Protein AF-A0A9D1XSK6-F1 (afdb_monomer_lite)

Radius of gyration: 34.91 Å; chains: 1; bounding box: 77×64×96 Å

Sequence (426 aa):
MTSVGSAYTTNFVASLKQKDYLNAYRIEVVPNPIQIDKEKRTGAHMNASEAELEIRTIIHDLQVECNPNLNAVISRKNIDDQVIFSVVFPIKVIRDAEKVLEDIHKKLEISANDFSEKSKDEIDKQIMYEKELDKKRTEAESYLKLLSDVRIYADSTNILSVDISDMGPREKRYYVVMPLVVIKKEYATESSAFMSEGRGLYEMRKYKEARTAFQSALEAKDMEPDMRPNILESIAFCDSCIQYEKIAALAIQEIANMKKQGNATQQKVAEYANIAINRYQKIYQEYNTDEIYNRRIEKLEGLISDMPLKIKFTIVEWRTLSEGDYIPDVEIWAYYGTPSISSSTFSSDRRFERMMKNESFNYKQIGVSNQQGIAETELDRTNLPEGIIFRPNKKSNIKINYMSLADLIRQAGGTYMEKQFRLKMY

pLDDT: mean 81.71, std 13.39, range [22.97, 97.31]

Structure (mmCIF, N/CA/C/O backbone):
data_AF-A0A9D1XSK6-F1
#
_entry.id   AF-A0A9D1XSK6-F1
#
loop_
_atom_site.group_PDB
_atom_site.id
_atom_site.type_symbol
_atom_site.label_atom_id
_atom_site.label_alt_id
_atom_site.label_comp_id
_atom_site.label_asym_id
_atom_site.label_entity_id
_atom_site.label_seq_id
_atom_site.pdbx_PDB_ins_code
_atom_site.Cartn_x
_atom_site.Cartn_y
_atom_site.Cartn_z
_atom_site.occupancy
_atom_site.B_iso_or_equiv
_atom_site.auth_seq_id
_atom_site.auth_comp_id
_atom_site.auth_asym_id
_atom_site.auth_atom_id
_atom_site.pdbx_PDB_model_num
ATOM 1 N N . MET A 1 1 ? 17.424 18.044 -21.513 1.00 28.47 1 MET A N 1
ATOM 2 C CA . MET A 1 1 ? 16.937 16.861 -22.255 1.00 28.47 1 MET A CA 1
ATOM 3 C C . MET A 1 1 ? 15.875 16.174 -21.421 1.00 28.47 1 MET A C 1
ATOM 5 O O . MET A 1 1 ? 16.107 15.926 -20.245 1.00 28.47 1 MET A O 1
ATOM 9 N N . THR A 1 2 ? 14.701 15.967 -22.007 1.00 22.97 2 THR A N 1
ATOM 10 C CA . THR A 1 2 ? 13.541 15.292 -21.418 1.00 22.97 2 THR A CA 1
ATOM 11 C C . THR A 1 2 ? 13.948 13.927 -20.870 1.00 22.97 2 THR A C 1
ATOM 13 O O . THR A 1 2 ? 14.282 13.018 -21.627 1.00 22.97 2 THR A O 1
ATOM 16 N N . SER A 1 3 ? 13.946 13.783 -19.542 1.00 27.47 3 SER A N 1
ATOM 17 C CA . SER A 1 3 ? 14.060 12.483 -18.890 1.00 27.47 3 SER A CA 1
ATOM 18 C C . SER A 1 3 ? 12.748 11.741 -19.103 1.00 27.47 3 SER A C 1
ATOM 20 O O . SER A 1 3 ? 11.825 11.822 -18.296 1.00 27.47 3 SER A O 1
ATOM 22 N N . VAL A 1 4 ? 12.652 11.032 -20.219 1.00 28.50 4 VAL A N 1
ATOM 23 C CA . VAL A 1 4 ? 11.707 9.928 -20.312 1.00 28.50 4 VAL A CA 1
ATOM 24 C C . VAL A 1 4 ? 12.280 8.871 -19.375 1.00 28.50 4 VAL A C 1
ATOM 26 O O . VAL A 1 4 ? 13.325 8.281 -19.662 1.00 28.50 4 VAL A O 1
ATOM 29 N N . GLY A 1 5 ? 11.677 8.724 -18.190 1.00 29.45 5 GLY A N 1
ATOM 30 C CA . GLY A 1 5 ? 11.931 7.568 -17.338 1.00 29.45 5 GLY A CA 1
ATOM 31 C C . GLY A 1 5 ? 11.842 6.322 -18.211 1.00 29.45 5 GLY A C 1
ATOM 32 O O . GLY A 1 5 ? 10.982 6.258 -19.090 1.00 29.45 5 GLY A O 1
ATOM 33 N N . SER A 1 6 ? 12.773 5.381 -18.049 1.00 38.62 6 SER A N 1
ATOM 34 C CA . SER A 1 6 ? 12.680 4.114 -18.770 1.00 38.62 6 SER A CA 1
ATOM 35 C C . SER A 1 6 ? 11.285 3.555 -18.501 1.00 38.62 6 SER A C 1
ATOM 37 O O . SER A 1 6 ? 10.971 3.219 -17.362 1.00 38.62 6 SER A O 1
ATOM 39 N N . ALA A 1 7 ? 10.436 3.479 -19.529 1.00 40.38 7 ALA A N 1
ATOM 40 C CA . ALA A 1 7 ? 9.079 2.939 -19.423 1.00 40.38 7 ALA A CA 1
ATOM 41 C C . ALA A 1 7 ? 9.072 1.458 -18.982 1.00 40.38 7 ALA A C 1
ATOM 43 O O . ALA A 1 7 ? 8.017 0.867 -18.786 1.00 40.38 7 ALA A O 1
ATOM 44 N N . TYR A 1 8 ? 10.259 0.872 -18.806 1.00 49.44 8 TYR A N 1
ATOM 45 C CA . TYR A 1 8 ? 10.505 -0.545 -18.612 1.00 49.44 8 TYR A CA 1
ATOM 46 C C . TYR A 1 8 ? 11.107 -0.873 -17.237 1.00 49.44 8 TYR A C 1
ATOM 48 O O . TYR A 1 8 ? 11.664 -1.950 -17.041 1.00 49.44 8 TYR A O 1
ATOM 56 N N . THR A 1 9 ? 10.996 0.027 -16.255 1.00 43.78 9 THR A N 1
ATOM 57 C CA . THR A 1 9 ? 11.156 -0.339 -14.836 1.00 43.78 9 THR A CA 1
ATOM 58 C C . THR A 1 9 ? 9.855 -0.950 -14.322 1.00 43.78 9 THR A C 1
ATOM 60 O O . THR A 1 9 ? 8.902 -0.237 -14.018 1.00 43.78 9 THR A O 1
ATOM 63 N N . THR A 1 10 ? 9.808 -2.279 -14.210 1.00 42.47 10 THR A N 1
ATOM 64 C CA . THR A 1 10 ? 8.700 -2.960 -13.527 1.00 42.47 10 THR A CA 1
ATOM 65 C C . THR A 1 10 ? 9.001 -3.019 -12.033 1.00 42.47 10 THR A C 1
ATOM 67 O O . THR A 1 10 ? 9.895 -3.745 -11.604 1.00 42.47 10 THR A O 1
ATOM 70 N N . ASN A 1 11 ? 8.251 -2.266 -11.229 1.00 39.97 11 ASN A N 1
ATOM 71 C CA . ASN A 1 11 ? 8.281 -2.376 -9.773 1.00 39.97 11 ASN A CA 1
ATOM 72 C C . ASN A 1 11 ? 7.326 -3.495 -9.340 1.00 39.97 11 ASN A C 1
ATOM 74 O O . ASN A 1 11 ? 6.113 -3.304 -9.310 1.00 39.97 11 ASN A O 1
ATOM 78 N N . PHE A 1 12 ? 7.858 -4.669 -9.005 1.00 49.44 12 PHE A N 1
ATOM 79 C CA . PHE A 1 12 ? 7.073 -5.774 -8.455 1.00 49.44 12 PHE A CA 1
ATOM 80 C C . PHE A 1 12 ? 7.189 -5.788 -6.926 1.00 49.44 12 PHE A C 1
ATOM 82 O O . PHE A 1 12 ? 8.208 -6.171 -6.357 1.00 49.44 12 PHE A O 1
ATOM 89 N N . VAL A 1 13 ? 6.120 -5.370 -6.245 1.00 43.97 13 VAL A N 1
ATOM 90 C CA . VAL A 1 13 ? 5.947 -5.557 -4.799 1.00 43.97 13 VAL A CA 1
ATOM 91 C C . VAL A 1 13 ? 4.817 -6.559 -4.609 1.00 43.97 13 VAL A C 1
ATOM 93 O O . VAL A 1 13 ? 3.649 -6.222 -4.781 1.00 43.97 13 VAL A O 1
ATOM 96 N N . ALA A 1 14 ? 5.145 -7.809 -4.280 1.00 45.50 14 ALA A N 1
ATOM 97 C CA . ALA A 1 14 ? 4.125 -8.785 -3.921 1.00 45.50 14 ALA A CA 1
ATOM 98 C C . ALA A 1 14 ? 3.610 -8.504 -2.501 1.00 45.50 14 ALA A C 1
ATOM 100 O O . ALA A 1 14 ? 4.365 -8.559 -1.527 1.00 45.50 14 ALA A O 1
ATOM 101 N N . SER A 1 15 ? 2.314 -8.222 -2.382 1.00 44.91 15 SER A N 1
ATOM 102 C CA . SER A 1 15 ? 1.624 -8.086 -1.099 1.00 44.91 15 SER A CA 1
ATOM 103 C C . SER A 1 15 ? 1.521 -9.454 -0.423 1.00 44.91 15 SER A C 1
ATOM 105 O O . SER A 1 15 ? 0.784 -10.328 -0.882 1.00 44.91 15 SER A O 1
ATOM 107 N N . LEU A 1 16 ? 2.253 -9.656 0.673 1.00 48.31 16 LEU A N 1
ATOM 108 C CA . LEU A 1 16 ? 2.140 -10.867 1.488 1.00 48.31 16 LEU A CA 1
ATOM 109 C C . LEU A 1 16 ? 0.756 -10.905 2.151 1.00 48.31 16 LEU A C 1
ATOM 111 O O . LEU A 1 16 ? 0.456 -10.085 3.017 1.00 48.31 16 LEU A O 1
ATOM 115 N N . LYS A 1 17 ? -0.096 -11.858 1.750 1.00 50.41 17 LYS A N 1
ATOM 116 C CA . LYS A 1 17 ? -1.416 -12.068 2.374 1.00 50.41 17 LYS A CA 1
ATOM 117 C C . LYS A 1 17 ? -1.327 -12.709 3.770 1.00 50.41 17 LYS A C 1
ATOM 119 O O . LYS A 1 17 ? -2.303 -12.656 4.509 1.00 50.41 17 LYS A O 1
ATOM 124 N N . GLN A 1 18 ? -0.194 -13.312 4.143 1.00 51.56 18 GLN A N 1
ATOM 125 C CA . GLN A 1 18 ? -0.028 -14.060 5.397 1.00 51.56 18 GLN A CA 1
ATOM 126 C C . GLN A 1 18 ? 1.313 -13.735 6.071 1.00 51.56 18 GLN A C 1
ATOM 128 O O . GLN A 1 18 ? 2.314 -13.515 5.392 1.00 51.56 18 GLN A O 1
ATOM 133 N N . LYS A 1 19 ? 1.318 -13.689 7.412 1.00 49.88 19 LYS A N 1
ATOM 134 C CA . LYS A 1 19 ? 2.429 -13.174 8.236 1.00 49.88 19 LYS A CA 1
ATOM 135 C C . LYS A 1 19 ? 3.686 -14.060 8.284 1.00 49.88 19 LYS A C 1
ATOM 137 O O . LYS A 1 19 ? 4.729 -13.543 8.667 1.00 49.88 19 LYS A O 1
ATOM 142 N N . ASP A 1 20 ? 3.612 -15.316 7.839 1.00 58.88 20 ASP A N 1
ATOM 143 C CA . ASP A 1 20 ? 4.677 -16.314 8.061 1.00 58.88 20 ASP A CA 1
ATOM 144 C C . ASP A 1 20 ? 5.349 -16.836 6.775 1.00 58.88 20 ASP A C 1
ATOM 146 O O . ASP A 1 20 ? 6.094 -17.813 6.814 1.00 58.88 20 ASP A O 1
ATOM 150 N N . TYR A 1 21 ? 5.115 -16.198 5.624 1.00 58.25 21 TYR A N 1
ATOM 151 C CA . TYR A 1 21 ? 5.713 -16.603 4.346 1.00 58.25 21 TYR A CA 1
ATOM 152 C C . TYR A 1 21 ? 6.741 -15.582 3.848 1.00 58.25 21 TYR A C 1
ATOM 154 O O . TYR A 1 21 ? 6.540 -14.371 3.945 1.00 58.25 21 TYR A O 1
ATOM 162 N N . LEU A 1 22 ? 7.838 -16.080 3.272 1.00 55.88 22 LEU A N 1
ATOM 163 C CA . LEU A 1 22 ? 8.841 -15.282 2.565 1.00 55.88 22 LEU A CA 1
ATOM 164 C C . LEU A 1 22 ? 8.637 -15.435 1.054 1.00 55.88 22 LEU A C 1
ATOM 166 O O . LEU A 1 22 ? 8.532 -16.553 0.552 1.00 55.88 22 LEU A O 1
ATOM 170 N N . ASN A 1 23 ? 8.633 -14.320 0.323 1.00 57.38 23 ASN A N 1
ATOM 171 C CA . ASN A 1 23 ? 8.671 -14.344 -1.138 1.00 57.38 23 ASN A CA 1
ATOM 172 C C . ASN A 1 23 ? 10.126 -14.464 -1.595 1.00 57.38 23 ASN A C 1
ATOM 174 O O . ASN A 1 23 ? 10.926 -13.555 -1.369 1.00 57.38 23 ASN A O 1
ATOM 178 N N . ALA A 1 24 ? 10.463 -15.574 -2.247 1.00 59.59 24 ALA A N 1
ATOM 179 C CA . ALA A 1 24 ? 11.726 -15.726 -2.953 1.00 59.59 24 ALA A CA 1
ATOM 180 C C . ALA A 1 24 ? 11.527 -15.345 -4.424 1.00 59.59 24 ALA A C 1
ATOM 182 O O . ALA A 1 24 ? 10.625 -15.856 -5.086 1.00 59.59 24 ALA A O 1
ATOM 183 N N . TYR A 1 25 ? 12.378 -14.457 -4.933 1.00 60.59 25 TYR A N 1
ATOM 184 C CA . TYR A 1 25 ? 12.405 -14.094 -6.347 1.00 60.59 25 TYR A CA 1
ATOM 185 C C . TYR A 1 25 ? 13.637 -14.717 -6.995 1.00 60.59 25 TYR A C 1
ATOM 187 O O . TYR A 1 25 ? 14.734 -14.650 -6.437 1.00 60.59 25 TYR A O 1
ATOM 195 N N . ARG A 1 26 ? 13.467 -15.285 -8.189 1.00 63.84 26 ARG A N 1
ATOM 196 C CA . ARG A 1 26 ? 14.578 -15.664 -9.063 1.00 63.84 26 ARG A CA 1
ATOM 197 C C . ARG A 1 26 ? 14.670 -14.625 -10.171 1.00 63.84 26 ARG A C 1
ATOM 199 O O . ARG A 1 26 ? 13.730 -14.477 -10.944 1.00 63.84 26 ARG A O 1
ATOM 206 N N . ILE A 1 27 ? 15.776 -13.890 -10.212 1.00 68.50 27 ILE A N 1
ATOM 207 C CA . ILE A 1 27 ? 16.055 -12.915 -11.268 1.00 68.50 27 ILE A CA 1
ATOM 208 C C . ILE A 1 27 ? 16.999 -13.589 -12.257 1.00 68.50 27 ILE A C 1
ATOM 210 O O . ILE A 1 27 ? 18.119 -13.944 -11.896 1.00 68.50 27 ILE A O 1
ATOM 214 N N . GLU A 1 28 ? 16.538 -13.775 -13.489 1.00 67.81 28 GLU A N 1
ATOM 215 C CA . GLU A 1 28 ? 17.334 -14.344 -14.575 1.00 67.81 28 GLU A CA 1
ATOM 216 C C . GLU A 1 28 ? 17.609 -13.257 -15.609 1.00 67.81 28 GLU A C 1
ATOM 218 O O . GLU A 1 28 ? 16.689 -12.632 -16.137 1.00 67.81 28 GLU A O 1
ATOM 223 N N . VAL A 1 29 ? 18.891 -13.012 -15.876 1.00 74.56 29 VAL A N 1
ATOM 224 C CA . VAL A 1 29 ? 19.310 -12.103 -16.943 1.00 74.56 29 VAL A CA 1
ATOM 225 C C . VAL A 1 29 ? 19.255 -12.878 -18.251 1.00 74.56 29 VAL A C 1
ATOM 227 O O . VAL A 1 29 ? 19.993 -13.846 -18.431 1.00 74.56 29 VAL A O 1
ATOM 230 N N . VAL A 1 30 ? 18.381 -12.448 -19.156 1.00 81.56 30 VAL A N 1
ATOM 231 C CA . VAL A 1 30 ? 18.235 -13.035 -20.491 1.00 81.56 30 VAL A CA 1
ATOM 232 C C . VAL A 1 30 ? 18.924 -12.147 -21.534 1.00 81.56 30 VAL A C 1
ATOM 234 O O . VAL A 1 30 ? 18.825 -10.922 -21.437 1.00 81.56 30 VAL A O 1
ATOM 237 N N . PRO A 1 31 ? 19.631 -12.721 -22.523 1.00 81.06 31 PRO A N 1
ATOM 238 C CA . PRO A 1 31 ? 20.303 -11.945 -23.567 1.00 81.06 31 PRO A CA 1
ATOM 239 C C . PRO A 1 31 ? 19.354 -11.107 -24.430 1.00 81.06 31 PRO A C 1
ATOM 241 O O . PRO A 1 31 ? 19.688 -9.977 -24.778 1.00 81.06 31 PRO A O 1
ATOM 244 N N . ASN A 1 32 ? 18.176 -11.652 -24.746 1.00 85.81 32 ASN A N 1
ATOM 245 C CA . ASN A 1 32 ? 17.222 -11.058 -25.679 1.00 85.81 32 ASN A CA 1
ATOM 246 C C . ASN A 1 32 ? 15.876 -10.838 -24.974 1.00 85.81 32 ASN A C 1
ATOM 248 O O . ASN A 1 32 ? 14.933 -11.595 -25.201 1.00 85.81 32 ASN A O 1
ATOM 252 N N . PRO A 1 33 ? 15.762 -9.862 -24.058 1.00 86.00 33 PRO A N 1
ATOM 253 C CA . PRO A 1 33 ? 14.503 -9.633 -23.373 1.00 86.00 33 PRO A CA 1
ATOM 254 C C . PRO A 1 33 ? 13.402 -9.256 -24.371 1.00 86.00 33 PRO A C 1
ATOM 256 O O . PRO A 1 33 ? 13.634 -8.518 -25.328 1.00 86.00 33 PRO A O 1
ATOM 259 N N . ILE A 1 34 ? 12.198 -9.759 -24.130 1.00 89.62 34 ILE A N 1
ATOM 260 C CA . ILE A 1 34 ? 10.992 -9.495 -24.908 1.00 89.62 34 ILE A CA 1
ATOM 261 C C . ILE A 1 34 ? 9.922 -8.882 -24.012 1.00 89.62 34 ILE A C 1
ATOM 263 O O . ILE A 1 34 ? 9.847 -9.153 -22.811 1.00 89.62 34 ILE A O 1
ATOM 267 N N . GLN A 1 35 ? 9.072 -8.067 -24.620 1.00 88.38 35 GLN A N 1
ATOM 268 C CA . GLN A 1 35 ? 7.942 -7.416 -23.973 1.00 88.38 35 GLN A CA 1
ATOM 269 C C . GLN A 1 35 ? 6.652 -7.675 -24.739 1.00 88.38 35 GLN A C 1
ATOM 271 O O . GLN A 1 35 ? 6.684 -7.985 -25.931 1.00 88.38 35 GLN A O 1
ATOM 276 N N . ILE A 1 36 ? 5.527 -7.531 -24.042 1.00 90.94 36 ILE A N 1
ATOM 277 C CA . ILE A 1 36 ? 4.193 -7.717 -24.597 1.00 90.94 36 ILE A CA 1
ATOM 278 C C . ILE A 1 36 ? 3.308 -6.522 -24.272 1.00 90.94 36 ILE A C 1
ATOM 280 O O . ILE A 1 36 ? 3.186 -6.128 -23.115 1.00 90.94 36 ILE A O 1
ATOM 284 N N . ASP A 1 37 ? 2.645 -6.004 -25.299 1.00 87.94 37 ASP A N 1
ATOM 285 C CA . ASP A 1 37 ? 1.686 -4.914 -25.192 1.00 87.94 37 ASP A CA 1
ATOM 286 C C . ASP A 1 37 ? 0.314 -5.377 -25.679 1.00 87.94 37 ASP A C 1
ATOM 288 O O . ASP A 1 37 ? 0.182 -5.978 -26.748 1.00 87.94 37 ASP A O 1
ATOM 292 N N . LYS A 1 38 ? -0.733 -5.080 -24.903 1.00 89.31 38 LYS A N 1
ATOM 293 C CA . LYS A 1 38 ? -2.124 -5.286 -25.327 1.00 89.31 38 LYS A CA 1
ATOM 294 C C . LYS A 1 38 ? -2.531 -4.157 -26.272 1.00 89.31 38 LYS A C 1
ATOM 296 O O . LYS A 1 38 ? -2.517 -2.989 -25.881 1.00 89.31 38 LYS A O 1
ATOM 301 N N . GLU A 1 39 ? -2.954 -4.482 -27.490 1.00 86.06 39 GLU A N 1
ATOM 302 C CA . GLU A 1 39 ? -3.458 -3.464 -28.411 1.00 86.06 39 GLU A CA 1
ATOM 303 C C . GLU A 1 39 ? -4.876 -3.028 -28.021 1.00 86.06 39 GLU A C 1
ATOM 305 O O . GLU A 1 39 ? -5.713 -3.826 -27.597 1.00 86.06 39 GLU A O 1
ATOM 310 N N . LYS A 1 40 ? -5.196 -1.749 -28.248 1.00 81.81 40 LYS A N 1
ATOM 311 C CA . LYS A 1 40 ? -6.554 -1.201 -28.049 1.00 81.81 40 LYS A CA 1
ATOM 312 C C . LYS A 1 40 ? -7.538 -1.573 -29.164 1.00 81.81 40 LYS A C 1
ATOM 314 O O . LYS A 1 40 ? -8.641 -1.034 -29.222 1.00 81.81 40 LYS A O 1
ATOM 319 N N . ARG A 1 41 ? -7.134 -2.441 -30.088 1.00 79.50 41 ARG A N 1
ATOM 320 C CA . ARG A 1 41 ? -7.945 -2.822 -31.237 1.00 79.50 41 ARG A CA 1
ATOM 321 C C . ARG A 1 41 ? -9.153 -3.637 -30.785 1.00 79.50 41 ARG A C 1
ATOM 323 O O . ARG A 1 41 ? -9.026 -4.572 -30.002 1.00 79.50 41 ARG A O 1
ATOM 330 N N . THR A 1 42 ? -10.314 -3.307 -31.337 1.00 69.75 42 THR A N 1
ATOM 331 C CA . THR A 1 42 ? -11.538 -4.085 -31.164 1.00 69.75 42 THR A CA 1
ATOM 332 C C . THR A 1 42 ? -11.691 -5.073 -32.315 1.00 69.75 42 THR A C 1
ATOM 334 O O . THR A 1 42 ? -11.525 -4.735 -33.489 1.00 69.75 42 THR A O 1
ATOM 337 N N . GLY A 1 43 ? -11.980 -6.323 -31.975 1.00 77.88 43 GLY A N 1
ATOM 338 C CA . GLY A 1 43 ? -12.257 -7.390 -32.926 1.00 77.88 43 GLY A CA 1
ATOM 339 C C . GLY A 1 43 ? -13.214 -8.401 -32.314 1.00 77.88 43 GLY A C 1
ATOM 340 O O . GLY A 1 43 ? -13.397 -8.432 -31.098 1.00 77.88 43 GLY A O 1
ATOM 341 N N . ALA A 1 44 ? -13.824 -9.219 -33.165 1.00 86.81 44 ALA A N 1
ATOM 342 C CA . ALA A 1 44 ? -14.706 -10.294 -32.740 1.00 86.81 44 ALA A CA 1
ATOM 343 C C . ALA A 1 44 ? -14.286 -11.600 -33.407 1.00 86.81 44 ALA A C 1
ATOM 345 O O . ALA A 1 44 ? -13.990 -11.635 -34.605 1.00 86.81 44 ALA A O 1
ATOM 346 N N . HIS A 1 45 ? -14.283 -12.668 -32.623 1.00 91.00 45 HIS A N 1
ATOM 347 C CA . HIS A 1 45 ? -14.207 -14.020 -33.137 1.00 91.00 45 HIS A CA 1
ATOM 348 C C . HIS A 1 45 ? -15.625 -14.474 -33.511 1.00 91.00 45 HIS A C 1
ATOM 350 O O . HIS A 1 45 ? -16.571 -14.295 -32.747 1.00 91.00 45 HIS A O 1
ATOM 356 N N . MET A 1 46 ? -15.816 -15.011 -34.716 1.00 89.19 46 MET A N 1
ATOM 357 C CA . MET A 1 46 ? -17.171 -15.219 -35.248 1.00 89.19 46 MET A CA 1
ATOM 358 C C . MET A 1 46 ? -17.904 -16.409 -34.611 1.00 89.19 46 MET A C 1
ATOM 360 O O . MET A 1 46 ? -19.136 -16.462 -34.650 1.00 89.19 46 MET A O 1
ATOM 364 N N . ASN A 1 47 ? -17.176 -17.351 -34.006 1.00 92.12 47 ASN A N 1
ATOM 365 C CA . ASN A 1 47 ? -17.769 -18.499 -33.333 1.00 92.12 47 ASN A CA 1
ATOM 366 C C . ASN A 1 47 ? -18.285 -18.125 -31.932 1.00 92.12 47 ASN A C 1
ATOM 368 O O . ASN A 1 47 ? -17.577 -17.547 -31.113 1.00 92.12 47 ASN A O 1
ATOM 372 N N . ALA A 1 48 ? -19.540 -18.482 -31.648 1.00 90.38 48 ALA A N 1
ATOM 373 C CA . ALA A 1 48 ? -20.218 -18.175 -30.393 1.00 90.38 48 ALA A CA 1
ATOM 374 C C . ALA A 1 48 ? -19.732 -18.984 -29.182 1.00 90.38 48 ALA A C 1
ATOM 376 O O . ALA A 1 48 ? -20.081 -18.617 -28.067 1.00 90.38 48 ALA A O 1
ATOM 377 N N . SER A 1 49 ? -18.983 -20.071 -29.377 1.00 93.12 49 SER A N 1
ATOM 378 C CA . SER A 1 49 ? -18.465 -20.910 -28.283 1.00 93.12 49 SER A CA 1
ATOM 379 C C . SER A 1 49 ? -16.976 -20.712 -28.001 1.00 93.12 49 SER A C 1
ATOM 381 O O . SER A 1 49 ? -16.439 -21.336 -27.085 1.00 93.12 49 SER A O 1
ATOM 383 N N . GLU A 1 50 ? -16.305 -19.873 -28.783 1.00 96.19 50 GLU A N 1
ATOM 384 C CA . GLU A 1 50 ? -14.851 -19.725 -28.776 1.00 96.19 50 GLU A CA 1
ATOM 385 C C . GLU A 1 50 ? -14.453 -18.265 -28.590 1.00 96.19 50 GLU A C 1
ATOM 387 O O . GLU A 1 50 ? -15.248 -17.340 -28.793 1.00 96.19 50 GLU A O 1
ATOM 392 N N . ALA A 1 51 ? -13.197 -18.085 -28.213 1.00 96.25 51 ALA A N 1
ATOM 393 C CA . ALA A 1 51 ? -12.515 -16.809 -28.231 1.00 96.25 51 ALA A CA 1
ATOM 394 C C . ALA A 1 51 ? -11.154 -16.955 -28.910 1.00 96.25 51 ALA A C 1
ATOM 396 O O . ALA A 1 51 ? -10.633 -18.062 -29.068 1.00 96.25 51 ALA A O 1
ATOM 397 N N . GLU A 1 52 ? -10.596 -15.826 -29.335 1.00 97.00 52 GLU A N 1
ATOM 398 C CA . GLU A 1 52 ? -9.331 -15.791 -30.060 1.00 97.00 52 GLU A CA 1
ATOM 399 C C . GLU A 1 52 ? -8.359 -14.788 -29.439 1.00 97.00 52 GLU A C 1
ATOM 401 O O . GLU A 1 52 ? -8.673 -13.616 -29.228 1.00 97.00 52 GLU A O 1
ATOM 406 N N . LEU A 1 53 ? -7.139 -15.246 -29.202 1.00 95.69 53 LEU A N 1
ATOM 407 C CA . LEU A 1 53 ? -6.000 -14.413 -28.863 1.00 95.69 53 LEU A CA 1
ATOM 408 C C . LEU A 1 53 ? -5.084 -14.335 -30.091 1.00 95.69 53 LEU A C 1
ATOM 410 O O . LEU A 1 53 ? -4.539 -15.346 -30.532 1.00 95.69 53 LEU A O 1
ATOM 414 N N . GLU A 1 54 ? -4.934 -13.141 -30.659 1.00 96.31 54 GLU A N 1
ATOM 415 C CA . GLU A 1 54 ? -4.021 -12.875 -31.770 1.00 96.31 54 GLU A CA 1
ATOM 416 C C . GLU A 1 54 ? -2.749 -12.208 -31.239 1.00 96.31 54 GLU A C 1
ATOM 418 O O . GLU A 1 54 ? -2.807 -11.135 -30.638 1.00 96.31 54 GLU A O 1
ATOM 423 N N . ILE A 1 55 ? -1.600 -12.836 -31.472 1.00 96.56 55 ILE A N 1
ATOM 424 C CA . ILE A 1 55 ? -0.285 -12.328 -31.078 1.00 96.56 55 ILE A CA 1
ATOM 425 C C . ILE A 1 55 ? 0.501 -12.006 -32.341 1.00 96.56 55 ILE A C 1
ATOM 427 O O . ILE A 1 55 ? 0.687 -12.869 -33.198 1.00 96.56 55 ILE A O 1
ATOM 431 N N . ARG A 1 56 ? 0.983 -10.772 -32.454 1.00 94.75 56 ARG A N 1
ATOM 432 C CA . ARG A 1 56 ? 1.813 -10.307 -33.569 1.00 94.75 56 ARG A CA 1
ATOM 433 C C . ARG A 1 56 ? 3.230 -10.057 -33.097 1.00 94.75 56 ARG A C 1
ATOM 435 O O . ARG A 1 56 ? 3.439 -9.490 -32.029 1.00 94.75 56 ARG A O 1
ATOM 442 N N . THR A 1 57 ? 4.211 -10.448 -33.893 1.00 94.69 57 THR A N 1
ATOM 443 C CA . THR A 1 57 ? 5.618 -10.226 -33.567 1.00 94.69 57 THR A CA 1
ATOM 444 C C . THR A 1 57 ? 6.476 -10.131 -34.821 1.00 94.69 57 THR A C 1
ATOM 446 O O . THR A 1 57 ? 6.078 -10.587 -35.889 1.00 94.69 57 THR A O 1
ATOM 449 N N . ILE A 1 58 ? 7.673 -9.571 -34.674 1.00 92.56 58 ILE A N 1
ATOM 450 C CA . ILE A 1 58 ? 8.771 -9.672 -35.649 1.00 92.56 58 ILE A CA 1
ATOM 451 C C . ILE A 1 58 ? 9.780 -10.776 -35.268 1.00 92.56 58 ILE A C 1
ATOM 453 O O . ILE A 1 58 ? 10.759 -10.999 -35.970 1.00 92.56 58 ILE A O 1
ATOM 457 N N . ILE A 1 59 ? 9.573 -11.461 -34.136 1.00 92.00 59 ILE A N 1
ATOM 458 C CA . ILE A 1 59 ? 10.460 -12.513 -33.628 1.00 92.00 59 ILE A CA 1
ATOM 459 C C . ILE A 1 59 ? 10.072 -13.843 -34.285 1.00 92.00 59 ILE A C 1
ATOM 461 O O . ILE A 1 59 ? 9.032 -14.429 -33.977 1.00 92.00 59 ILE A O 1
ATOM 465 N N . HIS A 1 60 ? 10.888 -14.314 -35.228 1.00 89.50 60 HIS A N 1
ATOM 466 C CA . HIS A 1 60 ? 10.539 -15.467 -36.065 1.00 89.50 60 HIS A CA 1
ATOM 467 C C . HIS A 1 60 ? 10.583 -16.821 -35.342 1.00 89.50 60 HIS A C 1
ATOM 469 O O . HIS A 1 60 ? 9.913 -17.762 -35.771 1.00 89.50 60 HIS A O 1
ATOM 475 N N . ASP A 1 61 ? 11.344 -16.946 -34.265 1.00 91.81 61 ASP A N 1
ATOM 476 C CA . ASP A 1 61 ? 11.465 -18.151 -33.442 1.00 91.81 61 ASP A CA 1
ATOM 477 C C . ASP A 1 61 ? 10.555 -18.126 -32.201 1.00 91.81 61 ASP A C 1
ATOM 479 O O . ASP A 1 61 ? 10.635 -19.026 -31.366 1.00 91.81 61 ASP A O 1
ATOM 483 N N . LEU A 1 62 ? 9.648 -17.143 -32.097 1.00 94.81 62 LEU A N 1
ATOM 484 C CA . LEU A 1 62 ? 8.670 -17.072 -31.013 1.00 94.81 62 LEU A CA 1
ATOM 485 C C . LEU A 1 62 ? 7.800 -18.338 -30.968 1.00 94.81 62 LEU A C 1
ATOM 487 O O . LEU A 1 62 ? 7.315 -18.832 -31.988 1.00 94.81 62 LEU A O 1
ATOM 491 N N . GLN A 1 63 ? 7.582 -18.838 -29.761 1.00 95.81 63 GLN A N 1
ATOM 492 C CA . GLN A 1 63 ? 6.733 -19.965 -29.421 1.00 95.81 63 GLN A CA 1
ATOM 493 C C . GLN A 1 63 ? 5.570 -19.469 -28.563 1.00 95.81 63 GLN A C 1
ATOM 495 O O . GLN A 1 63 ? 5.728 -18.602 -27.700 1.00 95.81 63 GLN A O 1
ATOM 500 N N . VAL A 1 64 ? 4.391 -20.028 -28.825 1.00 96.56 64 VAL A N 1
ATOM 501 C CA . VAL A 1 64 ? 3.180 -19.805 -28.037 1.00 96.56 64 VAL A CA 1
ATOM 502 C C . VAL A 1 64 ? 2.697 -21.165 -27.567 1.00 96.56 64 VAL A C 1
ATOM 504 O O . VAL A 1 64 ? 2.476 -22.058 -28.386 1.00 96.56 64 VAL A O 1
ATOM 507 N N . GLU A 1 65 ? 2.551 -21.319 -26.258 1.00 96.25 65 GLU A N 1
ATOM 508 C CA . GLU A 1 65 ? 2.155 -22.564 -25.616 1.00 96.25 65 GLU A CA 1
ATOM 509 C C . GLU A 1 65 ? 0.909 -22.335 -24.757 1.00 96.25 65 GLU A C 1
ATOM 511 O O . GLU A 1 65 ? 0.769 -21.327 -24.062 1.00 96.25 65 GLU A O 1
ATOM 516 N N . CYS A 1 66 ? -0.009 -23.294 -24.808 1.00 95.69 66 CYS A N 1
ATOM 517 C CA . CYS A 1 66 ? -1.194 -23.331 -23.967 1.00 95.69 66 CYS A CA 1
ATOM 518 C C . CYS A 1 66 ? -1.250 -24.669 -23.241 1.00 95.69 66 CYS A C 1
ATOM 520 O O . CYS A 1 66 ? -0.715 -25.673 -23.717 1.00 95.69 66 CYS A O 1
ATOM 522 N N . ASN A 1 67 ? -1.962 -24.707 -22.117 1.00 95.12 67 ASN A N 1
ATOM 523 C CA . ASN A 1 67 ? -2.235 -25.965 -21.441 1.00 95.12 67 ASN A CA 1
ATOM 524 C C . ASN A 1 67 ? -2.960 -26.942 -22.392 1.00 95.12 67 ASN A C 1
ATOM 526 O O . ASN A 1 67 ? -3.975 -26.553 -22.975 1.00 95.12 67 ASN A O 1
ATOM 530 N N . PRO A 1 68 ? -2.523 -28.209 -22.518 1.00 94.00 68 PRO A N 1
ATOM 531 C CA . PRO A 1 68 ? -3.189 -29.186 -23.382 1.00 94.00 68 PRO A CA 1
ATOM 532 C C . PRO A 1 68 ? -4.679 -29.357 -23.067 1.00 94.00 68 PRO A C 1
ATOM 534 O O . PRO A 1 68 ? -5.489 -29.539 -23.972 1.00 94.00 68 PRO A O 1
ATOM 537 N N . ASN A 1 69 ? -5.061 -29.225 -21.792 1.00 94.69 69 ASN A N 1
ATOM 538 C CA . ASN A 1 69 ? -6.452 -29.359 -21.364 1.00 94.69 69 ASN A CA 1
ATOM 539 C C . ASN A 1 69 ? -7.340 -28.187 -21.801 1.00 94.69 69 ASN A C 1
ATOM 541 O O . ASN A 1 69 ? -8.560 -28.330 -21.787 1.00 94.69 69 ASN A O 1
ATOM 545 N N . LEU A 1 70 ? -6.758 -27.051 -22.209 1.00 95.00 70 LEU A N 1
ATOM 546 C CA . LEU A 1 70 ? -7.512 -25.919 -22.753 1.00 95.00 70 LEU A CA 1
ATOM 547 C C . LEU A 1 70 ? -8.152 -26.273 -24.105 1.00 95.00 70 LEU A C 1
ATOM 549 O O . LEU A 1 70 ? -9.130 -25.644 -24.499 1.00 95.00 70 LEU A O 1
ATOM 553 N N . ASN A 1 71 ? -7.630 -27.291 -24.805 1.00 94.31 71 ASN A N 1
ATOM 554 C CA . ASN A 1 71 ? -8.027 -27.655 -26.168 1.00 94.31 71 ASN A CA 1
ATOM 555 C C . ASN A 1 71 ? -7.921 -26.473 -27.148 1.00 94.31 71 ASN A C 1
ATOM 557 O O . ASN A 1 71 ? -8.755 -26.309 -28.039 1.00 94.31 71 ASN A O 1
ATOM 561 N N . ALA A 1 72 ? -6.905 -25.629 -26.959 1.00 95.88 72 ALA A N 1
ATOM 562 C CA . ALA A 1 72 ? -6.639 -24.512 -27.850 1.00 95.88 72 ALA A CA 1
ATOM 563 C C . ALA A 1 72 ? -6.030 -24.995 -29.173 1.00 95.88 72 ALA A C 1
ATOM 565 O O . ALA A 1 72 ? -5.165 -25.872 -29.199 1.00 95.88 72 ALA A O 1
ATOM 566 N N . VAL A 1 73 ? -6.442 -24.372 -30.272 1.00 97.00 73 VAL A N 1
ATOM 567 C CA . VAL A 1 73 ? -5.826 -24.532 -31.587 1.00 97.00 73 VAL A CA 1
ATOM 568 C C . VAL A 1 73 ? -4.942 -23.323 -31.845 1.00 97.00 73 VAL A C 1
ATOM 570 O O . VAL A 1 73 ? -5.425 -22.195 -31.954 1.00 97.00 73 VAL A O 1
ATOM 573 N N . ILE A 1 74 ? -3.639 -23.568 -31.954 1.00 97.00 74 ILE A N 1
ATOM 574 C CA . ILE A 1 74 ? -2.645 -22.541 -32.259 1.00 97.00 74 ILE A CA 1
ATOM 575 C C . ILE A 1 74 ? -2.314 -22.631 -33.743 1.00 97.00 74 ILE A C 1
ATOM 577 O O . ILE A 1 74 ? -1.872 -23.667 -34.238 1.00 97.00 74 ILE A O 1
ATOM 581 N N . SER A 1 75 ? -2.521 -21.534 -34.462 1.00 96.31 75 SER A N 1
ATOM 582 C CA . SER A 1 75 ? -2.125 -21.408 -35.862 1.00 96.31 75 SER A CA 1
ATOM 583 C C . SER A 1 75 ? -1.114 -20.283 -36.022 1.00 96.31 75 SER A C 1
ATOM 585 O O . SER A 1 75 ? -1.194 -19.263 -35.342 1.00 96.31 75 SER A O 1
ATOM 587 N N . ARG A 1 76 ? -0.157 -20.477 -36.929 1.00 95.31 76 ARG A N 1
ATOM 588 C CA . ARG A 1 76 ? 0.916 -19.527 -37.218 1.00 95.31 76 ARG A CA 1
ATOM 589 C C . ARG A 1 76 ? 0.855 -19.121 -38.684 1.00 95.31 76 ARG A C 1
ATOM 591 O O . ARG A 1 76 ? 0.800 -19.980 -39.562 1.00 95.31 76 ARG A O 1
ATOM 598 N N . LYS A 1 77 ? 0.898 -17.817 -38.947 1.00 94.69 77 LYS A N 1
ATOM 599 C CA . LYS A 1 77 ? 0.992 -17.240 -40.292 1.00 94.69 77 LYS A CA 1
ATOM 600 C C . LYS A 1 77 ? 2.161 -16.270 -40.348 1.00 94.69 77 LYS A C 1
ATOM 602 O O . LYS A 1 77 ? 2.346 -15.485 -39.426 1.00 94.69 77 LYS A O 1
ATOM 607 N N . ASN A 1 78 ? 2.912 -16.310 -41.441 1.00 91.88 78 ASN A N 1
ATOM 608 C CA . ASN A 1 78 ? 3.916 -15.297 -41.746 1.00 91.88 78 ASN A CA 1
ATOM 609 C C . ASN A 1 78 ? 3.312 -14.357 -42.800 1.00 91.88 78 ASN A C 1
ATOM 611 O O . ASN A 1 78 ? 2.816 -14.833 -43.823 1.00 91.88 78 ASN A O 1
ATOM 615 N N . ILE A 1 79 ? 3.297 -13.056 -42.519 1.00 89.31 79 ILE A N 1
ATOM 616 C CA . ILE A 1 79 ? 2.820 -12.001 -43.420 1.00 89.31 79 ILE A CA 1
ATOM 617 C C . ILE A 1 79 ? 3.912 -10.938 -43.458 1.00 89.31 79 ILE A C 1
ATOM 619 O O . ILE A 1 79 ? 4.173 -10.302 -42.439 1.00 89.31 79 ILE A O 1
ATOM 623 N N . ASP A 1 80 ? 4.543 -10.764 -44.618 1.00 87.12 80 ASP A N 1
ATOM 624 C CA . ASP A 1 80 ? 5.732 -9.921 -44.784 1.00 87.12 80 ASP A CA 1
ATOM 625 C C . ASP A 1 80 ? 6.800 -10.265 -43.719 1.00 87.12 80 ASP A C 1
ATOM 627 O O . ASP A 1 80 ? 7.128 -11.440 -43.539 1.00 87.12 80 ASP A O 1
ATOM 631 N N . ASP A 1 81 ? 7.293 -9.271 -42.974 1.00 85.44 81 ASP A N 1
ATOM 632 C CA . ASP A 1 81 ? 8.264 -9.442 -41.881 1.00 85.44 81 ASP A CA 1
ATOM 633 C C . ASP A 1 81 ? 7.609 -9.760 -40.518 1.00 85.44 81 ASP A C 1
ATOM 635 O O . ASP A 1 81 ? 8.277 -9.768 -39.483 1.00 85.44 81 ASP A O 1
ATOM 639 N N . GLN A 1 82 ? 6.295 -10.010 -40.477 1.00 90.00 82 GLN A N 1
ATOM 640 C CA . GLN A 1 82 ? 5.559 -10.292 -39.243 1.00 90.00 82 GLN A CA 1
ATOM 641 C C . GLN A 1 82 ? 5.129 -11.755 -39.139 1.00 90.00 82 GLN A C 1
ATOM 643 O O . GLN A 1 82 ? 4.655 -12.381 -40.090 1.00 90.00 82 GLN A O 1
ATOM 648 N N . VAL A 1 83 ? 5.217 -12.288 -37.925 1.00 94.06 83 VAL A N 1
ATOM 649 C CA . VAL A 1 83 ? 4.613 -13.558 -37.531 1.00 94.06 83 VAL A CA 1
ATOM 650 C C . VAL A 1 83 ? 3.360 -13.267 -36.716 1.00 94.06 83 VAL A C 1
ATOM 652 O O . VAL A 1 83 ? 3.388 -12.500 -35.754 1.00 94.06 83 VAL A O 1
ATOM 655 N N . ILE A 1 84 ? 2.253 -13.895 -37.103 1.00 95.81 84 ILE A N 1
ATOM 656 C CA . ILE A 1 84 ? 0.966 -13.801 -36.421 1.00 95.81 84 ILE A CA 1
ATOM 657 C C . ILE A 1 84 ? 0.588 -15.185 -35.903 1.00 95.81 84 ILE A C 1
ATOM 659 O O . ILE A 1 84 ? 0.447 -16.132 -36.682 1.00 95.81 84 ILE A O 1
ATOM 663 N N . PHE A 1 85 ? 0.393 -15.285 -34.593 1.00 97.25 85 PHE A N 1
ATOM 664 C CA . PHE A 1 85 ? -0.200 -16.440 -33.937 1.00 97.25 85 PHE A CA 1
ATOM 665 C C . PHE A 1 85 ? -1.673 -16.161 -33.662 1.00 97.25 85 PHE A C 1
ATOM 667 O O . PHE A 1 85 ? -2.002 -15.136 -33.073 1.00 97.25 85 PHE A O 1
ATOM 674 N N . SER A 1 86 ? -2.547 -17.083 -34.049 1.00 96.44 86 SER A N 1
ATOM 675 C CA . SER A 1 86 ? -3.948 -17.106 -33.622 1.00 96.44 86 SER A CA 1
ATOM 676 C C . SER A 1 86 ? -4.147 -18.308 -32.707 1.00 96.44 86 SER A C 1
ATOM 678 O O . SER A 1 86 ? -4.037 -19.449 -33.163 1.00 96.44 86 SER A O 1
ATOM 680 N N . VAL A 1 87 ? -4.437 -18.043 -31.435 1.00 97.19 87 VAL A N 1
ATOM 681 C CA . VAL A 1 87 ? -4.795 -19.034 -30.416 1.00 97.19 87 VAL A CA 1
ATOM 682 C C . VAL A 1 87 ? -6.310 -18.999 -30.253 1.00 97.19 87 VAL A C 1
ATOM 684 O O . VAL A 1 87 ? -6.854 -18.053 -29.685 1.00 97.19 87 VAL A O 1
ATOM 687 N N . VAL A 1 88 ? -6.997 -20.009 -30.778 1.00 97.31 88 VAL A N 1
ATOM 688 C CA . VAL A 1 88 ? -8.455 -20.147 -30.660 1.00 97.31 88 VAL A CA 1
ATOM 689 C C . VAL A 1 88 ? -8.757 -21.190 -29.599 1.00 97.31 88 VAL A C 1
ATOM 691 O O . VAL A 1 88 ? -8.226 -22.296 -29.670 1.00 97.31 88 VAL A O 1
ATOM 694 N N . PHE A 1 89 ? -9.597 -20.860 -28.622 1.00 97.12 89 PHE A N 1
ATOM 695 C CA . PHE A 1 89 ? -9.911 -21.765 -27.518 1.00 97.12 89 PHE A CA 1
ATOM 696 C C . PHE A 1 89 ? -11.405 -21.756 -27.158 1.00 97.12 89 PHE A C 1
ATOM 698 O O . PHE A 1 89 ? -12.077 -20.725 -27.281 1.00 97.12 89 PHE A O 1
ATOM 705 N N . PRO A 1 90 ? -11.949 -22.899 -26.703 1.00 96.88 90 PRO A N 1
ATOM 706 C CA . PRO A 1 90 ? -13.337 -23.006 -26.276 1.00 96.88 90 PRO A CA 1
ATOM 707 C C . PRO A 1 90 ? -13.553 -22.350 -24.906 1.00 96.88 90 PRO A C 1
ATOM 709 O O . PRO A 1 90 ? -12.986 -22.773 -23.899 1.00 96.88 90 PRO A O 1
ATOM 712 N N . ILE A 1 91 ? -14.475 -21.386 -24.830 1.00 95.50 91 ILE A N 1
ATOM 713 C CA . ILE A 1 91 ? -14.807 -20.698 -23.568 1.00 95.50 91 ILE A CA 1
ATOM 714 C C . ILE A 1 91 ? -15.369 -21.666 -22.526 1.00 95.50 91 ILE A C 1
ATOM 716 O O . ILE A 1 91 ? -15.120 -21.513 -21.332 1.00 95.50 91 ILE A O 1
ATOM 720 N N . LYS A 1 92 ? -16.093 -22.700 -22.972 1.00 94.94 92 LYS A N 1
ATOM 721 C CA . LYS A 1 92 ? -16.705 -23.691 -22.082 1.00 94.94 92 LYS A CA 1
ATOM 722 C C . LYS A 1 92 ? -15.687 -24.337 -21.135 1.00 94.94 92 LYS A C 1
ATOM 724 O O . LYS A 1 92 ? -16.010 -24.540 -19.976 1.00 94.94 92 LYS A O 1
ATOM 729 N N . VAL A 1 93 ? -14.469 -24.613 -21.600 1.00 94.88 93 VAL A N 1
ATOM 730 C CA . VAL A 1 93 ? -13.439 -25.289 -20.794 1.00 94.88 93 VAL A CA 1
ATOM 731 C C . VAL A 1 93 ? -13.019 -24.437 -19.590 1.00 94.88 93 VAL A C 1
ATOM 733 O O . VAL A 1 93 ? -12.912 -24.954 -18.481 1.00 94.88 93 VAL A O 1
ATOM 736 N N . ILE A 1 94 ? -12.867 -23.124 -19.785 1.00 94.12 94 ILE A N 1
ATOM 737 C CA . ILE A 1 94 ? -12.578 -22.175 -18.699 1.00 94.12 94 ILE A CA 1
ATOM 738 C C . ILE A 1 94 ? -13.797 -22.043 -17.775 1.00 94.12 94 ILE A C 1
ATOM 740 O O . ILE A 1 94 ? -13.654 -22.140 -16.559 1.00 94.12 94 ILE A O 1
ATOM 744 N N . ARG A 1 95 ? -15.009 -21.905 -18.334 1.00 94.50 95 ARG A N 1
ATOM 745 C CA . ARG A 1 95 ? -16.250 -21.776 -17.543 1.00 94.50 95 ARG A CA 1
ATOM 746 C C . ARG A 1 95 ? -16.556 -23.009 -16.698 1.00 94.50 95 ARG A C 1
ATOM 748 O O . ARG A 1 95 ? -17.028 -22.869 -15.574 1.00 94.50 95 ARG A O 1
ATOM 755 N N . ASP A 1 96 ? -16.276 -24.205 -17.205 1.00 94.50 96 ASP A N 1
ATOM 756 C CA . ASP A 1 96 ? -16.444 -25.446 -16.450 1.00 94.50 96 ASP A CA 1
ATOM 757 C C . ASP A 1 96 ? -15.479 -25.475 -15.246 1.00 94.50 96 ASP A C 1
ATOM 759 O O . ASP A 1 96 ? -15.888 -25.843 -14.145 1.00 94.50 96 ASP A O 1
ATOM 763 N N . ALA A 1 97 ? -14.233 -25.013 -15.414 1.00 92.88 97 ALA A N 1
ATOM 764 C CA . ALA A 1 97 ? -13.262 -24.901 -14.322 1.00 92.88 97 ALA A CA 1
ATOM 765 C C . ALA A 1 97 ? -13.637 -23.813 -13.292 1.00 92.88 97 ALA A C 1
ATOM 767 O O . ALA A 1 97 ? -13.555 -24.055 -12.086 1.00 92.88 97 ALA A O 1
ATOM 768 N N . GLU A 1 98 ? -14.113 -22.647 -13.740 1.00 93.19 98 GLU A N 1
ATOM 769 C CA . GLU A 1 98 ? -14.652 -21.596 -12.860 1.00 93.19 98 GLU A CA 1
ATOM 770 C C . GLU A 1 98 ? -15.848 -22.097 -12.045 1.00 93.19 98 GLU A C 1
ATOM 772 O O . GLU A 1 98 ? -15.937 -21.842 -10.844 1.00 93.19 98 GLU A O 1
ATOM 777 N N . LYS A 1 99 ? -16.749 -22.860 -12.672 1.00 93.94 99 LYS A N 1
ATOM 778 C CA . LYS A 1 99 ? -17.924 -23.417 -12.001 1.00 93.94 99 LYS A CA 1
ATOM 779 C C . LYS A 1 99 ? -17.545 -24.400 -10.895 1.00 93.94 99 LYS A C 1
ATOM 781 O O . LYS A 1 99 ? -18.160 -24.383 -9.833 1.00 93.94 99 LYS A O 1
ATOM 786 N N . VAL A 1 100 ? -16.518 -25.227 -11.108 1.00 93.50 100 VAL A N 1
ATOM 787 C CA . VAL A 1 100 ? -15.992 -26.119 -10.058 1.00 93.50 100 VAL A CA 1
ATOM 788 C C . VAL A 1 100 ? -15.513 -25.312 -8.848 1.00 93.50 100 VAL A C 1
ATOM 790 O O . VAL A 1 100 ? -15.812 -25.686 -7.713 1.00 93.50 100 VAL A O 1
ATOM 793 N N . LEU A 1 101 ? -14.815 -24.195 -9.073 1.00 91.44 101 LEU A N 1
ATOM 794 C CA . LEU A 1 101 ? -14.393 -23.296 -7.997 1.00 91.44 101 LEU A CA 1
ATOM 795 C C . LEU A 1 101 ? -15.576 -22.646 -7.281 1.00 91.44 101 LEU A C 1
ATOM 797 O O . LEU A 1 101 ? -15.617 -22.635 -6.051 1.00 91.44 101 LEU A O 1
ATOM 801 N N . GLU A 1 102 ? -16.559 -22.156 -8.033 1.00 92.44 102 GLU A N 1
ATOM 802 C CA . GLU A 1 102 ? -17.767 -21.550 -7.475 1.00 92.44 102 GLU A CA 1
ATOM 803 C C . GLU A 1 102 ? -18.558 -22.549 -6.611 1.00 92.44 102 GLU A C 1
ATOM 805 O O . GLU A 1 102 ? -19.008 -22.211 -5.515 1.00 92.44 102 GLU A O 1
ATOM 810 N N . ASP A 1 103 ? -18.673 -23.805 -7.050 1.00 93.81 103 ASP A N 1
ATOM 811 C CA . ASP A 1 103 ? -19.332 -24.872 -6.294 1.00 93.81 103 ASP A CA 1
ATOM 812 C C . ASP A 1 103 ? -18.574 -25.218 -4.998 1.00 93.81 103 ASP A C 1
ATOM 814 O O . ASP A 1 103 ? -19.199 -25.518 -3.976 1.00 93.81 103 ASP A O 1
ATOM 818 N N . ILE A 1 104 ? -17.235 -25.165 -5.003 1.00 89.62 104 ILE A N 1
ATOM 819 C CA . ILE A 1 104 ? -16.415 -25.344 -3.792 1.00 89.62 104 ILE A CA 1
ATOM 820 C C . ILE A 1 104 ? -16.607 -24.162 -2.834 1.00 89.62 104 ILE A C 1
ATOM 822 O O . ILE A 1 104 ? -16.805 -24.385 -1.638 1.00 89.62 104 ILE A O 1
ATOM 826 N N . HIS A 1 105 ? -16.609 -22.924 -3.339 1.00 86.94 105 HIS A N 1
ATOM 827 C CA . HIS A 1 105 ? -16.859 -21.729 -2.527 1.00 86.94 105 HIS A CA 1
ATOM 828 C C . HIS A 1 105 ? -18.229 -21.778 -1.853 1.00 86.94 105 HIS A C 1
ATOM 830 O O . HIS A 1 105 ? -18.311 -21.603 -0.640 1.00 86.94 105 HIS A O 1
ATOM 836 N N . LYS A 1 106 ? -19.285 -22.126 -2.597 1.00 90.25 106 LYS A N 1
ATOM 837 C CA . LYS A 1 106 ? -20.632 -22.295 -2.032 1.00 90.25 106 LYS A CA 1
ATOM 838 C C . LYS A 1 106 ? -20.660 -23.347 -0.925 1.00 90.25 106 LYS A C 1
ATOM 840 O O . LYS A 1 106 ? -21.285 -23.132 0.108 1.00 90.25 106 LYS A O 1
ATOM 845 N N . LYS A 1 107 ? -19.966 -24.479 -1.099 1.00 89.81 107 LYS A N 1
ATOM 846 C CA . LYS A 1 107 ? -19.877 -25.523 -0.060 1.00 89.81 107 LYS A CA 1
ATOM 847 C C . LYS A 1 107 ? -19.151 -25.039 1.195 1.00 89.81 107 LYS A C 1
ATOM 849 O O . LYS A 1 107 ? -19.592 -25.373 2.290 1.00 89.81 107 LYS A O 1
ATOM 854 N N . LEU A 1 108 ? -18.080 -24.258 1.045 1.00 83.38 108 LEU A N 1
ATOM 855 C CA . L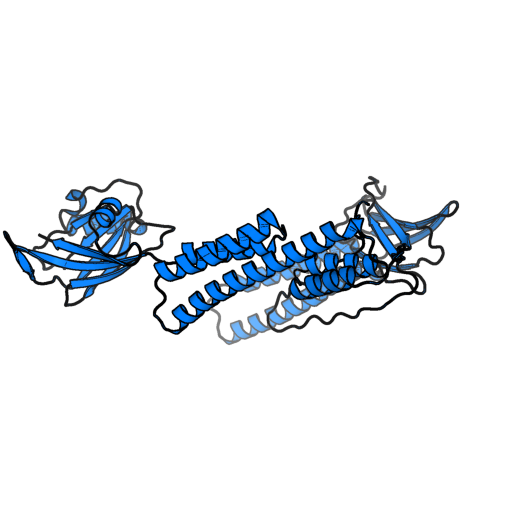EU A 1 108 ? -17.364 -23.644 2.168 1.00 83.38 108 LEU A CA 1
ATOM 856 C C . LEU A 1 108 ? -18.232 -22.610 2.900 1.00 83.38 108 LEU A C 1
ATOM 858 O O . LEU A 1 108 ? -18.285 -22.628 4.124 1.00 83.38 108 LEU A O 1
ATOM 862 N N . GLU A 1 109 ? -18.961 -21.759 2.176 1.00 84.12 109 GLU A N 1
ATOM 863 C CA . GLU A 1 109 ? -19.879 -20.782 2.778 1.00 84.12 109 GLU A CA 1
ATOM 864 C C . GLU A 1 109 ? -21.036 -21.450 3.529 1.00 84.12 109 GLU A C 1
ATOM 866 O O . GLU A 1 109 ? -21.386 -21.023 4.628 1.00 84.12 109 GLU A O 1
ATOM 871 N N . ILE A 1 110 ? -21.621 -22.514 2.969 1.00 83.69 110 ILE A N 1
ATOM 872 C CA . ILE A 1 110 ? -22.664 -23.300 3.648 1.00 83.69 110 ILE A CA 1
ATOM 873 C C . ILE A 1 110 ? -22.098 -23.942 4.921 1.00 83.69 110 ILE A C 1
ATOM 875 O O . ILE A 1 110 ? -22.744 -23.898 5.963 1.00 83.69 110 ILE A O 1
ATOM 879 N N . SER A 1 111 ? -20.885 -24.500 4.844 1.00 76.56 111 SER A N 1
ATOM 880 C CA . SER A 1 111 ? -20.185 -25.111 5.980 1.00 76.56 111 SER A CA 1
ATOM 881 C C . SER A 1 111 ? -19.930 -24.114 7.115 1.00 76.56 111 SER A C 1
ATOM 883 O O . SER A 1 111 ? -20.172 -24.436 8.276 1.00 76.56 111 SER A O 1
ATOM 885 N N . ALA A 1 112 ? -19.500 -22.896 6.772 1.00 75.00 112 ALA A N 1
ATOM 886 C CA . ALA A 1 112 ? -19.166 -21.843 7.727 1.00 75.00 112 ALA A CA 1
ATOM 887 C C . ALA A 1 112 ? -20.396 -21.212 8.408 1.00 75.00 112 ALA A C 1
ATOM 889 O O . ALA A 1 112 ? -20.286 -20.702 9.521 1.00 75.00 112 ALA A O 1
ATOM 890 N N . ASN A 1 113 ? -21.561 -21.240 7.751 1.00 73.19 113 ASN A N 1
ATOM 891 C CA . ASN A 1 113 ? -22.809 -20.651 8.251 1.00 73.19 113 ASN A CA 1
ATOM 892 C C . ASN A 1 113 ? -23.728 -21.660 8.972 1.00 73.19 113 ASN A C 1
ATOM 894 O O . ASN A 1 113 ? -24.880 -21.342 9.272 1.00 73.19 113 ASN A O 1
ATOM 898 N N . ASP A 1 114 ? -23.256 -22.879 9.243 1.00 73.75 114 ASP A N 1
ATOM 899 C CA . ASP A 1 114 ? -24.013 -23.886 9.989 1.00 73.75 114 ASP A CA 1
ATOM 900 C C . ASP A 1 114 ? -23.876 -23.667 11.509 1.00 73.75 114 ASP A C 1
ATOM 902 O O . ASP A 1 114 ? -22.915 -24.112 12.139 1.00 73.75 114 ASP A O 1
ATOM 906 N N . PHE A 1 115 ? -24.855 -22.969 12.097 1.00 56.34 115 PHE A N 1
ATOM 907 C CA . PHE A 1 115 ? -24.903 -22.586 13.519 1.00 56.34 115 PHE A CA 1
ATOM 908 C C . PHE A 1 115 ? -25.622 -23.601 14.435 1.00 56.34 115 PHE A C 1
ATOM 910 O O . PHE A 1 115 ? -26.163 -23.222 15.475 1.00 56.34 115 PHE A O 1
ATOM 917 N N . SER A 1 116 ? -25.685 -24.881 14.065 1.00 67.69 116 SER A N 1
ATOM 918 C CA . SER A 1 116 ? -26.340 -25.908 14.889 1.00 67.69 116 SER A CA 1
ATOM 919 C C . SER A 1 116 ? -25.563 -26.243 16.179 1.00 67.69 116 SER A C 1
ATOM 921 O O . SER A 1 116 ? -24.333 -26.179 16.220 1.00 67.69 116 SER A O 1
ATOM 923 N N . GLU A 1 117 ? -26.277 -26.623 17.252 1.00 65.56 117 GLU A N 1
ATOM 924 C CA . GLU A 1 117 ? -25.665 -27.215 18.454 1.00 65.56 117 GLU A CA 1
ATOM 925 C C . GLU A 1 117 ? -25.077 -28.588 18.093 1.00 65.56 117 GLU A C 1
ATOM 927 O O . GLU A 1 117 ? -25.771 -29.603 18.102 1.00 65.56 117 GLU A O 1
ATOM 932 N N . LYS A 1 118 ? -23.793 -28.604 17.724 1.00 76.50 118 LYS A N 1
ATOM 933 C CA . LYS A 1 118 ? -23.059 -29.812 17.331 1.00 76.50 118 LYS A CA 1
ATOM 934 C C . LYS A 1 118 ? -22.319 -30.424 18.516 1.00 76.50 118 LYS A C 1
ATOM 936 O O . LYS A 1 118 ? -21.731 -29.725 19.343 1.00 76.50 118 LYS A O 1
ATOM 941 N N . SER A 1 119 ? -22.291 -31.750 18.567 1.00 78.12 119 SER A N 1
ATOM 942 C CA . SER A 1 119 ? -21.405 -32.500 19.457 1.00 78.12 119 SER A CA 1
ATOM 943 C C . SER A 1 119 ? -19.931 -32.327 19.059 1.00 78.12 119 SER A C 1
ATOM 945 O O . SER A 1 119 ? -19.605 -31.945 17.934 1.00 78.12 119 SER A O 1
ATOM 947 N N . LYS A 1 120 ? -19.006 -32.649 19.971 1.00 75.50 120 LYS A N 1
ATOM 948 C CA . LYS A 1 120 ? -17.559 -32.541 19.713 1.00 75.50 120 LYS A CA 1
ATOM 949 C C . LYS A 1 120 ? -17.105 -33.355 18.489 1.00 75.50 120 LYS A C 1
ATOM 951 O O . LYS A 1 120 ? -16.354 -32.840 17.669 1.00 75.50 120 LYS A O 1
ATOM 956 N N . ASP A 1 121 ? -17.615 -34.574 18.328 1.00 77.12 121 ASP A N 1
ATOM 957 C CA . ASP A 1 121 ? -17.293 -35.438 17.183 1.00 77.12 121 ASP A CA 1
ATOM 958 C C . ASP A 1 121 ? -17.814 -34.870 15.851 1.00 77.12 121 ASP A C 1
ATOM 960 O O . ASP A 1 121 ? -17.214 -35.084 14.797 1.00 77.12 121 ASP A O 1
ATOM 964 N N . GLU A 1 122 ? -18.935 -34.146 15.872 1.00 75.69 122 GLU A N 1
ATOM 965 C CA . GLU A 1 122 ? -19.490 -33.475 14.690 1.00 75.69 122 GLU A CA 1
ATOM 966 C C . GLU A 1 122 ? -18.690 -32.224 14.321 1.00 75.69 122 GLU A C 1
ATOM 968 O O . GLU A 1 122 ? -18.474 -31.969 13.137 1.00 75.69 122 GLU A O 1
ATOM 973 N N . ILE A 1 123 ? -18.188 -31.491 15.318 1.00 73.31 123 ILE A N 1
ATOM 974 C CA . ILE A 1 123 ? -17.268 -30.364 15.116 1.00 73.31 123 ILE A CA 1
ATOM 975 C C . ILE A 1 123 ? -15.951 -30.855 14.499 1.00 73.31 123 ILE A C 1
ATOM 977 O O . ILE A 1 123 ? -15.493 -30.292 13.507 1.00 73.31 123 ILE A O 1
ATOM 981 N N . ASP A 1 124 ? -15.367 -31.938 15.018 1.00 73.94 124 ASP A N 1
ATOM 982 C CA . ASP A 1 124 ? -14.113 -32.489 14.489 1.00 73.94 124 ASP A CA 1
ATOM 983 C C . ASP A 1 124 ? -14.272 -32.982 13.036 1.00 73.94 124 ASP A C 1
ATOM 985 O O . ASP A 1 124 ? -13.406 -32.737 12.189 1.00 73.94 124 ASP A O 1
ATOM 989 N N . LYS A 1 125 ? -15.407 -33.614 12.701 1.00 79.38 125 LYS A N 1
ATOM 990 C CA . LYS A 1 125 ? -15.738 -34.002 11.315 1.00 79.38 125 LYS A CA 1
ATOM 991 C C . LYS A 1 125 ? -15.913 -32.793 10.398 1.00 79.38 125 LYS A C 1
ATOM 993 O O . LYS A 1 125 ? -15.428 -32.830 9.268 1.00 79.38 125 LYS A O 1
ATOM 998 N N . GLN A 1 126 ? -16.561 -31.733 10.879 1.00 77.19 126 GLN A N 1
ATOM 999 C CA . GLN A 1 126 ? -16.738 -30.490 10.129 1.00 77.19 126 GLN A CA 1
ATOM 1000 C C . GLN A 1 126 ? -15.389 -29.844 9.800 1.00 77.19 126 GLN A C 1
ATOM 1002 O O . GLN A 1 126 ? -15.122 -29.534 8.643 1.00 77.19 126 GLN A O 1
ATOM 1007 N N . ILE A 1 127 ? -14.499 -29.724 10.790 1.00 76.81 127 ILE A N 1
ATOM 1008 C CA . ILE A 1 127 ? -13.154 -29.159 10.607 1.00 76.81 127 ILE A CA 1
ATOM 1009 C C . ILE A 1 127 ? -12.354 -29.970 9.579 1.00 76.81 127 ILE A C 1
ATOM 1011 O O . ILE A 1 127 ? -11.635 -29.407 8.752 1.00 76.81 127 ILE A O 1
ATOM 1015 N N . MET A 1 128 ? -12.456 -31.301 9.614 1.00 79.81 128 MET A N 1
ATOM 1016 C CA . MET A 1 128 ? -11.780 -32.165 8.640 1.00 79.81 128 MET A CA 1
ATOM 1017 C C . MET A 1 128 ? -12.340 -31.995 7.224 1.00 79.81 128 MET A C 1
ATOM 1019 O O . MET A 1 128 ? -11.564 -31.924 6.270 1.00 79.81 128 MET A O 1
ATOM 1023 N N . TYR A 1 129 ? -13.660 -31.880 7.090 1.00 81.81 129 TYR A N 1
ATOM 1024 C CA . TYR A 1 129 ? -14.323 -31.621 5.814 1.00 81.81 129 TYR A CA 1
ATOM 1025 C C . TYR A 1 129 ? -13.940 -30.250 5.232 1.00 81.81 129 TYR A C 1
ATOM 1027 O O . TYR A 1 129 ? -13.605 -30.152 4.052 1.00 81.81 129 TYR A O 1
ATOM 1035 N N . GLU A 1 130 ? -13.891 -29.205 6.060 1.00 80.25 130 GLU A N 1
ATOM 1036 C CA . GLU A 1 130 ? -13.459 -27.862 5.651 1.00 80.25 130 GLU A CA 1
ATOM 1037 C C . GLU A 1 130 ? -12.004 -27.836 5.185 1.00 80.25 130 GLU A C 1
ATOM 1039 O O . GLU A 1 130 ? -11.704 -27.236 4.154 1.00 80.25 130 GLU A O 1
ATOM 1044 N N . LYS A 1 131 ? -11.101 -28.547 5.873 1.00 80.69 131 LYS A N 1
ATOM 1045 C CA . LYS A 1 131 ? -9.707 -28.704 5.426 1.00 80.69 131 LYS A CA 1
ATOM 1046 C C . LYS A 1 131 ? -9.604 -29.402 4.071 1.00 80.69 131 LYS A C 1
ATOM 1048 O O . LYS A 1 131 ? -8.768 -29.026 3.250 1.00 80.69 131 LYS A O 1
ATOM 1053 N N . GLU A 1 132 ? -10.428 -30.420 3.825 1.00 88.88 132 GLU A N 1
ATOM 1054 C CA . GLU A 1 132 ? -10.460 -31.105 2.531 1.00 88.88 132 GLU A CA 1
ATOM 1055 C C . GLU A 1 132 ? -10.982 -30.181 1.420 1.00 88.88 132 GLU A C 1
ATOM 1057 O O . GLU A 1 132 ? -10.420 -30.154 0.323 1.00 88.88 132 GLU A O 1
ATOM 1062 N N . LEU A 1 133 ? -12.024 -29.394 1.705 1.00 84.56 133 LEU A N 1
ATOM 1063 C CA . LEU A 1 133 ? -12.552 -28.398 0.774 1.00 84.56 133 LEU A CA 1
ATOM 1064 C C . LEU A 1 133 ? -11.547 -27.279 0.484 1.00 84.56 133 LEU A C 1
ATOM 1066 O O . LEU A 1 133 ? -11.406 -26.895 -0.674 1.00 84.56 133 LEU A O 1
ATOM 1070 N N . ASP A 1 134 ? -10.822 -26.787 1.490 1.00 83.62 134 ASP A N 1
ATOM 1071 C CA . ASP A 1 134 ? -9.803 -25.745 1.318 1.00 83.62 134 ASP A CA 1
ATOM 1072 C C . ASP A 1 134 ? -8.639 -26.249 0.449 1.00 83.62 134 ASP A C 1
ATOM 1074 O O . ASP A 1 134 ? -8.220 -25.570 -0.488 1.00 83.62 134 ASP A O 1
ATOM 1078 N N . LYS A 1 135 ? -8.207 -27.503 0.654 1.00 89.25 135 LYS A N 1
ATOM 1079 C CA . LYS A 1 135 ? -7.234 -28.171 -0.224 1.00 89.25 135 LYS A CA 1
ATOM 1080 C C . LYS A 1 135 ? -7.740 -28.261 -1.669 1.00 89.25 135 LYS A C 1
ATOM 1082 O O . LYS A 1 135 ? -7.015 -27.889 -2.591 1.00 89.25 135 LYS A O 1
ATOM 1087 N N . LYS A 1 136 ? -8.985 -28.709 -1.873 1.00 91.12 136 LYS A N 1
ATOM 1088 C CA . LYS A 1 136 ? -9.608 -28.773 -3.209 1.00 91.12 136 LYS A CA 1
ATOM 1089 C C . LYS A 1 136 ? -9.735 -27.393 -3.851 1.00 91.12 136 LYS A C 1
ATOM 1091 O O . LYS A 1 136 ? -9.548 -27.284 -5.059 1.00 91.12 136 LYS A O 1
ATOM 1096 N N . ARG A 1 137 ? -10.011 -26.342 -3.066 1.00 88.56 137 ARG A N 1
ATOM 1097 C CA . ARG A 1 137 ? -10.025 -24.954 -3.549 1.00 88.56 137 ARG A CA 1
ATOM 1098 C C . ARG A 1 137 ? -8.654 -24.572 -4.090 1.00 88.56 137 ARG A C 1
ATOM 1100 O O . ARG A 1 137 ? -8.565 -24.151 -5.234 1.00 88.56 137 ARG A O 1
ATOM 1107 N N . THR A 1 138 ? -7.588 -24.772 -3.314 1.00 84.19 138 THR A N 1
ATOM 1108 C CA . THR A 1 138 ? -6.222 -24.433 -3.747 1.00 84.19 138 THR A CA 1
ATOM 1109 C C . THR A 1 138 ? -5.795 -25.207 -4.996 1.00 84.19 138 THR A C 1
ATOM 1111 O O . THR A 1 138 ? -5.168 -24.639 -5.894 1.00 84.19 138 THR A O 1
ATOM 1114 N N . GLU A 1 139 ? -6.148 -26.492 -5.088 1.00 90.69 139 GLU A N 1
ATOM 1115 C CA . GLU A 1 139 ? -5.886 -27.314 -6.276 1.00 90.69 139 GLU A CA 1
ATOM 1116 C C . GLU A 1 139 ? -6.647 -26.797 -7.505 1.00 90.69 139 GLU A C 1
ATOM 1118 O O . GLU A 1 139 ? -6.055 -26.648 -8.574 1.00 90.69 139 GLU A O 1
ATOM 1123 N N . ALA A 1 140 ? -7.930 -26.460 -7.353 1.00 89.31 140 ALA A N 1
ATOM 1124 C CA . ALA A 1 140 ? -8.758 -25.928 -8.431 1.00 89.31 140 ALA A CA 1
ATOM 1125 C C . ALA A 1 140 ? -8.340 -24.506 -8.861 1.00 89.31 140 ALA A C 1
ATOM 1127 O O . ALA A 1 140 ? -8.321 -24.221 -10.055 1.00 89.31 140 ALA A O 1
ATOM 1128 N N . GLU A 1 141 ? -7.929 -23.637 -7.930 1.00 89.06 141 GLU A N 1
ATOM 1129 C CA . GLU A 1 141 ? -7.388 -22.297 -8.218 1.00 89.06 141 GLU A CA 1
ATOM 1130 C C . GLU A 1 141 ? -6.089 -22.405 -9.023 1.00 89.06 141 GLU A C 1
ATOM 1132 O O . GLU A 1 141 ? -5.900 -21.716 -10.027 1.00 89.06 141 GLU A O 1
ATOM 1137 N N . SER A 1 142 ? -5.203 -23.314 -8.605 1.00 88.69 142 SER A N 1
ATOM 1138 C CA . SER A 1 142 ? -3.944 -23.586 -9.302 1.00 88.69 142 SER A CA 1
ATOM 1139 C C . SER A 1 142 ? -4.195 -24.158 -10.695 1.00 88.69 142 SER A C 1
ATOM 1141 O O . SER A 1 142 ? -3.534 -23.759 -11.654 1.00 88.69 142 SER A O 1
ATOM 1143 N N . TYR A 1 143 ? -5.165 -25.067 -10.818 1.00 91.94 143 TYR A N 1
ATOM 1144 C CA . TYR A 1 143 ? -5.560 -25.647 -12.095 1.00 91.94 143 TYR A CA 1
ATOM 1145 C C . TYR A 1 143 ? -6.144 -24.599 -13.046 1.00 91.94 143 TYR A C 1
ATOM 1147 O O . TYR A 1 143 ? -5.682 -24.519 -14.180 1.00 91.94 143 TYR A O 1
ATOM 1155 N N . LEU A 1 144 ? -7.087 -23.763 -12.592 1.00 91.44 144 LEU A N 1
ATOM 1156 C CA . LEU A 1 144 ? -7.665 -22.691 -13.407 1.00 91.44 144 LEU A CA 1
ATOM 1157 C C . LEU A 1 144 ? -6.577 -21.733 -13.901 1.00 91.44 144 LEU A C 1
ATOM 1159 O O . LEU A 1 144 ? -6.520 -21.446 -15.092 1.00 91.44 144 LEU A O 1
ATOM 1163 N N . LYS A 1 145 ? -5.665 -21.317 -13.014 1.00 90.31 145 LYS A N 1
ATOM 1164 C CA . LYS A 1 145 ? -4.543 -20.444 -13.376 1.00 90.31 145 LYS A CA 1
ATOM 1165 C C . LYS A 1 145 ? -3.622 -21.076 -14.421 1.00 90.31 145 LYS A C 1
ATOM 1167 O O . LYS A 1 145 ? -3.177 -20.392 -15.329 1.00 90.31 145 LYS A O 1
ATOM 1172 N N . LEU A 1 146 ? -3.314 -22.368 -14.297 1.00 91.00 146 LEU A N 1
ATOM 1173 C CA . LEU A 1 146 ? -2.500 -23.083 -15.287 1.00 91.00 146 LEU A CA 1
ATOM 1174 C C . LEU A 1 146 ? -3.245 -23.322 -16.603 1.00 91.00 146 LEU A C 1
ATOM 1176 O O . LEU A 1 146 ? -2.604 -23.475 -17.638 1.00 91.00 146 LEU A O 1
ATOM 1180 N N . LEU A 1 147 ? -4.572 -23.428 -16.560 1.00 93.75 147 LEU A N 1
ATOM 1181 C CA . LEU A 1 147 ? -5.428 -23.649 -17.720 1.00 93.75 147 LEU A CA 1
ATOM 1182 C C . LEU A 1 147 ? -5.595 -22.368 -18.546 1.00 93.75 147 LEU A C 1
ATOM 1184 O O . LEU A 1 147 ? -5.615 -22.445 -19.772 1.00 93.75 147 LEU A O 1
ATOM 1188 N N . SER A 1 148 ? -5.695 -21.213 -17.880 1.00 93.50 148 SER A N 1
ATOM 1189 C CA . SER A 1 148 ? -5.878 -19.895 -18.498 1.00 93.50 148 SER A CA 1
ATOM 1190 C C . SER A 1 148 ? -4.574 -19.142 -18.787 1.00 93.50 148 SER A C 1
ATOM 1192 O O . SER A 1 148 ? -4.626 -17.994 -19.218 1.00 93.50 148 SER A O 1
ATOM 1194 N N . ASP A 1 149 ? -3.413 -19.759 -18.561 1.00 94.56 149 ASP A N 1
ATOM 1195 C CA . ASP A 1 149 ? -2.101 -19.164 -18.830 1.00 94.56 149 ASP A CA 1
ATOM 1196 C C . ASP A 1 149 ? -1.635 -19.489 -20.256 1.00 94.56 149 ASP A C 1
ATOM 1198 O O . ASP A 1 149 ? -1.347 -20.644 -20.582 1.00 94.56 149 ASP A O 1
ATOM 1202 N N . VAL A 1 150 ? -1.539 -18.466 -21.109 1.00 96.38 150 VAL A N 1
ATOM 1203 C CA . VAL A 1 150 ? -0.888 -18.572 -22.421 1.00 96.38 150 VAL A CA 1
ATOM 1204 C C . VAL A 1 150 ? 0.551 -18.092 -22.296 1.00 96.38 150 VAL A C 1
ATOM 1206 O O . VAL A 1 150 ? 0.803 -16.914 -22.030 1.00 96.38 150 VAL A O 1
ATOM 1209 N N . ARG A 1 151 ? 1.503 -19.001 -22.520 1.00 96.06 151 ARG A N 1
ATOM 1210 C CA . ARG A 1 151 ? 2.938 -18.725 -22.405 1.00 96.06 151 ARG A CA 1
ATOM 1211 C C . ARG A 1 151 ? 3.531 -18.353 -23.744 1.00 96.06 151 ARG A C 1
ATOM 1213 O O . ARG A 1 151 ? 3.242 -18.981 -24.759 1.00 96.06 151 ARG A O 1
ATOM 1220 N N . ILE A 1 152 ? 4.384 -17.340 -23.727 1.00 96.56 152 ILE A N 1
ATOM 1221 C CA . ILE A 1 152 ? 5.013 -16.790 -24.920 1.00 96.56 152 ILE A CA 1
ATOM 1222 C C . ILE A 1 152 ? 6.503 -16.626 -24.646 1.00 96.56 152 ILE A C 1
ATOM 1224 O O . ILE A 1 152 ? 6.888 -15.949 -23.694 1.00 96.56 152 ILE A O 1
ATOM 1228 N N . TYR A 1 153 ? 7.342 -17.252 -25.464 1.00 94.75 153 TYR A N 1
ATOM 1229 C CA . TYR A 1 153 ? 8.793 -17.228 -25.292 1.00 94.75 153 TYR A CA 1
ATOM 1230 C C . TYR A 1 153 ? 9.503 -17.549 -26.609 1.00 94.75 153 TYR A C 1
ATOM 1232 O O . TYR A 1 153 ? 8.919 -18.137 -27.508 1.00 94.75 153 TYR A O 1
ATOM 1240 N N . ALA A 1 154 ? 10.767 -17.171 -26.728 1.00 93.25 154 ALA A N 1
ATOM 1241 C CA . ALA A 1 154 ? 11.687 -17.596 -27.786 1.00 93.25 154 ALA A CA 1
ATOM 1242 C C . ALA A 1 154 ? 13.046 -17.988 -27.178 1.00 93.25 154 ALA A C 1
ATOM 1244 O O . ALA A 1 154 ? 13.248 -17.855 -25.960 1.00 93.25 154 ALA A O 1
ATOM 1245 N N . ASP A 1 155 ? 13.993 -18.435 -28.002 1.00 90.12 155 ASP A N 1
ATOM 1246 C CA . ASP A 1 155 ? 15.308 -18.848 -27.518 1.00 90.12 155 ASP A CA 1
ATOM 1247 C C . ASP A 1 155 ? 16.046 -17.676 -26.850 1.00 90.12 155 ASP A C 1
ATOM 1249 O O . ASP A 1 155 ? 16.177 -16.579 -27.393 1.00 90.12 155 ASP A O 1
ATOM 1253 N N . SER A 1 156 ? 16.578 -17.913 -25.646 1.00 87.19 156 SER A N 1
ATOM 1254 C CA . SER A 1 156 ? 17.327 -16.908 -24.866 1.00 87.19 156 SER A CA 1
ATOM 1255 C C . SER A 1 156 ? 16.540 -15.627 -24.528 1.00 87.19 156 SER A C 1
ATOM 1257 O O . SER A 1 156 ? 17.134 -14.561 -24.333 1.00 87.19 156 SER A O 1
ATOM 1259 N N . THR A 1 157 ? 15.214 -15.732 -24.429 1.00 89.75 157 THR A N 1
ATOM 1260 C CA . THR A 1 157 ? 14.312 -14.648 -24.005 1.00 89.75 157 THR A CA 1
ATOM 1261 C C . THR A 1 157 ? 13.689 -14.941 -22.635 1.00 89.75 157 THR A C 1
ATOM 1263 O O . THR A 1 157 ? 13.792 -16.053 -22.114 1.00 89.75 157 THR A O 1
ATOM 1266 N N . ASN A 1 158 ? 13.046 -13.948 -22.018 1.00 89.62 158 ASN A N 1
ATOM 1267 C CA . ASN A 1 158 ? 12.184 -14.173 -20.854 1.00 89.62 158 ASN A CA 1
ATOM 1268 C C . ASN A 1 158 ? 10.843 -14.787 -21.277 1.00 89.62 158 ASN A C 1
ATOM 1270 O O . ASN A 1 158 ? 10.381 -14.589 -22.396 1.00 89.62 158 ASN A O 1
ATOM 1274 N N . ILE A 1 159 ? 10.184 -15.478 -20.345 1.00 90.81 159 ILE A N 1
ATOM 1275 C CA . ILE A 1 159 ? 8.847 -16.036 -20.565 1.00 90.81 159 ILE A CA 1
ATOM 1276 C C . ILE A 1 159 ? 7.806 -14.973 -20.212 1.00 90.81 159 ILE A C 1
ATOM 1278 O O . ILE A 1 159 ? 7.795 -14.448 -19.098 1.00 90.81 159 ILE A O 1
ATOM 1282 N N . LEU A 1 160 ? 6.931 -14.665 -21.163 1.00 91.88 160 LEU A N 1
ATOM 1283 C CA . LEU A 1 160 ? 5.757 -13.822 -20.975 1.00 91.88 160 LEU A CA 1
ATOM 1284 C C . LEU A 1 160 ? 4.518 -14.702 -20.778 1.00 91.88 160 LEU A C 1
ATOM 1286 O O . LEU A 1 160 ? 4.450 -15.826 -21.276 1.00 91.88 160 LEU A O 1
ATOM 1290 N N . SER A 1 161 ? 3.544 -14.184 -20.038 1.00 91.75 161 SER A N 1
ATOM 1291 C CA . SER A 1 161 ? 2.306 -14.878 -19.678 1.00 91.75 161 SER A CA 1
ATOM 1292 C C . SER A 1 161 ? 1.123 -13.948 -19.930 1.00 91.75 161 SER A C 1
ATOM 1294 O O . SER A 1 161 ? 1.163 -12.770 -19.561 1.00 91.75 161 SER A O 1
ATOM 1296 N N . VAL A 1 162 ? 0.090 -14.469 -20.589 1.00 93.19 162 VAL A N 1
ATOM 1297 C CA . VAL A 1 162 ? -1.188 -13.786 -20.809 1.00 93.19 162 VAL A CA 1
ATOM 1298 C C . VAL A 1 162 ? -2.285 -14.609 -20.154 1.00 93.19 162 VAL A C 1
ATOM 1300 O O . VAL A 1 162 ? -2.536 -15.740 -20.564 1.00 93.19 162 VAL A O 1
ATOM 1303 N N . ASP A 1 163 ? -2.956 -14.019 -19.166 1.00 93.56 163 ASP A N 1
ATOM 1304 C CA . ASP A 1 163 ? -4.154 -14.607 -18.569 1.00 93.56 163 ASP A CA 1
ATOM 1305 C C . ASP A 1 163 ? -5.369 -14.349 -19.468 1.00 93.56 163 ASP A C 1
ATOM 1307 O O . ASP A 1 163 ? -5.679 -13.204 -19.816 1.00 93.56 163 ASP A O 1
ATOM 1311 N N . ILE A 1 164 ? -6.036 -15.432 -19.858 1.00 94.31 164 ILE A N 1
ATOM 1312 C CA . ILE A 1 164 ? -7.241 -15.428 -20.695 1.00 94.31 164 ILE A CA 1
ATOM 1313 C C . ILE A 1 164 ? -8.505 -15.834 -19.920 1.00 94.31 164 ILE A C 1
ATOM 1315 O O . ILE A 1 164 ? -9.549 -16.051 -20.536 1.00 94.31 164 ILE A O 1
ATOM 1319 N N . SER A 1 165 ? -8.436 -15.950 -18.588 1.00 91.62 165 SER A N 1
ATOM 1320 C CA . SER A 1 165 ? -9.560 -16.387 -17.741 1.00 91.62 165 SER A CA 1
ATOM 1321 C C . SER A 1 165 ? -10.799 -15.499 -17.880 1.00 91.62 165 SER A C 1
ATOM 1323 O O . SER A 1 165 ? -11.926 -15.986 -17.903 1.00 91.62 165 SER A O 1
ATOM 1325 N N . ASP A 1 166 ? -10.600 -14.196 -18.058 1.00 91.81 166 ASP A N 1
ATOM 1326 C CA . ASP A 1 166 ? -11.666 -13.203 -18.162 1.00 91.81 166 ASP A CA 1
ATOM 1327 C C . ASP A 1 166 ? -12.269 -13.084 -19.573 1.00 91.81 166 ASP A C 1
ATOM 1329 O O . ASP A 1 166 ? -13.195 -12.295 -19.774 1.00 91.81 166 ASP A O 1
ATOM 1333 N N . MET A 1 167 ? -11.780 -13.850 -20.555 1.00 92.69 167 MET A N 1
ATOM 1334 C CA . MET A 1 167 ? -12.280 -13.769 -21.927 1.00 92.69 167 MET A CA 1
ATOM 1335 C C . MET A 1 167 ? -13.697 -14.347 -22.068 1.00 92.69 167 MET A C 1
ATOM 1337 O O . MET A 1 167 ? -14.060 -15.398 -21.525 1.00 92.69 167 MET A O 1
ATOM 1341 N N . GLY A 1 168 ? -14.530 -13.626 -22.812 1.00 91.75 168 GLY A N 1
ATOM 1342 C CA . GLY A 1 168 ? -15.905 -13.989 -23.127 1.00 91.75 168 GLY A CA 1
ATOM 1343 C C . GLY A 1 168 ? -16.067 -14.658 -24.498 1.00 91.75 168 GLY A C 1
ATOM 1344 O O . GLY A 1 168 ? -15.157 -14.652 -25.328 1.00 91.75 168 GLY A O 1
ATOM 1345 N N . PRO A 1 169 ? -17.253 -15.222 -24.783 1.00 93.44 169 PRO A N 1
ATOM 1346 C CA . PRO A 1 169 ? -17.558 -15.766 -26.102 1.00 93.44 169 PRO A CA 1
ATOM 1347 C C . PRO A 1 169 ? -17.497 -14.692 -27.190 1.00 93.44 169 PRO A C 1
ATOM 1349 O O . PRO A 1 169 ? -17.929 -13.562 -26.966 1.00 93.44 169 PRO A O 1
ATOM 1352 N N . ARG A 1 170 ? -17.013 -15.058 -28.384 1.00 93.50 170 ARG A N 1
ATOM 1353 C CA . ARG A 1 170 ? -16.789 -14.148 -29.527 1.00 93.50 170 ARG A CA 1
ATOM 1354 C C . ARG A 1 170 ? -15.763 -13.046 -29.275 1.00 93.50 170 ARG A C 1
ATOM 1356 O O . ARG A 1 170 ? -15.597 -12.165 -30.120 1.00 93.50 170 ARG A O 1
ATOM 1363 N N . GLU A 1 171 ? -15.066 -13.066 -28.145 1.00 93.75 171 GLU A N 1
ATOM 1364 C CA . GLU A 1 171 ? -14.053 -12.067 -27.851 1.00 93.75 171 GLU A CA 1
ATOM 1365 C C . GLU A 1 171 ? -12.787 -12.342 -28.661 1.00 93.75 171 GLU A C 1
ATOM 1367 O O . GLU A 1 171 ? -12.336 -13.484 -28.782 1.00 93.75 171 GLU A O 1
ATOM 1372 N N . LYS A 1 172 ? -12.206 -11.276 -29.217 1.00 95.38 172 LYS A N 1
ATOM 1373 C CA . LYS A 1 172 ? -10.886 -11.328 -29.832 1.00 95.38 172 LYS A CA 1
ATOM 1374 C C . LYS A 1 172 ? -9.976 -10.274 -29.221 1.00 95.38 172 LYS A C 1
ATOM 1376 O O . LYS A 1 172 ? -10.297 -9.086 -29.257 1.00 95.38 172 LYS A O 1
ATOM 1381 N N . ARG A 1 173 ? -8.838 -10.708 -28.678 1.00 94.19 173 ARG A N 1
ATOM 1382 C CA . ARG A 1 173 ? -7.807 -9.827 -28.110 1.00 94.19 173 ARG A CA 1
ATOM 1383 C C . ARG A 1 173 ? -6.558 -9.841 -28.964 1.00 94.19 173 ARG A C 1
ATOM 1385 O O . ARG A 1 173 ? -6.195 -10.868 -29.527 1.00 94.19 173 ARG A O 1
ATOM 1392 N N . TYR A 1 174 ? -5.902 -8.692 -29.014 1.00 94.06 174 TYR A N 1
ATOM 1393 C CA . TYR A 1 174 ? -4.706 -8.477 -29.809 1.00 94.06 174 TYR A CA 1
ATOM 1394 C C . TYR A 1 174 ? -3.551 -8.097 -28.896 1.00 94.06 174 TYR A C 1
ATOM 1396 O O . TYR A 1 174 ? -3.689 -7.212 -28.047 1.00 94.06 174 TYR A O 1
ATOM 1404 N N . TYR A 1 175 ? -2.422 -8.761 -29.091 1.00 94.06 175 TYR A N 1
ATOM 1405 C CA . TYR A 1 175 ? -1.182 -8.469 -28.397 1.00 94.06 175 TYR A CA 1
ATOM 1406 C C . TYR A 1 175 ? -0.041 -8.355 -29.397 1.00 94.06 175 TYR A C 1
ATOM 1408 O O . TYR A 1 175 ? -0.001 -9.066 -30.402 1.00 94.06 175 TYR A O 1
ATOM 1416 N N . VAL A 1 176 ? 0.904 -7.473 -29.098 1.00 93.06 176 VAL A N 1
ATOM 1417 C CA . VAL A 1 176 ? 2.151 -7.346 -29.848 1.00 93.06 176 VAL A CA 1
ATOM 1418 C C . VAL A 1 176 ? 3.293 -7.745 -28.938 1.00 93.06 176 VAL A C 1
ATOM 1420 O O . VAL A 1 176 ? 3.391 -7.257 -27.815 1.00 93.06 176 VAL A O 1
ATOM 1423 N N . VAL A 1 177 ? 4.154 -8.628 -29.430 1.00 93.56 177 VAL A N 1
ATOM 1424 C CA . VAL A 1 177 ? 5.372 -9.055 -28.745 1.00 93.56 177 VAL A CA 1
ATOM 1425 C C . VAL A 1 177 ? 6.567 -8.495 -29.494 1.00 93.56 177 VAL A C 1
ATOM 1427 O O . VAL A 1 177 ? 6.745 -8.766 -30.685 1.00 93.56 177 VAL A O 1
ATOM 1430 N N . MET A 1 178 ? 7.392 -7.716 -28.800 1.00 90.62 178 MET A N 1
ATOM 1431 C CA . MET A 1 178 ? 8.553 -7.043 -29.380 1.00 90.62 178 MET A CA 1
ATOM 1432 C C . MET A 1 178 ? 9.818 -7.334 -28.575 1.00 90.62 178 MET A C 1
ATOM 1434 O O . MET A 1 178 ? 9.734 -7.512 -27.357 1.00 90.62 178 MET A O 1
ATOM 1438 N N . PRO A 1 179 ? 11.000 -7.318 -29.214 1.00 86.62 179 PRO A N 1
ATOM 1439 C CA . PRO A 1 179 ? 12.255 -7.217 -28.489 1.00 86.62 179 PRO A CA 1
ATOM 1440 C C . PRO A 1 179 ? 12.246 -5.963 -27.614 1.00 86.62 179 PRO A C 1
ATOM 1442 O O . PRO A 1 179 ? 11.889 -4.870 -28.064 1.00 86.62 179 PRO A O 1
ATOM 1445 N N . LEU A 1 180 ? 12.651 -6.113 -26.361 1.00 79.25 180 LEU A N 1
ATOM 1446 C CA . LEU A 1 180 ? 12.883 -4.988 -25.479 1.00 79.25 180 LEU A CA 1
ATOM 1447 C C . LEU A 1 180 ? 14.200 -4.334 -25.909 1.00 79.25 180 LEU A C 1
ATOM 1449 O O . LEU A 1 180 ? 15.286 -4.855 -25.651 1.00 79.25 180 LEU A O 1
ATOM 1453 N N . VAL A 1 181 ? 14.111 -3.185 -26.581 1.00 65.81 181 VAL A N 1
ATOM 1454 C CA . VAL A 1 181 ? 15.292 -2.384 -26.916 1.00 65.81 181 VAL A CA 1
ATOM 1455 C C . VAL A 1 181 ? 15.838 -1.796 -25.620 1.00 65.81 181 VAL A C 1
ATOM 1457 O O . VAL A 1 181 ? 15.404 -0.741 -25.155 1.00 65.81 181 VAL A O 1
ATOM 1460 N N . VAL A 1 182 ? 16.796 -2.493 -25.012 1.00 56.56 182 VAL A N 1
ATOM 1461 C CA . VAL A 1 182 ? 17.571 -1.954 -23.899 1.00 56.56 182 VAL A CA 1
ATOM 1462 C C . VAL A 1 182 ? 18.480 -0.881 -24.481 1.00 56.56 182 VAL A C 1
ATOM 1464 O O . VAL A 1 182 ? 19.582 -1.160 -24.952 1.00 56.56 182 VAL A O 1
ATOM 1467 N N . ILE A 1 183 ? 18.013 0.367 -24.464 1.00 48.62 183 ILE A N 1
ATOM 1468 C CA . ILE A 1 183 ? 18.885 1.519 -24.667 1.00 48.62 183 ILE A CA 1
ATOM 1469 C C . ILE A 1 183 ? 19.843 1.510 -23.475 1.00 48.62 183 ILE A C 1
ATOM 1471 O O . ILE A 1 183 ? 19.521 2.016 -22.397 1.00 48.62 183 ILE A O 1
ATOM 1475 N N . LYS A 1 184 ? 21.019 0.894 -23.638 1.00 46.41 184 LYS A N 1
ATOM 1476 C CA . LYS A 1 184 ? 22.156 1.197 -22.773 1.00 46.41 184 LYS A CA 1
ATOM 1477 C C . LYS A 1 184 ? 22.329 2.705 -22.873 1.00 46.41 184 LYS A C 1
ATOM 1479 O O . LYS A 1 184 ? 22.650 3.215 -23.941 1.00 46.41 184 LYS A O 1
ATOM 1484 N N . LYS A 1 185 ? 22.048 3.423 -21.784 1.00 44.94 185 LYS A N 1
ATOM 1485 C CA . LYS A 1 185 ? 22.449 4.821 -2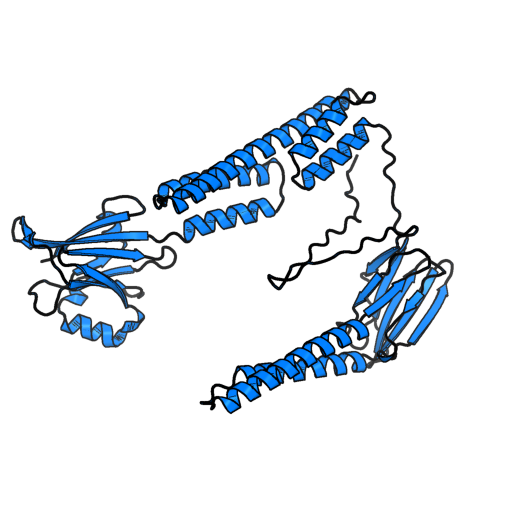1.662 1.00 44.94 185 LYS A CA 1
ATOM 1486 C C . LYS A 1 185 ? 23.973 4.827 -21.752 1.00 44.94 185 LYS A C 1
ATOM 1488 O O . LYS A 1 185 ? 24.649 4.540 -20.769 1.00 44.94 185 LYS A O 1
ATOM 1493 N N . GLU A 1 186 ? 24.507 5.070 -22.941 1.00 42.19 186 GLU A N 1
ATOM 1494 C CA . GLU A 1 186 ? 25.885 5.510 -23.090 1.00 42.19 186 GLU A CA 1
ATOM 1495 C C . GLU A 1 186 ? 25.933 6.904 -22.474 1.00 42.19 186 GLU A C 1
ATOM 1497 O O . GLU A 1 186 ? 25.503 7.895 -23.063 1.00 42.19 186 GLU A O 1
ATOM 1502 N N . TYR A 1 187 ? 26.333 6.961 -21.209 1.00 49.06 187 TYR A N 1
ATOM 1503 C CA . TYR A 1 187 ? 26.622 8.226 -20.562 1.00 49.06 187 TYR A CA 1
ATOM 1504 C C . TYR A 1 187 ? 27.848 8.807 -21.261 1.00 49.06 187 TYR A C 1
ATOM 1506 O O . TYR A 1 187 ? 28.915 8.198 -21.245 1.00 49.06 187 TYR A O 1
ATOM 1514 N N . ALA A 1 188 ? 27.682 9.963 -21.904 1.00 55.28 188 ALA A N 1
ATOM 1515 C CA . ALA A 1 188 ? 28.769 10.645 -22.603 1.00 55.28 188 ALA A CA 1
ATOM 1516 C C . ALA A 1 188 ? 29.913 11.041 -21.647 1.00 55.28 188 ALA A C 1
ATOM 1518 O O . ALA A 1 188 ? 31.041 11.234 -22.092 1.00 55.28 188 ALA A O 1
ATOM 1519 N N . THR A 1 189 ? 29.613 11.150 -20.347 1.00 66.56 189 THR A N 1
ATOM 1520 C CA . THR A 1 189 ? 30.522 11.597 -19.284 1.00 66.56 189 THR A CA 1
ATOM 1521 C C . THR A 1 189 ? 30.235 10.894 -17.950 1.00 66.56 189 THR A C 1
ATOM 1523 O O . THR A 1 189 ? 29.084 10.576 -17.633 1.00 66.56 189 THR A O 1
ATOM 1526 N N . GLU A 1 190 ? 31.268 10.687 -17.139 1.00 76.75 190 GLU A N 1
ATOM 1527 C CA . GLU A 1 190 ? 31.235 10.170 -15.767 1.00 76.75 190 GLU A CA 1
ATOM 1528 C C . GLU A 1 190 ? 30.342 11.044 -14.864 1.00 76.75 190 GLU A C 1
ATOM 1530 O O . GLU A 1 190 ? 29.493 10.519 -14.139 1.00 76.75 190 GLU A O 1
ATOM 1535 N N . SER A 1 191 ? 30.413 12.376 -14.998 1.00 77.75 191 SER A N 1
ATOM 1536 C CA . SER A 1 191 ? 29.498 13.306 -14.312 1.00 77.75 191 SER A CA 1
ATOM 1537 C C . SER A 1 191 ? 28.017 13.033 -14.637 1.00 77.75 191 SER A C 1
ATOM 1539 O O . SER A 1 191 ? 27.163 13.030 -13.744 1.00 77.75 191 SER A O 1
ATOM 1541 N N . SER A 1 192 ? 27.686 12.730 -15.900 1.00 76.06 192 SER A N 1
ATOM 1542 C CA . SER A 1 192 ? 26.303 12.433 -16.308 1.00 76.06 192 SER A CA 1
ATOM 1543 C C . SER A 1 192 ? 25.794 11.082 -15.786 1.00 76.06 192 SER A C 1
ATOM 1545 O O . SER A 1 192 ? 24.607 10.958 -15.461 1.00 76.06 192 SER A O 1
ATOM 1547 N N . ALA A 1 193 ? 26.686 10.095 -15.646 1.00 78.25 193 ALA A N 1
ATOM 1548 C CA . ALA A 1 193 ? 26.370 8.798 -15.056 1.00 78.25 193 ALA A CA 1
ATOM 1549 C C . ALA A 1 193 ? 25.992 8.954 -13.577 1.00 78.25 193 ALA A C 1
ATOM 1551 O O . ALA A 1 193 ? 24.899 8.542 -13.177 1.00 78.25 193 ALA A O 1
ATOM 1552 N N . PHE A 1 194 ? 26.826 9.652 -12.800 1.00 84.25 194 PHE A N 1
ATOM 1553 C CA . PHE A 1 194 ? 26.557 9.941 -11.391 1.00 84.25 194 PHE A CA 1
ATOM 1554 C C . PHE A 1 194 ? 25.306 10.806 -11.189 1.00 84.25 194 PHE A C 1
ATOM 1556 O O . PHE A 1 194 ? 24.546 10.591 -10.245 1.00 84.25 194 PHE A O 1
ATOM 1563 N N . MET A 1 195 ? 25.017 11.732 -12.109 1.00 82.12 195 MET A N 1
ATOM 1564 C CA . MET A 1 195 ? 23.764 12.494 -12.092 1.00 82.12 195 MET A CA 1
ATOM 1565 C C . MET A 1 195 ? 22.529 11.614 -12.291 1.00 82.12 195 MET A C 1
ATOM 1567 O O . MET A 1 195 ? 21.517 11.808 -11.612 1.00 82.12 195 MET A O 1
ATOM 1571 N N . SER A 1 196 ? 22.577 10.654 -13.217 1.00 81.44 196 SER A N 1
ATOM 1572 C CA . SER A 1 196 ? 21.452 9.738 -13.431 1.00 81.44 196 SER A CA 1
ATOM 1573 C C . SER A 1 196 ? 21.291 8.756 -12.272 1.00 81.44 196 SER A C 1
ATOM 1575 O O . SER A 1 196 ? 20.158 8.433 -11.916 1.00 81.44 196 SER A O 1
ATOM 1577 N N . GLU A 1 197 ? 22.394 8.293 -11.685 1.00 83.62 197 GLU A N 1
ATOM 1578 C CA . GLU A 1 197 ? 22.380 7.448 -10.490 1.00 83.62 197 GLU A CA 1
ATOM 1579 C C . GLU A 1 197 ? 21.780 8.195 -9.291 1.00 83.62 197 GLU A C 1
ATOM 1581 O O . GLU A 1 197 ? 20.842 7.701 -8.662 1.00 83.62 197 GLU A O 1
ATOM 1586 N N . GLY A 1 198 ? 22.238 9.425 -9.032 1.00 85.31 198 GLY A N 1
ATOM 1587 C CA . GLY A 1 198 ? 21.721 10.269 -7.957 1.00 85.31 198 GLY A CA 1
ATOM 1588 C C . GLY A 1 198 ? 20.221 10.527 -8.080 1.00 85.31 198 GLY A C 1
ATOM 1589 O O . GLY A 1 198 ? 19.498 10.416 -7.092 1.00 85.31 198 GLY A O 1
ATOM 1590 N N . ARG A 1 199 ? 19.717 10.772 -9.298 1.00 83.75 199 ARG A N 1
ATOM 1591 C CA . ARG A 1 199 ? 18.271 10.919 -9.548 1.00 83.75 199 ARG A CA 1
ATOM 1592 C C . ARG A 1 199 ? 17.490 9.643 -9.246 1.00 83.75 199 ARG A C 1
ATOM 1594 O O . ARG A 1 199 ? 16.486 9.714 -8.547 1.00 83.75 199 ARG A O 1
ATOM 1601 N N . GLY A 1 200 ? 17.965 8.486 -9.707 1.00 81.75 200 GLY A N 1
ATOM 1602 C CA . GLY A 1 200 ? 17.304 7.209 -9.419 1.00 81.75 200 GLY A CA 1
ATOM 1603 C C . GLY A 1 200 ? 17.252 6.913 -7.917 1.00 81.75 200 GLY A C 1
ATOM 1604 O O . GLY A 1 200 ? 16.210 6.538 -7.383 1.00 81.75 200 GLY A O 1
ATOM 1605 N N . LEU A 1 201 ? 18.353 7.155 -7.202 1.00 84.31 201 LEU A N 1
ATOM 1606 C CA . LEU A 1 201 ? 18.407 7.006 -5.745 1.00 84.31 201 LEU A CA 1
ATOM 1607 C C . LEU A 1 201 ? 17.490 8.007 -5.025 1.00 84.31 201 LEU A C 1
ATOM 1609 O O . LEU A 1 201 ? 16.877 7.657 -4.014 1.00 84.31 201 LEU A O 1
ATOM 1613 N N . TYR A 1 202 ? 17.364 9.230 -5.546 1.00 83.81 202 TYR A N 1
ATOM 1614 C CA . TYR A 1 202 ? 16.463 10.254 -5.018 1.00 83.81 202 TYR A CA 1
ATOM 1615 C C . TYR A 1 202 ? 14.991 9.846 -5.153 1.00 83.81 202 TYR A C 1
ATOM 1617 O O . TYR A 1 202 ? 14.233 9.948 -4.187 1.00 83.81 202 TYR A O 1
ATOM 1625 N N . GLU A 1 203 ? 14.599 9.318 -6.315 1.00 80.50 203 GLU A N 1
ATOM 1626 C CA . GLU A 1 203 ? 13.257 8.772 -6.562 1.00 80.50 203 GLU A CA 1
ATOM 1627 C C . GLU A 1 203 ? 12.958 7.579 -5.642 1.00 80.50 203 GLU A C 1
ATOM 1629 O O . GLU A 1 203 ? 11.863 7.462 -5.099 1.00 80.50 203 GLU A O 1
ATOM 1634 N N . MET A 1 204 ? 13.961 6.743 -5.354 1.00 80.00 204 MET A N 1
ATOM 1635 C CA . MET A 1 204 ? 13.855 5.646 -4.382 1.00 80.00 204 MET A CA 1
ATOM 1636 C C . MET A 1 204 ? 13.870 6.108 -2.911 1.00 80.00 204 MET A C 1
ATOM 1638 O O . MET A 1 204 ? 13.854 5.266 -2.006 1.00 80.00 204 MET A O 1
ATOM 1642 N N . ARG A 1 205 ? 13.896 7.425 -2.651 1.00 84.00 205 ARG A N 1
ATOM 1643 C CA . ARG A 1 205 ? 13.965 8.060 -1.318 1.00 84.00 205 ARG A CA 1
ATOM 1644 C C . ARG A 1 205 ? 15.241 7.728 -0.542 1.00 84.00 205 ARG A C 1
ATOM 1646 O O . ARG A 1 205 ? 15.314 7.878 0.677 1.00 84.00 205 ARG A O 1
ATOM 1653 N N . LYS A 1 206 ? 16.288 7.288 -1.236 1.00 86.62 206 LYS A N 1
ATOM 1654 C CA . LYS A 1 206 ? 17.602 7.018 -0.653 1.00 86.62 206 LYS A CA 1
ATOM 1655 C C . LYS A 1 206 ? 18.449 8.288 -0.645 1.00 86.62 206 LYS A C 1
ATOM 1657 O O . LYS A 1 206 ? 19.536 8.332 -1.213 1.00 86.62 206 LYS A O 1
ATOM 1662 N N . TYR A 1 207 ? 17.960 9.336 0.015 1.00 89.44 207 TYR A N 1
ATOM 1663 C CA . TYR A 1 207 ? 18.519 10.690 -0.096 1.00 89.44 207 TYR A CA 1
ATOM 1664 C C . TYR A 1 207 ? 19.999 10.801 0.288 1.00 89.44 207 TYR A C 1
ATOM 1666 O O . TYR A 1 207 ? 20.718 11.602 -0.297 1.00 89.44 207 TYR A O 1
ATOM 1674 N N . LYS A 1 208 ? 20.485 9.988 1.236 1.00 89.88 208 LYS A N 1
ATOM 1675 C CA . LYS A 1 208 ? 21.914 9.958 1.602 1.00 89.88 208 LYS A CA 1
ATOM 1676 C C . LYS A 1 208 ? 22.789 9.400 0.479 1.00 89.88 208 LYS A C 1
ATOM 1678 O O . LYS A 1 208 ? 23.821 9.984 0.178 1.00 89.88 208 LYS A O 1
ATOM 1683 N N . GLU A 1 209 ? 22.368 8.291 -0.126 1.00 87.69 209 GLU A N 1
ATOM 1684 C CA . GLU A 1 209 ? 23.071 7.669 -1.256 1.00 87.69 209 GLU A CA 1
ATOM 1685 C C . GLU A 1 209 ? 22.991 8.587 -2.487 1.00 87.69 209 GLU A C 1
ATOM 1687 O O . GLU A 1 209 ? 24.008 8.849 -3.123 1.00 87.69 209 GLU A O 1
ATOM 1692 N N . ALA A 1 210 ? 21.817 9.176 -2.745 1.00 89.06 210 ALA A N 1
ATOM 1693 C CA . ALA A 1 210 ? 21.604 10.156 -3.810 1.00 89.06 210 ALA A CA 1
ATOM 1694 C C . ALA A 1 210 ? 22.517 11.382 -3.668 1.00 89.06 210 ALA A C 1
ATOM 1696 O O . ALA A 1 210 ? 23.161 11.793 -4.629 1.00 89.06 210 ALA A O 1
ATOM 1697 N N . ARG A 1 211 ? 22.628 11.932 -2.451 1.00 94.06 211 ARG A N 1
ATOM 1698 C CA . ARG A 1 211 ? 23.533 13.044 -2.142 1.00 94.06 211 ARG A CA 1
ATOM 1699 C C . ARG A 1 211 ? 24.987 12.693 -2.451 1.00 94.06 211 ARG A C 1
ATOM 1701 O O . ARG A 1 211 ? 25.692 13.519 -3.020 1.00 94.06 211 ARG A O 1
ATOM 1708 N N . THR A 1 212 ? 25.439 11.495 -2.076 1.00 93.31 212 THR A N 1
ATOM 1709 C CA . THR A 1 212 ? 26.805 11.040 -2.375 1.00 93.31 212 THR A CA 1
ATOM 1710 C C . THR A 1 212 ? 27.023 10.907 -3.879 1.00 93.31 212 THR A C 1
ATOM 1712 O O . THR A 1 212 ? 28.032 11.395 -4.371 1.00 93.31 212 THR A O 1
ATOM 1715 N N . ALA A 1 213 ? 26.062 10.351 -4.621 1.00 88.56 213 ALA A N 1
ATOM 1716 C CA . ALA A 1 213 ? 26.144 10.273 -6.079 1.00 88.56 213 ALA A CA 1
ATOM 1717 C C . ALA A 1 213 ? 26.200 11.668 -6.734 1.00 88.56 213 ALA A C 1
ATOM 1719 O O . ALA A 1 213 ? 27.042 11.912 -7.594 1.00 88.56 213 ALA A O 1
ATOM 1720 N N . PHE A 1 214 ? 25.390 12.633 -6.283 1.00 91.19 214 PHE A N 1
ATOM 1721 C CA . PHE A 1 214 ? 25.479 14.013 -6.777 1.00 91.19 214 PHE A CA 1
ATOM 1722 C C . PHE A 1 214 ? 26.801 14.700 -6.409 1.00 91.19 214 PHE A C 1
ATOM 1724 O O . PHE A 1 214 ? 27.334 15.470 -7.204 1.00 91.19 214 PHE A O 1
ATOM 1731 N N . GLN A 1 215 ? 27.366 14.398 -5.239 1.00 92.25 215 GLN A N 1
ATOM 1732 C CA . GLN A 1 215 ? 28.691 14.881 -4.856 1.00 92.25 215 GLN A CA 1
ATOM 1733 C C . GLN A 1 215 ? 29.779 14.303 -5.776 1.00 92.25 215 GLN A C 1
ATOM 1735 O O . GLN A 1 215 ? 30.622 15.049 -6.266 1.00 92.25 215 GLN A O 1
ATOM 1740 N N . SER A 1 216 ? 29.718 13.006 -6.091 1.00 90.06 216 SER A N 1
ATOM 1741 C CA . SER A 1 216 ? 30.620 12.375 -7.062 1.00 90.06 216 SER A CA 1
ATOM 1742 C C . SER A 1 216 ? 30.469 12.973 -8.465 1.00 90.06 216 SER A C 1
ATOM 1744 O O . SER A 1 216 ? 31.468 13.163 -9.152 1.00 90.06 216 SER A O 1
ATOM 1746 N N . ALA A 1 217 ? 29.256 13.372 -8.867 1.00 88.56 217 ALA A N 1
ATOM 1747 C CA . ALA A 1 217 ? 29.039 14.092 -10.125 1.00 88.56 217 ALA A CA 1
ATOM 1748 C C . ALA A 1 217 ? 29.707 15.479 -10.155 1.00 88.56 217 ALA A C 1
ATOM 1750 O O . ALA A 1 217 ? 30.155 15.917 -11.217 1.00 88.56 217 ALA A O 1
ATOM 1751 N N . LEU A 1 218 ? 29.770 16.165 -9.007 1.00 88.69 218 LEU A N 1
ATOM 1752 C CA . LEU A 1 218 ? 30.425 17.469 -8.854 1.00 88.69 218 LEU A CA 1
ATOM 1753 C C . LEU A 1 218 ? 31.958 17.361 -8.906 1.00 88.69 218 LEU A C 1
ATOM 1755 O O . LEU A 1 218 ? 32.625 18.288 -9.365 1.00 88.69 218 LEU A O 1
ATOM 1759 N N . GLU A 1 219 ? 32.498 16.245 -8.414 1.00 88.94 219 GLU A N 1
ATOM 1760 C CA . GLU A 1 219 ? 33.935 15.951 -8.327 1.00 88.94 219 GLU A CA 1
ATOM 1761 C C . GLU A 1 219 ? 34.492 15.248 -9.578 1.00 88.94 219 GLU A C 1
ATOM 1763 O O . GLU A 1 219 ? 35.710 15.110 -9.721 1.00 88.94 219 GLU A O 1
ATOM 1768 N N . ALA A 1 220 ? 33.619 14.828 -10.498 1.00 87.38 220 ALA A N 1
ATOM 1769 C CA . ALA A 1 220 ? 33.998 14.185 -11.748 1.00 87.38 220 ALA A CA 1
ATOM 1770 C C . ALA A 1 220 ? 34.861 15.106 -12.629 1.00 87.38 220 ALA A C 1
ATOM 1772 O O . ALA A 1 220 ? 34.636 16.315 -12.733 1.00 87.38 220 ALA A O 1
ATOM 1773 N N . LYS A 1 221 ? 35.862 14.521 -13.297 1.00 79.62 221 LYS A N 1
ATOM 1774 C CA . LYS A 1 221 ? 36.852 15.267 -14.100 1.00 79.62 221 LYS A CA 1
ATOM 1775 C C . LYS A 1 221 ? 36.255 15.935 -15.338 1.00 79.62 221 LYS A C 1
ATOM 1777 O O . LYS A 1 221 ? 36.827 16.895 -15.844 1.00 79.62 221 LYS A O 1
ATOM 1782 N N . ASP A 1 222 ? 35.138 15.413 -15.819 1.00 81.38 222 ASP A N 1
ATOM 1783 C CA . ASP A 1 222 ? 34.409 15.857 -17.004 1.00 81.38 222 ASP A CA 1
ATOM 1784 C C . ASP A 1 222 ? 33.148 16.670 -16.660 1.00 81.38 222 ASP A C 1
ATOM 1786 O O . ASP A 1 222 ? 32.250 16.820 -17.488 1.00 81.38 222 ASP A O 1
ATOM 1790 N N . MET A 1 223 ? 33.077 17.210 -15.438 1.00 79.38 223 MET A N 1
ATOM 1791 C CA . MET A 1 223 ? 31.985 18.074 -14.994 1.00 79.38 223 MET A CA 1
ATOM 1792 C C . MET A 1 223 ? 31.976 19.400 -15.769 1.00 79.38 223 MET A C 1
ATOM 1794 O O . MET A 1 223 ? 32.908 20.206 -15.692 1.00 79.38 223 MET A O 1
ATOM 1798 N N . GLU A 1 224 ? 30.889 19.631 -16.507 1.00 76.50 224 GLU A N 1
ATOM 1799 C CA . GLU A 1 224 ? 30.661 20.869 -17.250 1.00 76.50 224 GLU A CA 1
ATOM 1800 C C . GLU A 1 224 ? 30.323 22.031 -16.296 1.00 76.50 224 GLU A C 1
ATOM 1802 O O . GLU A 1 224 ? 29.406 21.898 -15.477 1.00 76.50 224 GLU A O 1
ATOM 1807 N N . PRO A 1 225 ? 30.985 23.202 -16.410 1.00 76.81 225 PRO A N 1
ATOM 1808 C CA . PRO A 1 225 ? 30.743 24.344 -15.523 1.00 76.81 225 PRO A CA 1
ATOM 1809 C C . PRO A 1 225 ? 29.272 24.773 -15.425 1.00 76.81 225 PRO A C 1
ATOM 1811 O O . PRO A 1 225 ? 28.819 25.149 -14.342 1.00 76.81 225 PRO A O 1
ATOM 1814 N N . ASP A 1 226 ? 28.520 24.656 -16.520 1.00 75.94 226 ASP A N 1
ATOM 1815 C CA . ASP A 1 226 ? 27.106 25.039 -16.604 1.00 75.94 226 ASP A CA 1
ATOM 1816 C C . ASP A 1 226 ? 26.176 24.084 -15.834 1.00 75.94 226 ASP A C 1
ATOM 1818 O O . ASP A 1 226 ? 25.072 24.463 -15.443 1.00 75.94 226 ASP A O 1
ATOM 1822 N N . MET A 1 227 ? 26.621 22.854 -15.554 1.00 76.19 227 MET A N 1
ATOM 1823 C CA . MET A 1 227 ? 25.862 21.861 -14.785 1.00 76.19 227 MET A CA 1
ATOM 1824 C C . MET A 1 227 ? 26.032 22.024 -13.272 1.00 76.19 227 MET A C 1
ATOM 1826 O O . MET A 1 227 ? 25.201 21.538 -12.501 1.00 76.19 227 MET A O 1
ATOM 1830 N N . ARG A 1 228 ? 27.074 22.739 -12.830 1.00 82.06 228 ARG A N 1
ATOM 1831 C CA . ARG A 1 228 ? 27.394 22.942 -11.411 1.00 82.06 228 ARG A CA 1
ATOM 1832 C C . ARG A 1 228 ? 26.215 23.487 -10.584 1.00 82.06 228 ARG A C 1
ATOM 1834 O O . ARG A 1 228 ? 25.975 22.921 -9.517 1.00 82.06 228 ARG A O 1
ATOM 1841 N N . PRO A 1 229 ? 25.454 24.515 -11.017 1.00 80.56 229 PRO A N 1
ATOM 1842 C CA . PRO A 1 229 ? 24.302 25.005 -10.256 1.00 80.56 229 PRO A CA 1
ATOM 1843 C C . PRO A 1 229 ? 23.227 23.932 -10.046 1.00 80.56 229 PRO A C 1
ATOM 1845 O O . PRO A 1 229 ? 22.742 23.768 -8.931 1.00 80.56 229 PRO A O 1
ATOM 1848 N N . ASN A 1 230 ? 22.927 23.141 -11.080 1.00 84.06 230 ASN A N 1
ATOM 1849 C CA . ASN A 1 230 ? 21.911 22.085 -11.021 1.00 84.06 230 ASN A CA 1
ATOM 1850 C C . ASN A 1 230 ? 22.325 20.934 -10.087 1.00 84.06 230 ASN A C 1
ATOM 1852 O O . ASN A 1 230 ? 21.490 20.361 -9.384 1.00 84.06 230 ASN A O 1
ATOM 1856 N N . ILE A 1 231 ? 23.618 20.580 -10.073 1.00 86.12 231 ILE A N 1
ATOM 1857 C CA . ILE A 1 231 ? 24.163 19.561 -9.162 1.00 86.12 231 ILE A CA 1
ATOM 1858 C C . ILE A 1 231 ? 24.071 20.052 -7.712 1.00 86.12 231 ILE A C 1
ATOM 1860 O O . ILE A 1 231 ? 23.600 19.321 -6.842 1.00 86.12 231 ILE A O 1
ATOM 1864 N N . LEU A 1 232 ? 24.462 21.305 -7.452 1.00 88.31 232 LEU A N 1
ATOM 1865 C CA . LEU A 1 232 ? 24.381 21.911 -6.118 1.00 88.31 232 LEU A CA 1
ATOM 1866 C C . LEU A 1 232 ? 22.937 22.024 -5.616 1.00 88.31 232 LEU A C 1
ATOM 1868 O O . LEU A 1 232 ? 22.675 21.738 -4.449 1.00 88.31 232 LEU A O 1
ATOM 1872 N N . GLU A 1 233 ? 21.997 22.382 -6.489 1.00 88.19 233 GLU A N 1
ATOM 1873 C CA . GLU A 1 233 ? 20.567 22.394 -6.171 1.00 88.19 233 GLU A CA 1
ATOM 1874 C C . GLU A 1 233 ? 20.058 20.984 -5.824 1.00 88.19 233 GLU A C 1
ATOM 1876 O O . GLU A 1 233 ? 19.399 20.792 -4.803 1.00 88.19 233 GLU A O 1
ATOM 1881 N N . SER A 1 234 ? 20.454 19.969 -6.599 1.00 88.44 234 SER A N 1
ATOM 1882 C CA . SER A 1 234 ? 20.094 18.567 -6.332 1.00 88.44 234 SER A CA 1
ATOM 1883 C C . SER A 1 234 ? 20.640 18.074 -4.981 1.00 88.44 234 SER A C 1
ATOM 1885 O O . SER A 1 234 ? 19.943 17.375 -4.240 1.00 88.44 234 SER A O 1
ATOM 1887 N N . ILE A 1 235 ? 21.862 18.478 -4.614 1.00 90.69 235 ILE A N 1
ATOM 1888 C CA . ILE A 1 235 ? 22.448 18.219 -3.288 1.00 90.69 235 ILE A CA 1
ATOM 1889 C C . ILE A 1 235 ? 21.634 18.925 -2.195 1.00 90.69 235 ILE A C 1
ATOM 1891 O O . ILE A 1 235 ? 21.286 18.293 -1.197 1.00 90.69 235 ILE A O 1
ATOM 1895 N N . ALA A 1 236 ? 21.266 20.194 -2.391 1.00 90.50 236 ALA A N 1
ATOM 1896 C CA . ALA A 1 236 ? 20.475 20.960 -1.427 1.00 90.50 236 ALA A CA 1
ATOM 1897 C C . ALA A 1 236 ? 19.072 20.361 -1.200 1.00 90.50 236 ALA A C 1
ATOM 1899 O O . ALA A 1 236 ? 18.575 20.337 -0.067 1.00 90.50 236 ALA A O 1
ATOM 1900 N N . PHE A 1 237 ? 18.447 19.816 -2.248 1.00 90.44 237 PHE A N 1
ATOM 1901 C CA . PHE A 1 237 ? 17.190 19.073 -2.132 1.00 90.44 237 PHE A CA 1
ATOM 1902 C C . PHE A 1 237 ? 17.359 17.792 -1.314 1.00 90.44 237 PHE A C 1
ATOM 1904 O O . PHE A 1 237 ? 16.526 17.506 -0.449 1.00 90.44 237 PHE A O 1
ATOM 1911 N N . CYS A 1 238 ? 18.447 17.043 -1.527 1.00 91.56 238 CYS A N 1
ATOM 1912 C CA . CYS A 1 238 ? 18.765 15.874 -0.704 1.00 91.56 238 CYS A CA 1
ATOM 1913 C C . CYS A 1 238 ? 18.968 16.260 0.765 1.00 91.56 238 CYS A C 1
ATOM 1915 O O . CYS A 1 238 ? 18.390 15.623 1.645 1.00 91.56 238 CYS A O 1
ATOM 1917 N N . ASP A 1 239 ? 19.745 17.311 1.036 1.00 91.81 239 ASP A N 1
ATOM 1918 C CA . ASP A 1 239 ? 20.024 17.787 2.394 1.00 91.81 239 ASP A CA 1
ATOM 1919 C C . ASP A 1 239 ? 18.734 18.188 3.127 1.00 91.81 239 ASP A C 1
ATOM 1921 O O . ASP A 1 239 ? 18.521 17.791 4.278 1.00 91.81 239 ASP A O 1
ATOM 1925 N N . SER A 1 240 ? 17.828 18.882 2.430 1.00 90.88 240 SER A N 1
ATOM 1926 C CA . SER A 1 240 ? 16.513 19.267 2.959 1.00 90.88 240 SER A CA 1
ATOM 1927 C C . SER A 1 240 ? 15.658 18.043 3.309 1.00 90.88 240 SER A C 1
ATOM 1929 O O . SER A 1 240 ? 15.128 17.953 4.421 1.00 90.88 240 SER A O 1
ATOM 1931 N N . CYS A 1 241 ? 15.583 17.056 2.407 1.00 88.50 241 CYS A N 1
ATOM 1932 C CA . CYS A 1 241 ? 14.834 15.816 2.637 1.00 88.50 241 CYS A CA 1
ATOM 1933 C C . CYS A 1 241 ? 15.403 15.013 3.816 1.00 88.50 241 CYS A C 1
ATOM 1935 O O . CYS A 1 241 ? 14.653 14.610 4.705 1.00 88.50 241 CYS A O 1
ATOM 1937 N N . ILE A 1 242 ? 16.730 14.844 3.886 1.00 88.06 242 ILE A N 1
ATOM 1938 C CA . ILE A 1 242 ? 17.412 14.153 4.995 1.00 88.06 242 ILE A CA 1
ATOM 1939 C C . ILE A 1 242 ? 17.100 14.836 6.329 1.00 88.06 242 ILE A C 1
ATOM 1941 O O . ILE A 1 242 ? 16.810 14.165 7.325 1.00 88.06 242 ILE A O 1
ATOM 1945 N N . GLN A 1 243 ? 17.167 16.168 6.371 1.00 90.06 243 GLN A N 1
ATOM 1946 C CA . GLN A 1 243 ? 16.896 16.928 7.584 1.00 90.06 243 GLN A CA 1
ATOM 1947 C C . GLN A 1 243 ? 15.439 16.770 8.031 1.00 90.06 243 GLN A C 1
ATOM 1949 O O . GLN A 1 243 ? 15.182 16.526 9.213 1.00 90.06 243 GLN A O 1
ATOM 1954 N N . TYR A 1 244 ? 14.485 16.888 7.110 1.00 87.88 244 TYR A N 1
ATOM 1955 C CA . TYR A 1 244 ? 13.064 16.763 7.421 1.00 87.88 244 TYR A CA 1
ATOM 1956 C C . TYR A 1 244 ? 12.685 15.349 7.864 1.00 87.88 244 TYR A C 1
ATOM 1958 O O . TYR A 1 244 ? 11.998 15.216 8.879 1.00 87.88 244 TYR A O 1
ATOM 1966 N N . GLU A 1 245 ? 13.200 14.303 7.209 1.00 85.38 245 GLU A N 1
ATOM 1967 C CA . GLU A 1 245 ? 12.988 12.921 7.653 1.00 85.38 245 GLU A CA 1
ATOM 1968 C C . GLU A 1 245 ? 13.586 12.668 9.037 1.00 85.38 245 GLU A C 1
ATOM 1970 O O . GLU A 1 245 ? 12.950 12.033 9.878 1.00 85.38 245 GLU A O 1
ATOM 1975 N N . LYS A 1 246 ? 14.774 13.216 9.320 1.00 87.75 246 LYS A N 1
ATOM 1976 C CA . LYS A 1 246 ? 15.399 13.104 10.642 1.00 87.75 246 LYS A CA 1
ATOM 1977 C C . LYS A 1 246 ? 14.544 13.757 11.728 1.00 87.75 246 LYS A C 1
ATOM 1979 O O . LYS A 1 246 ? 14.339 13.153 12.778 1.00 87.75 246 LYS A O 1
ATOM 1984 N N . ILE A 1 247 ? 14.041 14.971 11.495 1.00 82.56 247 ILE A N 1
ATOM 1985 C CA . ILE A 1 247 ? 13.193 15.677 12.470 1.00 82.56 247 ILE A CA 1
ATOM 1986 C C . ILE A 1 247 ? 11.879 14.918 12.690 1.00 82.56 247 ILE A C 1
ATOM 1988 O O . ILE A 1 247 ? 11.468 14.734 13.835 1.00 82.56 247 ILE A O 1
ATOM 1992 N N . ALA A 1 248 ? 11.243 14.439 11.618 1.00 81.38 248 ALA A N 1
ATOM 1993 C CA . ALA A 1 248 ? 10.013 13.661 11.719 1.00 81.38 248 ALA A CA 1
ATOM 1994 C C . ALA A 1 248 ? 10.230 12.348 12.490 1.00 81.38 248 ALA A C 1
ATOM 1996 O O . ALA A 1 248 ? 9.438 12.010 13.367 1.00 81.38 248 ALA A O 1
ATOM 1997 N N . ALA A 1 249 ? 11.327 11.637 12.215 1.00 84.62 249 ALA A N 1
ATOM 1998 C CA . ALA A 1 249 ? 11.683 10.408 12.917 1.00 84.62 249 ALA A CA 1
ATOM 1999 C C . ALA A 1 249 ? 11.922 10.645 14.415 1.00 84.62 249 ALA A C 1
ATOM 2001 O O . ALA A 1 249 ? 11.418 9.878 15.233 1.00 84.62 249 ALA A O 1
ATOM 2002 N N . LEU A 1 250 ? 12.628 11.722 14.782 1.00 84.25 250 LEU A N 1
ATOM 2003 C CA . LEU A 1 250 ? 12.835 12.098 16.185 1.00 84.25 250 LEU A CA 1
ATOM 2004 C C . LEU A 1 250 ? 11.511 12.401 16.894 1.00 84.25 250 LEU A C 1
ATOM 2006 O O . LEU A 1 250 ? 11.287 11.920 17.999 1.00 84.25 250 LEU A O 1
ATOM 2010 N N . ALA A 1 251 ? 10.602 13.132 16.248 1.00 81.31 251 ALA A N 1
ATOM 2011 C CA . ALA A 1 251 ? 9.297 13.432 16.828 1.00 81.31 251 ALA A CA 1
ATOM 2012 C C . ALA A 1 251 ? 8.451 12.158 17.038 1.00 81.31 251 ALA A C 1
ATOM 2014 O O . ALA A 1 251 ? 7.848 11.970 18.093 1.00 81.31 251 ALA A O 1
ATOM 2015 N N . ILE A 1 252 ? 8.468 11.226 16.079 1.00 84.69 252 ILE A N 1
ATOM 2016 C CA . ILE A 1 252 ? 7.805 9.918 16.218 1.00 84.69 252 ILE A CA 1
ATOM 2017 C C . ILE A 1 252 ? 8.445 9.087 17.341 1.00 84.69 252 ILE A C 1
ATOM 2019 O O . ILE A 1 252 ? 7.741 8.414 18.099 1.00 84.69 252 ILE A O 1
ATOM 2023 N N . GLN A 1 253 ? 9.771 9.136 17.471 1.00 85.25 253 GLN A N 1
ATOM 2024 C CA . GLN A 1 253 ? 10.494 8.451 18.537 1.00 85.25 253 GLN A CA 1
ATOM 2025 C C . GLN A 1 253 ? 10.113 8.998 19.916 1.00 85.25 253 GLN A C 1
ATOM 2027 O O . GLN A 1 253 ? 9.886 8.206 20.829 1.00 85.25 253 GLN A O 1
ATOM 2032 N N . GLU A 1 254 ? 9.956 10.314 20.061 1.00 84.38 254 GLU A N 1
ATOM 2033 C CA . GLU A 1 254 ? 9.468 10.919 21.303 1.00 84.38 254 GLU A CA 1
ATOM 2034 C C . GLU A 1 254 ? 8.045 10.464 21.645 1.00 84.38 254 GLU A C 1
ATOM 2036 O O . GLU A 1 254 ? 7.778 10.089 22.788 1.00 84.38 254 GLU A O 1
ATOM 2041 N N . ILE A 1 255 ? 7.144 10.361 20.660 1.00 80.44 255 ILE A N 1
ATOM 2042 C CA . ILE A 1 255 ? 5.810 9.766 20.871 1.00 80.44 255 ILE A CA 1
ATOM 2043 C C . ILE A 1 255 ? 5.929 8.333 21.410 1.00 80.44 255 ILE A C 1
ATOM 2045 O O . ILE A 1 255 ? 5.242 7.967 22.367 1.00 80.44 255 ILE A O 1
ATOM 2049 N N . ALA A 1 256 ? 6.802 7.513 20.821 1.00 80.00 256 ALA A N 1
ATOM 2050 C CA . ALA A 1 256 ? 7.009 6.132 21.253 1.00 80.00 256 ALA A CA 1
ATOM 2051 C C . ALA A 1 256 ? 7.625 6.039 22.662 1.00 80.00 256 ALA A C 1
ATOM 2053 O O . ALA A 1 256 ? 7.202 5.200 23.461 1.00 80.00 256 ALA A O 1
ATOM 2054 N N . ASN A 1 257 ? 8.587 6.906 22.985 1.00 80.88 257 ASN A N 1
ATOM 2055 C CA . ASN A 1 257 ? 9.213 6.986 24.304 1.00 80.88 257 ASN A CA 1
ATOM 2056 C C . ASN A 1 257 ? 8.187 7.351 25.376 1.00 80.88 257 ASN A C 1
ATOM 2058 O O . ASN A 1 257 ? 8.097 6.667 26.396 1.00 80.88 257 ASN A O 1
ATOM 2062 N N . MET A 1 258 ? 7.355 8.361 25.115 1.00 79.62 258 MET A N 1
ATOM 2063 C CA . MET A 1 258 ? 6.316 8.771 26.055 1.00 79.62 258 MET A CA 1
ATOM 2064 C C . MET A 1 258 ? 5.277 7.668 26.292 1.00 79.62 258 MET A C 1
ATOM 2066 O O . MET A 1 258 ? 4.824 7.458 27.419 1.00 79.62 258 MET A O 1
ATOM 2070 N N . LYS A 1 259 ? 4.917 6.912 25.242 1.00 75.00 259 LYS A N 1
ATOM 2071 C CA . LYS A 1 259 ? 4.013 5.757 25.375 1.00 75.00 259 LYS A CA 1
ATOM 2072 C C . LYS A 1 259 ? 4.616 4.672 26.271 1.00 75.00 259 LYS A C 1
ATOM 2074 O O . LYS A 1 259 ? 3.914 4.136 27.120 1.00 75.00 259 LYS A O 1
ATOM 2079 N N . LYS A 1 260 ? 5.915 4.381 26.130 1.00 76.12 260 LYS A N 1
ATOM 2080 C CA . LYS A 1 260 ? 6.625 3.398 26.972 1.00 76.12 260 LYS A CA 1
ATOM 2081 C C . LYS A 1 260 ? 6.753 3.837 28.431 1.00 76.12 260 LYS A C 1
ATOM 2083 O O . LYS A 1 260 ? 6.696 2.998 29.320 1.00 76.12 260 LYS A O 1
ATOM 2088 N N . GLN A 1 261 ? 6.933 5.133 28.674 1.00 73.44 261 GLN A N 1
ATOM 2089 C CA . GLN A 1 261 ? 7.075 5.701 30.018 1.00 73.44 261 GLN A CA 1
ATOM 2090 C C . GLN A 1 261 ? 5.731 5.919 30.732 1.00 73.44 261 GLN A C 1
ATOM 2092 O O . GLN A 1 261 ? 5.722 6.322 31.891 1.00 73.44 261 GLN A O 1
ATOM 2097 N N . GLY A 1 262 ? 4.598 5.694 30.053 1.00 68.94 262 GLY A N 1
ATOM 2098 C CA . GLY A 1 262 ? 3.264 5.921 30.615 1.00 68.94 262 GLY A CA 1
ATOM 2099 C C . GLY A 1 262 ? 2.928 7.398 30.861 1.00 68.94 262 GLY A C 1
ATOM 2100 O O . GLY A 1 262 ? 1.965 7.692 31.560 1.00 68.94 262 GLY A O 1
ATOM 2101 N N . ASN A 1 263 ? 3.700 8.333 30.295 1.00 75.06 263 ASN A N 1
ATOM 2102 C CA . ASN A 1 263 ? 3.528 9.784 30.459 1.00 75.06 263 ASN A CA 1
ATOM 2103 C C . ASN A 1 263 ? 3.073 10.489 29.163 1.00 75.06 263 ASN A C 1
ATOM 2105 O O . ASN A 1 263 ? 3.109 11.720 29.076 1.00 75.06 263 ASN A O 1
ATOM 2109 N N . ALA A 1 264 ? 2.651 9.720 28.153 1.00 68.62 264 ALA A N 1
ATOM 2110 C CA . ALA A 1 264 ? 2.109 10.233 26.900 1.00 68.62 264 ALA A CA 1
ATOM 2111 C C . ALA A 1 264 ? 0.783 10.970 27.118 1.00 68.62 264 ALA A C 1
ATOM 21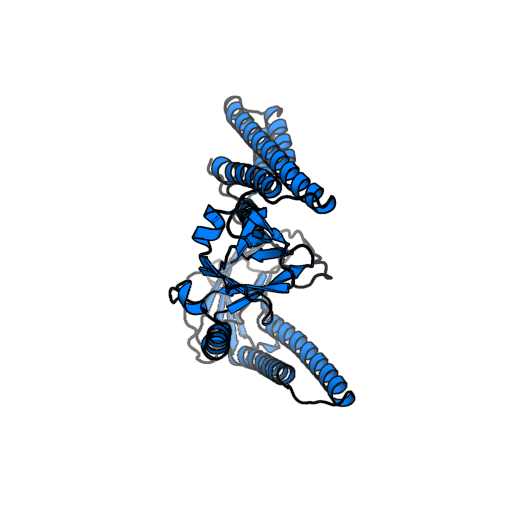13 O O . ALA A 1 264 ? -0.287 10.365 27.154 1.00 68.62 264 ALA A O 1
ATOM 2114 N N . THR A 1 265 ? 0.847 12.298 27.211 1.00 65.81 265 THR A N 1
ATOM 2115 C CA . THR A 1 265 ? -0.341 13.155 27.149 1.00 65.81 265 THR A CA 1
ATOM 2116 C C . THR A 1 265 ? -0.690 13.448 25.691 1.00 65.81 265 THR A C 1
ATOM 2118 O O . THR A 1 265 ? 0.206 13.664 24.873 1.00 65.81 265 THR A O 1
ATOM 2121 N N . GLN A 1 266 ? -1.981 13.518 25.342 1.00 60.78 266 GLN A N 1
ATOM 2122 C CA . GLN A 1 266 ? -2.379 13.826 23.957 1.00 60.78 266 GLN A CA 1
ATOM 2123 C C . GLN A 1 266 ? -1.852 15.188 23.487 1.00 60.78 266 GLN A C 1
ATOM 2125 O O . GLN A 1 266 ? -1.545 15.320 22.313 1.00 60.78 266 GLN A O 1
ATOM 2130 N N . GLN A 1 267 ? -1.669 16.178 24.369 1.00 62.97 267 GLN A N 1
ATOM 2131 C CA . GLN A 1 267 ? -1.061 17.454 23.976 1.00 62.97 267 GLN A CA 1
ATOM 2132 C C . GLN A 1 267 ? 0.363 17.264 23.440 1.00 62.97 267 GLN A C 1
ATOM 2134 O O . GLN A 1 267 ? 0.664 17.734 22.348 1.00 62.97 267 GLN A O 1
ATOM 2139 N N . LYS A 1 268 ? 1.217 16.532 24.168 1.00 73.25 268 LYS A N 1
ATOM 2140 C CA . LYS A 1 268 ? 2.591 16.262 23.725 1.00 73.25 268 LYS A CA 1
ATOM 2141 C C . LYS A 1 268 ? 2.607 15.352 22.502 1.00 73.25 268 LYS A C 1
ATOM 2143 O O . LYS A 1 268 ? 3.368 15.578 21.571 1.00 73.25 268 LYS A O 1
ATOM 2148 N N . VAL A 1 269 ? 1.742 14.338 22.475 1.00 76.88 269 VAL A N 1
ATOM 2149 C CA . VAL A 1 269 ? 1.627 13.433 21.325 1.00 76.88 269 VAL A CA 1
ATOM 2150 C C . VAL A 1 269 ? 1.184 14.187 20.069 1.00 76.88 269 VAL A C 1
ATOM 2152 O O . VAL A 1 269 ? 1.786 13.989 19.021 1.00 76.88 269 VAL A O 1
ATOM 2155 N N . ALA A 1 270 ? 0.196 15.080 20.168 1.00 73.12 270 ALA A N 1
ATOM 2156 C CA . ALA A 1 270 ? -0.266 15.916 19.063 1.00 73.12 270 ALA A CA 1
ATOM 2157 C C . ALA A 1 270 ? 0.792 16.940 18.636 1.00 73.12 270 ALA A C 1
ATOM 2159 O O . ALA A 1 270 ? 0.972 17.155 17.445 1.00 73.12 270 ALA A O 1
ATOM 2160 N N . GLU A 1 271 ? 1.527 17.539 19.574 1.00 76.94 271 GLU A N 1
ATOM 2161 C CA . GLU A 1 271 ? 2.643 18.441 19.273 1.00 76.94 271 GLU A CA 1
ATOM 2162 C C . GLU A 1 271 ? 3.717 17.737 18.433 1.00 76.94 271 GLU A C 1
ATOM 2164 O O . GLU A 1 271 ? 4.028 18.180 17.326 1.00 76.94 271 GLU A O 1
ATOM 2169 N N . TYR A 1 272 ? 4.223 16.591 18.898 1.00 82.62 272 TYR A N 1
ATOM 2170 C CA . TYR A 1 272 ? 5.219 15.820 18.152 1.00 82.62 272 TYR A CA 1
ATOM 2171 C C . TYR A 1 272 ? 4.656 15.232 16.849 1.00 82.62 272 TYR A C 1
ATOM 2173 O O . TYR A 1 272 ? 5.357 15.204 15.836 1.00 82.62 272 TYR A O 1
ATOM 2181 N N . ALA A 1 273 ? 3.388 14.814 16.826 1.00 79.69 273 ALA A N 1
ATOM 2182 C CA . ALA A 1 273 ? 2.751 14.324 15.607 1.00 79.69 273 ALA A CA 1
ATOM 2183 C C . ALA A 1 273 ? 2.625 15.445 14.566 1.00 79.69 273 ALA A C 1
ATOM 2185 O O . ALA A 1 273 ? 3.005 15.237 13.419 1.00 79.69 273 ALA A O 1
ATOM 2186 N N . ASN A 1 274 ? 2.212 16.650 14.967 1.00 75.00 274 ASN A N 1
ATOM 2187 C CA . ASN A 1 274 ? 2.141 17.823 14.093 1.00 75.00 274 ASN A CA 1
ATOM 2188 C C . ASN A 1 274 ? 3.521 18.249 13.586 1.00 75.00 274 ASN A C 1
ATOM 2190 O O . ASN A 1 274 ? 3.656 18.627 12.424 1.00 75.00 274 ASN A O 1
ATOM 2194 N N . ILE A 1 275 ? 4.569 18.153 14.414 1.00 77.25 275 ILE A N 1
ATOM 2195 C CA . ILE A 1 275 ? 5.948 18.366 13.955 1.00 77.25 275 ILE A CA 1
ATOM 2196 C C . ILE A 1 275 ? 6.280 17.384 12.826 1.00 77.25 275 ILE A C 1
ATOM 2198 O O . ILE A 1 275 ? 6.779 17.811 11.787 1.00 77.25 275 ILE A O 1
ATOM 2202 N N . ALA A 1 276 ? 5.986 16.092 12.991 1.00 79.69 276 ALA A N 1
ATOM 2203 C CA . ALA A 1 276 ? 6.242 15.091 11.958 1.00 79.69 276 ALA A CA 1
ATOM 2204 C C . ALA A 1 276 ? 5.383 15.304 10.695 1.00 79.69 276 ALA A C 1
ATOM 2206 O O . ALA A 1 276 ? 5.926 15.266 9.591 1.00 79.69 276 ALA A O 1
ATOM 2207 N N . ILE A 1 277 ? 4.086 15.597 10.848 1.00 77.31 277 ILE A N 1
ATOM 2208 C CA . ILE A 1 277 ? 3.158 15.906 9.747 1.00 77.31 277 ILE A CA 1
ATOM 2209 C C . ILE A 1 277 ? 3.689 17.078 8.921 1.00 77.31 277 ILE A C 1
ATOM 2211 O O . ILE A 1 277 ? 3.893 16.928 7.720 1.00 77.31 277 ILE A O 1
ATOM 2215 N N . ASN A 1 278 ? 4.018 18.202 9.563 1.00 81.31 278 ASN A N 1
ATOM 2216 C CA . ASN A 1 278 ? 4.517 19.398 8.881 1.00 81.31 278 ASN A CA 1
ATOM 2217 C C . ASN A 1 278 ? 5.802 19.127 8.076 1.00 81.31 278 ASN A C 1
ATOM 2219 O O . ASN A 1 278 ? 6.016 19.714 7.016 1.00 81.31 278 ASN A O 1
ATOM 2223 N N . ARG A 1 279 ? 6.685 18.242 8.563 1.00 86.69 279 ARG A N 1
ATOM 2224 C CA . ARG A 1 279 ? 7.912 17.869 7.838 1.00 86.69 279 ARG A CA 1
ATOM 2225 C C . ARG A 1 279 ? 7.622 16.966 6.648 1.00 86.69 279 ARG A C 1
ATOM 2227 O O . ARG A 1 279 ? 8.181 17.208 5.584 1.00 86.69 279 ARG A O 1
ATOM 2234 N N . TYR A 1 280 ? 6.738 15.981 6.793 1.00 85.38 280 TYR A N 1
ATOM 2235 C CA . TYR A 1 280 ? 6.337 15.146 5.661 1.00 85.38 280 TYR A CA 1
ATOM 2236 C C . TYR A 1 280 ? 5.551 15.927 4.606 1.00 85.38 280 TYR A C 1
ATOM 2238 O O . TYR A 1 280 ? 5.784 15.711 3.423 1.00 85.38 280 TYR A O 1
ATOM 2246 N N . GLN A 1 281 ? 4.707 16.880 5.009 1.00 82.56 281 GLN A N 1
ATOM 2247 C CA . GLN A 1 281 ? 4.009 17.776 4.084 1.00 82.56 281 GLN A CA 1
ATOM 2248 C C . GLN A 1 281 ? 4.991 18.627 3.276 1.00 82.56 281 GLN A C 1
ATOM 2250 O O . GLN A 1 281 ? 4.853 18.708 2.060 1.00 82.56 281 GLN A O 1
ATOM 2255 N N . LYS A 1 282 ? 6.024 19.192 3.919 1.00 83.62 282 LYS A N 1
ATOM 2256 C CA . LYS A 1 282 ? 7.090 19.918 3.211 1.00 83.62 282 LYS A CA 1
ATOM 2257 C C . LYS A 1 282 ? 7.808 19.044 2.190 1.00 83.62 282 LYS A C 1
ATOM 2259 O O . LYS A 1 282 ? 7.970 19.471 1.056 1.00 83.62 282 LYS A O 1
ATOM 2264 N N . ILE A 1 283 ? 8.203 17.821 2.565 1.00 84.69 283 ILE A N 1
ATOM 2265 C CA . ILE A 1 283 ? 8.825 16.884 1.613 1.00 84.69 283 ILE A CA 1
ATOM 2266 C C . ILE A 1 283 ? 7.878 16.631 0.436 1.00 84.69 283 ILE A C 1
ATOM 2268 O O . ILE A 1 283 ? 8.290 16.771 -0.711 1.00 84.69 283 ILE A O 1
ATOM 2272 N N . TYR A 1 284 ? 6.614 16.319 0.721 1.00 81.25 284 TYR A N 1
ATOM 2273 C CA . TYR A 1 284 ? 5.622 15.972 -0.290 1.00 81.25 284 TYR A CA 1
ATOM 2274 C C . TYR A 1 284 ? 5.342 17.103 -1.287 1.00 81.25 284 TYR A C 1
ATOM 2276 O O . TYR A 1 284 ? 5.263 16.861 -2.487 1.00 81.25 284 TYR A O 1
ATOM 2284 N N . GLN A 1 285 ? 5.194 18.335 -0.797 1.00 81.81 285 GLN A N 1
ATOM 2285 C CA . GLN A 1 285 ? 4.793 19.481 -1.616 1.00 81.81 285 GLN A CA 1
ATOM 2286 C C . GLN A 1 285 ? 5.961 20.123 -2.369 1.00 81.81 285 GLN A C 1
ATOM 2288 O O . GLN A 1 285 ? 5.775 20.582 -3.493 1.00 81.81 285 GLN A O 1
ATOM 2293 N N . GLU A 1 286 ? 7.143 20.186 -1.753 1.00 82.12 286 GLU A N 1
ATOM 2294 C CA . GLU A 1 286 ? 8.260 20.994 -2.260 1.00 82.12 286 GLU A CA 1
ATOM 2295 C C . GLU A 1 286 ? 9.375 20.149 -2.909 1.00 82.12 286 GLU A C 1
ATOM 2297 O O . GLU A 1 286 ? 10.173 20.701 -3.662 1.00 82.12 286 GLU A O 1
ATOM 2302 N N . TYR A 1 287 ? 9.448 18.831 -2.654 1.00 83.00 287 TYR A N 1
ATOM 2303 C CA . TYR A 1 287 ? 10.626 18.023 -3.019 1.00 83.00 287 TYR A CA 1
ATOM 2304 C C . TYR A 1 287 ? 10.310 16.681 -3.698 1.00 83.00 287 TYR A C 1
ATOM 2306 O O . TYR A 1 287 ? 10.837 16.389 -4.770 1.00 83.00 287 TYR A O 1
ATOM 2314 N N . ASN A 1 288 ? 9.478 15.834 -3.085 1.00 79.56 288 ASN A N 1
ATOM 2315 C CA . ASN A 1 288 ? 9.191 14.486 -3.571 1.00 79.56 288 ASN A CA 1
ATOM 2316 C C . ASN A 1 288 ? 7.723 14.107 -3.306 1.00 79.56 288 ASN A C 1
ATOM 2318 O O . ASN A 1 288 ? 7.345 13.798 -2.178 1.00 79.56 288 ASN A O 1
ATOM 2322 N N . THR A 1 289 ? 6.919 14.078 -4.372 1.00 81.06 289 THR A N 1
ATOM 2323 C CA . THR A 1 289 ? 5.460 13.862 -4.353 1.00 81.06 289 THR A CA 1
ATOM 2324 C C . THR A 1 289 ? 5.047 12.395 -4.188 1.00 81.06 289 THR A C 1
ATOM 2326 O O . THR A 1 289 ? 3.958 11.998 -4.607 1.00 81.06 289 THR A O 1
ATOM 2329 N N . ASP A 1 290 ? 5.913 11.553 -3.631 1.00 76.62 290 ASP A N 1
ATOM 2330 C CA . ASP A 1 290 ? 5.606 10.150 -3.384 1.00 76.62 290 ASP A CA 1
ATOM 2331 C C . ASP A 1 290 ? 4.481 10.002 -2.348 1.00 76.62 290 ASP A C 1
ATOM 2333 O O . ASP A 1 290 ? 4.517 10.564 -1.248 1.00 76.62 290 ASP A O 1
ATOM 2337 N N . GLU A 1 291 ? 3.481 9.192 -2.695 1.00 81.56 291 GLU A N 1
ATOM 2338 C CA . GLU A 1 291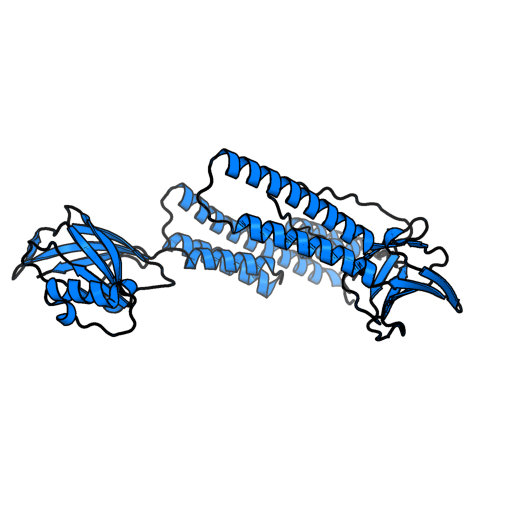 ? 2.286 8.931 -1.891 1.00 81.56 291 GLU A CA 1
ATOM 2339 C C . GLU A 1 291 ? 2.612 8.359 -0.499 1.00 81.56 291 GLU A C 1
ATOM 2341 O O . GLU A 1 291 ? 1.818 8.486 0.437 1.00 81.56 291 GLU A O 1
ATOM 2346 N N . ILE A 1 292 ? 3.796 7.765 -0.308 1.00 82.00 292 ILE A N 1
ATOM 2347 C CA . ILE A 1 292 ? 4.224 7.263 1.000 1.00 82.00 292 ILE A CA 1
ATOM 2348 C C . ILE A 1 292 ? 4.210 8.349 2.087 1.00 82.00 292 ILE A C 1
ATOM 2350 O O . ILE A 1 292 ? 3.926 8.036 3.247 1.00 82.00 292 ILE A O 1
ATOM 2354 N N . TYR A 1 293 ? 4.489 9.611 1.736 1.00 80.75 293 TYR A N 1
ATOM 2355 C CA . TYR A 1 293 ? 4.457 10.726 2.682 1.00 80.75 293 TYR A CA 1
ATOM 2356 C C . TYR A 1 293 ? 3.025 11.068 3.097 1.00 80.75 293 TYR A C 1
ATOM 2358 O O . TYR A 1 293 ? 2.781 11.228 4.293 1.00 80.75 293 TYR A O 1
ATOM 2366 N N . ASN A 1 294 ? 2.068 11.035 2.165 1.00 77.88 294 ASN A N 1
ATOM 2367 C CA . ASN A 1 294 ? 0.642 11.179 2.479 1.00 77.88 294 ASN A CA 1
ATOM 2368 C C . ASN A 1 294 ? 0.150 10.066 3.404 1.00 77.88 294 ASN A C 1
ATOM 2370 O O . ASN A 1 294 ? -0.414 10.353 4.454 1.00 77.88 294 ASN A O 1
ATOM 2374 N N . ARG A 1 295 ? 0.479 8.800 3.118 1.00 81.44 295 ARG A N 1
ATOM 2375 C CA . ARG A 1 295 ? 0.096 7.683 4.004 1.00 81.44 295 ARG A CA 1
ATOM 2376 C C . ARG A 1 295 ? 0.689 7.814 5.412 1.00 81.44 295 ARG A C 1
ATOM 2378 O O . ARG A 1 295 ? 0.110 7.330 6.383 1.00 81.44 295 ARG A O 1
ATOM 2385 N N . ARG A 1 296 ? 1.880 8.412 5.553 1.00 84.12 296 ARG A N 1
ATOM 2386 C CA . ARG A 1 296 ? 2.487 8.699 6.869 1.00 84.12 296 ARG A CA 1
ATOM 2387 C C . ARG A 1 296 ? 1.758 9.831 7.591 1.00 84.12 296 ARG A C 1
ATOM 2389 O O . ARG A 1 296 ? 1.586 9.727 8.803 1.00 84.12 296 ARG A O 1
ATOM 2396 N N . ILE A 1 297 ? 1.340 10.867 6.866 1.00 77.75 297 ILE A N 1
ATOM 2397 C CA . ILE A 1 297 ? 0.533 11.972 7.396 1.00 77.75 297 ILE A CA 1
ATOM 2398 C C . ILE A 1 297 ? -0.809 11.437 7.901 1.00 77.75 297 ILE A C 1
ATOM 2400 O O . ILE A 1 297 ? -1.096 11.589 9.083 1.00 77.75 297 ILE A O 1
ATOM 2404 N N . GLU A 1 298 ? -1.541 10.691 7.073 1.00 82.44 298 GLU A N 1
ATOM 2405 C CA . GLU A 1 298 ? -2.835 10.091 7.430 1.00 82.44 298 GLU A CA 1
ATOM 2406 C C . GLU A 1 298 ? -2.743 9.219 8.688 1.00 82.44 298 GLU A C 1
ATOM 2408 O O . GLU A 1 298 ? -3.595 9.280 9.569 1.00 82.44 298 GLU A O 1
ATOM 2413 N N . LYS A 1 299 ? -1.671 8.427 8.830 1.00 84.25 299 LYS A N 1
ATOM 2414 C CA . LYS A 1 299 ? -1.445 7.624 10.043 1.00 84.25 299 LYS A CA 1
ATOM 2415 C C . LYS A 1 299 ? -1.238 8.476 11.293 1.00 84.25 299 LYS A C 1
ATOM 2417 O O . LYS A 1 299 ? -1.671 8.080 12.374 1.00 84.25 299 LYS A O 1
ATOM 2422 N N . LEU A 1 300 ? -0.533 9.599 11.176 1.00 78.75 300 LEU A N 1
ATOM 2423 C CA . LEU A 1 300 ? -0.309 10.513 12.296 1.00 78.75 300 LEU A CA 1
ATOM 2424 C C . LEU A 1 300 ? -1.588 11.286 12.639 1.00 78.75 300 LEU A C 1
ATOM 2426 O O . LEU A 1 300 ? -1.878 11.470 13.817 1.00 78.75 300 LEU A O 1
ATOM 2430 N N . GLU A 1 301 ? -2.381 11.668 11.641 1.00 78.19 301 GLU A N 1
ATOM 2431 C CA . GLU A 1 301 ? -3.691 12.305 11.818 1.00 78.19 301 GLU A CA 1
ATOM 2432 C C . GLU A 1 301 ? -4.723 11.352 12.435 1.00 78.19 301 GLU A C 1
ATOM 2434 O O . GLU A 1 301 ? -5.455 11.741 13.348 1.00 78.19 301 GLU A O 1
ATOM 2439 N N . GLY A 1 302 ? -4.731 10.085 12.014 1.00 76.50 302 GLY A N 1
ATOM 2440 C CA . GLY A 1 302 ? -5.523 9.023 12.638 1.00 76.50 302 GLY A CA 1
ATOM 2441 C C . GLY A 1 302 ? -5.121 8.813 14.095 1.00 76.50 302 GLY A C 1
ATOM 2442 O O . GLY A 1 302 ? -5.966 8.824 14.980 1.00 76.50 302 GLY A O 1
ATOM 2443 N N . LEU A 1 303 ? -3.816 8.781 14.385 1.00 78.56 303 LEU A N 1
ATOM 2444 C CA . LEU A 1 303 ? -3.318 8.718 15.760 1.00 78.56 303 LEU A CA 1
ATOM 2445 C C . LEU A 1 303 ? -3.771 9.914 16.611 1.00 78.56 303 LEU A C 1
ATOM 2447 O O . LEU A 1 303 ? -3.934 9.749 17.816 1.00 78.56 303 LEU A O 1
ATOM 2451 N N . ILE A 1 304 ? -3.967 11.099 16.024 1.00 69.81 304 ILE A N 1
ATOM 2452 C CA . ILE A 1 304 ? -4.526 12.263 16.729 1.00 69.81 304 ILE A CA 1
ATOM 2453 C C . ILE A 1 304 ? -6.036 12.108 16.953 1.00 69.81 304 ILE A C 1
ATOM 2455 O O . ILE A 1 304 ? -6.521 12.432 18.040 1.00 69.81 304 ILE A O 1
ATOM 2459 N N . SER A 1 305 ? -6.753 11.618 15.943 1.00 67.56 305 SER A N 1
ATOM 2460 C CA . SER A 1 305 ? -8.212 11.458 15.937 1.00 67.56 305 SER A CA 1
ATOM 2461 C C . SER A 1 305 ? -8.698 10.342 16.865 1.00 67.56 305 SER A C 1
ATOM 2463 O O . SER A 1 305 ? -9.693 10.524 17.562 1.00 67.56 305 SER A O 1
ATOM 2465 N N . ASP A 1 306 ? -7.954 9.239 16.950 1.00 67.06 306 ASP A N 1
ATOM 2466 C 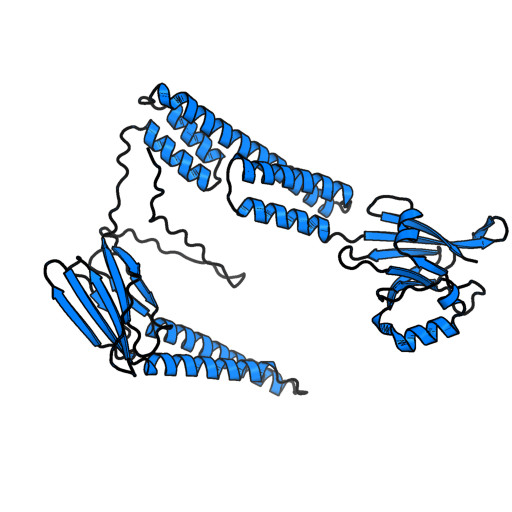CA . ASP A 1 306 ? -8.290 8.058 17.753 1.00 67.06 306 ASP A CA 1
ATOM 2467 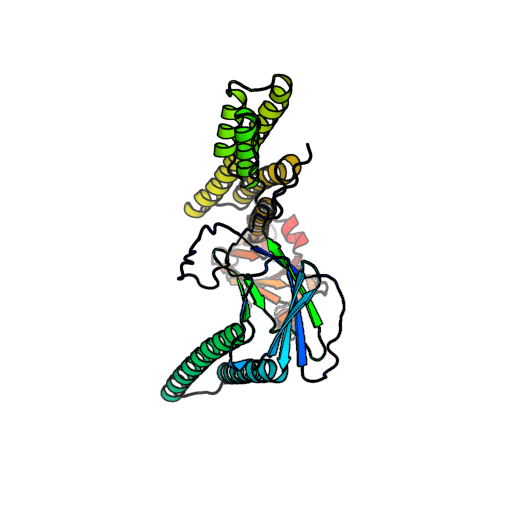C C . ASP A 1 306 ? -8.033 8.249 19.259 1.00 67.06 306 ASP A C 1
ATOM 2469 O O . ASP A 1 306 ? -8.303 7.353 20.060 1.00 67.06 306 ASP A O 1
ATOM 2473 N N . MET A 1 307 ? -7.475 9.388 19.689 1.00 67.56 307 MET A N 1
ATOM 2474 C CA . MET A 1 307 ? -7.228 9.620 21.113 1.00 67.56 307 MET A CA 1
ATOM 2475 C C . MET A 1 307 ? -8.524 10.046 21.845 1.00 67.56 307 MET A C 1
ATOM 2477 O O . MET A 1 307 ? -9.085 11.105 21.536 1.00 67.56 307 MET A O 1
ATOM 2481 N N . PRO A 1 308 ? -9.000 9.272 22.846 1.00 66.12 308 PRO A N 1
ATOM 2482 C CA . PRO A 1 308 ? -10.260 9.550 23.536 1.00 66.12 308 PRO A CA 1
ATOM 2483 C C . PRO A 1 308 ? -10.192 10.823 24.394 1.00 66.12 308 PRO A C 1
ATOM 2485 O O . PRO A 1 308 ? -9.151 11.168 24.961 1.00 66.12 308 PRO A O 1
ATOM 2488 N N . LEU A 1 309 ? -11.323 11.523 24.531 1.00 70.06 309 LEU A N 1
ATOM 2489 C CA . LEU A 1 309 ? -11.469 12.636 25.473 1.00 70.06 309 LEU A CA 1
ATOM 2490 C C . LEU A 1 309 ? -11.684 12.075 26.883 1.00 70.06 309 LEU A C 1
ATOM 2492 O O . LEU A 1 309 ? -12.720 11.470 27.154 1.00 70.06 309 LEU A O 1
ATOM 2496 N N . LYS A 1 310 ? -10.734 12.308 27.794 1.00 75.94 310 LYS A N 1
ATOM 2497 C CA . LYS A 1 310 ? -10.878 11.915 29.199 1.00 75.94 310 LYS A CA 1
ATOM 2498 C C . LYS A 1 310 ? -11.602 13.012 29.971 1.00 75.94 310 LYS A C 1
ATOM 2500 O O . LYS A 1 310 ? -11.197 14.176 29.940 1.00 75.94 310 LYS A O 1
ATOM 2505 N N . ILE A 1 311 ? -12.661 12.650 30.686 1.00 82.94 311 ILE A N 1
ATOM 2506 C CA . ILE A 1 311 ? -13.367 13.561 31.589 1.00 82.94 311 ILE A CA 1
ATOM 2507 C C . ILE A 1 311 ? -13.368 12.966 32.991 1.00 82.94 311 ILE A C 1
ATOM 2509 O O . ILE A 1 311 ? -13.847 11.851 33.206 1.00 82.94 311 ILE A O 1
ATOM 2513 N N . LYS A 1 312 ? -12.842 13.740 33.939 1.00 87.44 312 LYS A N 1
ATOM 2514 C CA . LYS A 1 312 ? -12.863 13.451 35.367 1.00 87.44 312 LYS A CA 1
ATOM 2515 C C . LYS A 1 312 ? -13.953 14.277 36.032 1.00 87.44 312 LYS A C 1
ATOM 2517 O O . LYS A 1 312 ? -13.881 15.507 36.082 1.00 87.44 312 LYS A O 1
ATOM 2522 N N . PHE A 1 313 ? -14.945 13.585 36.564 1.00 90.12 313 PHE A N 1
ATOM 2523 C CA . PHE A 1 313 ? -16.026 14.153 37.347 1.00 90.12 313 PHE A CA 1
ATOM 2524 C C . PHE A 1 313 ? -15.684 14.097 38.829 1.00 90.12 313 PHE A C 1
ATOM 2526 O O . PHE A 1 313 ? -15.303 13.045 39.333 1.00 90.12 313 PHE A O 1
ATOM 2533 N N . THR A 1 314 ? -15.877 15.216 39.520 1.00 90.50 314 THR A N 1
ATOM 2534 C CA . THR A 1 314 ? -15.869 15.295 40.983 1.00 90.50 314 THR A CA 1
ATOM 2535 C C . THR A 1 314 ? -17.242 15.770 41.426 1.00 90.50 314 THR A C 1
ATOM 2537 O O . THR A 1 314 ? -17.610 16.914 41.162 1.00 90.50 314 THR A O 1
ATOM 2540 N N . ILE A 1 315 ? -18.013 14.894 42.060 1.00 91.19 315 ILE A N 1
ATOM 2541 C CA . ILE A 1 315 ? -19.430 15.108 42.354 1.00 91.19 315 ILE A CA 1
ATOM 2542 C C . ILE A 1 315 ? -19.611 15.361 43.849 1.00 91.19 315 ILE A C 1
ATOM 2544 O O . ILE A 1 315 ? -19.254 14.526 44.684 1.00 91.19 315 ILE A O 1
ATOM 2548 N N . VAL A 1 316 ? -20.163 16.528 44.177 1.00 90.00 316 VAL A N 1
ATOM 2549 C CA . VAL A 1 316 ? -20.352 16.999 45.554 1.00 90.00 316 VAL A CA 1
ATOM 2550 C C . VAL A 1 316 ? -21.781 17.478 45.787 1.00 90.00 316 VAL A C 1
ATOM 2552 O O . VAL A 1 316 ? -22.436 18.014 44.886 1.00 90.00 316 VAL A O 1
ATOM 2555 N N . GLU A 1 317 ? -22.254 17.307 47.018 1.00 88.06 317 GLU A N 1
ATOM 2556 C CA . GLU A 1 317 ? -23.498 17.906 47.491 1.00 88.06 317 GLU A CA 1
ATOM 2557 C C . GLU A 1 317 ? -23.326 19.425 47.588 1.00 88.06 317 GLU A C 1
ATOM 2559 O O . GLU A 1 317 ? -22.298 19.922 48.052 1.00 88.06 317 GLU A O 1
ATOM 2564 N N . TRP A 1 318 ? -24.330 20.188 47.165 1.00 84.44 318 TRP A N 1
ATOM 2565 C CA . TRP A 1 318 ? -24.366 21.626 47.390 1.00 84.44 318 TRP A CA 1
ATOM 2566 C C . TRP A 1 318 ? -25.412 21.975 48.442 1.00 84.44 318 TRP A C 1
ATOM 2568 O O . TRP A 1 318 ? -26.617 21.905 48.203 1.00 84.44 318 TRP A O 1
ATOM 2578 N N . ARG A 1 319 ? -24.938 22.392 49.617 1.00 81.62 319 ARG A N 1
ATOM 2579 C CA . ARG A 1 319 ? -25.774 22.902 50.707 1.00 81.62 319 ARG A CA 1
ATOM 2580 C C . ARG A 1 319 ? -26.015 24.394 50.500 1.00 81.62 319 ARG A C 1
ATOM 2582 O O . ARG A 1 319 ? -25.311 25.048 49.735 1.00 81.62 319 ARG A O 1
ATOM 2589 N N . THR A 1 320 ? -26.999 24.954 51.201 1.00 73.44 320 THR A N 1
ATOM 2590 C CA . THR A 1 320 ? -27.560 26.302 50.975 1.00 73.44 320 THR A CA 1
ATOM 2591 C C . THR A 1 320 ? -26.520 27.413 50.753 1.00 73.44 320 THR A C 1
ATOM 2593 O O . THR A 1 320 ? -26.797 28.340 49.997 1.00 73.44 320 THR A O 1
ATOM 2596 N N . LEU A 1 321 ? -25.328 27.327 51.364 1.00 74.81 321 LEU A N 1
ATOM 2597 C CA . LEU A 1 321 ? -24.231 28.296 51.204 1.00 74.81 321 LEU A CA 1
ATOM 2598 C C . LEU A 1 321 ? -22.821 27.664 51.122 1.00 74.81 321 LEU A C 1
ATOM 2600 O O . LEU A 1 321 ? -21.832 28.395 51.173 1.00 74.81 321 LEU A O 1
ATOM 2604 N N . SER A 1 322 ? -22.687 26.337 51.015 1.00 81.31 322 SER A N 1
ATOM 2605 C CA . SER A 1 322 ? -21.372 25.671 51.016 1.00 81.31 322 SER A CA 1
ATOM 2606 C C . SER A 1 322 ? -21.380 24.324 50.289 1.00 81.31 322 SER A C 1
ATOM 2608 O O . SER A 1 322 ? -22.416 23.666 50.196 1.00 81.31 322 SER A O 1
ATOM 2610 N N . GLU A 1 323 ? -20.208 23.879 49.821 1.00 84.31 323 GLU A N 1
ATOM 2611 C CA . GLU A 1 323 ? -20.032 22.481 49.402 1.00 84.31 323 GLU A CA 1
ATOM 2612 C C . GLU A 1 323 ? -20.226 21.569 50.620 1.00 84.31 323 GLU A C 1
ATOM 2614 O O . GLU A 1 323 ? -19.711 21.846 51.706 1.00 84.31 323 GLU A O 1
ATOM 2619 N N . GLY A 1 324 ? -21.044 20.537 50.441 1.00 82.56 324 GLY A N 1
ATOM 2620 C CA . GLY A 1 324 ? -21.247 19.448 51.382 1.00 82.56 324 GLY A CA 1
ATOM 2621 C C . GLY A 1 324 ? -20.325 18.274 51.063 1.00 82.56 324 GLY A C 1
ATOM 2622 O O . GLY A 1 324 ? -19.229 18.445 50.528 1.00 82.56 324 GLY A O 1
ATOM 2623 N N . ASP A 1 325 ? -20.783 17.075 51.399 1.00 87.69 325 ASP A N 1
ATOM 2624 C CA . ASP A 1 325 ? -19.988 15.858 51.263 1.00 87.69 325 ASP A CA 1
ATOM 2625 C C . ASP A 1 325 ? -19.915 15.372 49.801 1.00 87.69 325 ASP A C 1
ATOM 2627 O O . ASP A 1 325 ? -20.742 15.721 48.950 1.00 87.69 325 ASP A O 1
ATOM 2631 N N . TYR A 1 326 ? -18.904 14.556 49.495 1.00 90.25 326 TYR A N 1
ATOM 2632 C CA . TYR A 1 326 ? -18.806 13.867 48.207 1.00 90.25 326 TYR A CA 1
ATOM 2633 C C . TYR A 1 326 ? -19.958 12.871 48.043 1.00 90.25 326 TYR A C 1
ATOM 2635 O O . TYR A 1 326 ? -20.321 12.183 48.997 1.00 90.25 326 TYR A O 1
ATOM 2643 N N . ILE A 1 327 ? -20.509 12.766 46.830 1.00 87.94 327 ILE A N 1
ATOM 2644 C CA . ILE A 1 327 ? -21.652 11.883 46.559 1.00 87.94 327 ILE A CA 1
ATOM 2645 C C . ILE A 1 327 ? -21.160 10.604 45.860 1.00 87.94 327 ILE A C 1
ATOM 2647 O O . ILE A 1 327 ? -20.773 10.662 44.684 1.00 87.94 327 ILE A O 1
ATOM 2651 N N . PRO A 1 328 ? -21.172 9.446 46.544 1.00 90.44 328 PRO A N 1
ATOM 2652 C CA . PRO A 1 328 ? -20.823 8.171 45.932 1.00 90.44 328 PRO A CA 1
ATOM 2653 C C . PRO A 1 328 ? -21.977 7.585 45.112 1.00 90.44 328 PRO A C 1
ATOM 2655 O O . PRO A 1 328 ? -23.131 7.996 45.253 1.00 90.44 328 PRO A O 1
ATOM 2658 N N . ASP A 1 329 ? -21.658 6.589 44.284 1.00 90.75 329 ASP A N 1
ATOM 2659 C CA . ASP A 1 329 ? -22.617 5.771 43.533 1.00 90.75 329 ASP A CA 1
ATOM 2660 C C . ASP A 1 329 ? -23.537 6.573 42.594 1.00 90.75 329 ASP A C 1
ATOM 2662 O O . ASP A 1 329 ? -24.679 6.187 42.331 1.00 90.75 329 ASP A O 1
ATOM 2666 N N . VAL A 1 330 ? -23.058 7.709 42.083 1.00 91.44 330 VAL A N 1
ATOM 2667 C CA . VAL A 1 330 ? -23.769 8.492 41.068 1.00 91.44 330 VAL A CA 1
ATOM 2668 C C . VAL A 1 330 ? -23.509 7.862 39.710 1.00 91.44 330 VAL A C 1
ATOM 2670 O O . VAL A 1 330 ? -22.371 7.827 39.240 1.00 91.44 330 VAL A O 1
ATOM 2673 N N . GLU A 1 331 ? -24.566 7.378 39.069 1.00 93.06 331 GLU A N 1
ATOM 2674 C CA . GLU A 1 331 ? -24.503 6.851 37.713 1.00 93.06 331 GLU A CA 1
ATOM 2675 C C . GLU A 1 331 ? -24.402 8.001 36.707 1.00 93.06 331 GLU A C 1
ATOM 2677 O O . GLU A 1 331 ? -25.169 8.968 36.760 1.00 93.06 331 GLU A O 1
ATOM 2682 N N . ILE A 1 332 ? -23.479 7.871 35.758 1.00 93.06 332 ILE A N 1
ATOM 2683 C CA . ILE A 1 332 ? -23.256 8.846 34.695 1.00 93.06 332 ILE A CA 1
ATOM 2684 C C . ILE A 1 332 ? -23.681 8.221 33.373 1.00 93.06 332 ILE A C 1
ATOM 2686 O O . ILE A 1 332 ? -23.126 7.206 32.946 1.00 93.06 332 ILE A O 1
ATOM 2690 N N . TRP A 1 333 ? -24.660 8.840 32.721 1.00 92.69 333 TRP A N 1
ATOM 2691 C CA . TRP A 1 333 ? -25.253 8.365 31.476 1.00 92.69 333 TRP A CA 1
ATOM 2692 C C . TRP A 1 333 ? -25.052 9.388 30.359 1.00 92.69 333 TRP A C 1
ATOM 2694 O O . TRP A 1 333 ? -25.402 10.555 30.507 1.00 92.69 333 TRP A O 1
ATOM 2704 N N . ALA A 1 334 ? -24.505 8.945 29.234 1.00 91.56 334 ALA A N 1
ATOM 2705 C CA . ALA A 1 334 ? -24.386 9.712 28.003 1.00 91.56 334 ALA A CA 1
ATOM 2706 C C . ALA A 1 334 ? -25.654 9.555 27.155 1.00 91.56 334 ALA A C 1
ATOM 2708 O O . ALA A 1 334 ? -26.160 8.441 27.004 1.00 91.56 334 ALA A O 1
ATOM 2709 N N . TYR A 1 335 ? -26.147 10.659 26.600 1.00 91.31 335 TYR A N 1
ATOM 2710 C CA . TYR A 1 335 ? -27.301 10.696 25.707 1.00 91.31 335 TYR A CA 1
ATOM 2711 C C . TYR A 1 335 ? -26.872 10.998 24.266 1.00 91.31 335 TYR A C 1
ATOM 2713 O O . TYR A 1 335 ? -26.200 11.995 24.023 1.00 91.31 335 TYR A O 1
ATOM 2721 N N . TYR A 1 336 ? -27.290 10.150 23.327 1.00 88.94 336 TYR A N 1
ATOM 2722 C CA . TYR A 1 336 ? -26.960 10.201 21.895 1.00 88.94 336 TYR A CA 1
ATOM 2723 C C . TYR A 1 336 ? -28.190 10.419 20.996 1.00 88.94 336 TYR A C 1
ATOM 2725 O O . TYR A 1 336 ? -28.098 10.293 19.777 1.00 88.94 336 TYR A O 1
ATOM 2733 N N . GLY A 1 337 ? -29.360 10.686 21.579 1.00 83.62 337 GLY A N 1
ATOM 2734 C CA . GLY A 1 337 ? -30.585 10.900 20.811 1.00 83.62 337 GLY A CA 1
ATOM 2735 C C . GLY A 1 337 ? -30.643 12.287 20.169 1.00 83.62 337 GLY A C 1
ATOM 2736 O O . GLY A 1 337 ? -30.015 13.235 20.627 1.00 83.62 337 GLY A O 1
ATOM 2737 N N . THR A 1 338 ? -31.446 12.412 19.115 1.00 73.44 338 THR A N 1
ATOM 2738 C CA . THR A 1 338 ? -31.638 13.663 18.366 1.00 73.44 338 THR A CA 1
ATOM 2739 C C . THR A 1 338 ? -32.636 14.656 18.985 1.00 73.44 338 THR A C 1
ATOM 2741 O O . THR A 1 338 ? -32.484 15.855 18.740 1.00 73.44 338 THR A O 1
ATOM 2744 N N . PRO A 1 339 ? -33.651 14.252 19.785 1.00 77.81 339 PRO A N 1
ATOM 2745 C CA . PRO A 1 339 ? -34.512 15.214 20.472 1.00 77.81 339 PRO A CA 1
ATOM 2746 C C . PRO A 1 339 ? -33.754 16.025 21.527 1.00 77.81 339 PRO A C 1
ATOM 2748 O O . PRO A 1 339 ? -33.001 15.466 22.327 1.00 77.81 339 PRO A O 1
ATOM 2751 N N . SER A 1 340 ? -34.012 17.333 21.591 1.00 72.38 340 SER A N 1
ATOM 2752 C CA . SER A 1 340 ? -33.483 18.184 22.656 1.00 72.38 340 SER A CA 1
ATOM 2753 C C . SER A 1 340 ? -34.156 17.858 23.992 1.00 72.38 340 SER A C 1
ATOM 2755 O O . SER A 1 340 ? -35.380 17.877 24.124 1.00 72.38 340 SER A O 1
ATOM 2757 N N . ILE A 1 341 ? -33.344 17.558 25.007 1.00 78.31 341 ILE A N 1
ATOM 2758 C CA . ILE A 1 341 ? -33.829 17.222 26.347 1.00 78.31 341 ILE A CA 1
ATOM 2759 C C . ILE A 1 341 ? -33.686 18.428 27.276 1.00 78.31 341 ILE A C 1
ATOM 2761 O O . ILE A 1 341 ? -32.626 19.048 27.355 1.00 78.31 341 ILE A O 1
ATOM 2765 N N . SER A 1 342 ? -34.748 18.750 28.019 1.00 73.31 342 SER A N 1
ATOM 2766 C CA . SER A 1 342 ? -34.690 19.740 29.099 1.00 73.31 342 SER A CA 1
ATOM 2767 C C . SER A 1 342 ? -34.284 19.097 30.428 1.00 73.31 342 SER A C 1
ATOM 2769 O O . SER A 1 342 ? -34.647 17.956 30.720 1.00 73.31 342 SER A O 1
ATOM 2771 N N . SER A 1 343 ? -33.648 19.866 31.313 1.00 68.81 343 SER A N 1
ATOM 2772 C CA . SER A 1 343 ? -33.341 19.432 32.686 1.00 68.81 343 SER A CA 1
ATOM 2773 C C . SER A 1 343 ? -34.584 19.019 33.494 1.00 68.81 343 SER A C 1
ATOM 2775 O O . SER A 1 343 ? -34.506 18.150 34.359 1.00 68.81 343 SER A O 1
ATOM 2777 N N . SER A 1 344 ? -35.763 19.568 33.177 1.00 71.69 344 SER A N 1
ATOM 2778 C CA . SER A 1 344 ? -37.043 19.201 33.805 1.00 71.69 344 SER A CA 1
ATOM 2779 C C . SER A 1 344 ? -37.591 17.834 33.370 1.00 71.69 344 SER A C 1
ATOM 2781 O O . SER A 1 344 ? -38.495 17.297 34.022 1.00 71.69 344 SER A O 1
ATOM 2783 N N . THR A 1 345 ? -37.037 17.244 32.308 1.00 74.62 345 THR A N 1
ATOM 2784 C CA . THR A 1 345 ? -37.428 15.919 31.802 1.00 74.62 345 THR A CA 1
ATOM 2785 C C . THR A 1 345 ? -37.115 14.826 32.830 1.00 74.62 345 THR A C 1
ATOM 2787 O O . THR A 1 345 ? -37.927 13.925 33.051 1.00 74.62 345 THR A O 1
ATOM 2790 N N . PHE A 1 346 ? -36.011 14.975 33.569 1.00 78.44 346 PHE A N 1
ATOM 2791 C CA . PHE A 1 346 ? -35.550 14.021 34.583 1.00 78.44 346 PHE A CA 1
ATOM 2792 C C . PHE A 1 346 ? -35.913 14.422 36.017 1.00 78.44 346 PHE A C 1
ATOM 2794 O O . PHE A 1 346 ? -35.216 14.086 36.968 1.00 78.44 346 PHE A O 1
ATOM 2801 N N . SER A 1 347 ? -37.041 15.113 36.205 1.00 72.75 347 SER A N 1
ATOM 2802 C CA . SER A 1 347 ? -37.467 15.620 37.519 1.00 72.75 347 SER A CA 1
ATOM 2803 C C . SER A 1 347 ? -37.693 14.544 38.595 1.00 72.75 347 SER A C 1
ATOM 2805 O O . SER A 1 347 ? -37.875 14.887 39.761 1.00 72.75 347 SER A O 1
ATOM 2807 N N . SER A 1 348 ? -37.768 13.260 38.224 1.00 79.38 348 SER A N 1
ATOM 2808 C CA . SER A 1 348 ? -37.871 12.139 39.160 1.00 79.38 348 SER A CA 1
ATOM 2809 C C . SER A 1 348 ? -37.326 10.839 38.569 1.00 79.38 348 SER A C 1
ATOM 2811 O O . SER A 1 348 ? -37.374 10.622 37.356 1.00 79.38 348 SER A O 1
ATOM 2813 N N . ASP A 1 349 ? -36.899 9.930 39.446 1.00 82.56 349 ASP A N 1
ATOM 2814 C CA . ASP A 1 349 ? -36.382 8.611 39.063 1.00 82.56 349 ASP A CA 1
ATOM 2815 C C . ASP A 1 349 ? -37.395 7.801 38.236 1.00 82.56 349 ASP A C 1
ATOM 2817 O O . ASP A 1 349 ? -37.065 7.204 37.217 1.00 82.56 349 ASP A O 1
ATOM 2821 N N . ARG A 1 350 ? -38.684 7.892 38.588 1.00 83.06 350 ARG A N 1
ATOM 2822 C CA . ARG A 1 350 ? -39.775 7.229 37.856 1.00 83.06 350 ARG A CA 1
ATOM 2823 C C . ARG A 1 350 ? -39.907 7.710 36.404 1.00 83.06 350 ARG A C 1
ATOM 2825 O O . ARG A 1 350 ? -40.343 6.939 35.549 1.00 83.06 350 ARG A O 1
ATOM 2832 N N . ARG A 1 351 ? -39.592 8.981 36.116 1.00 82.00 351 ARG A N 1
ATOM 2833 C CA . ARG A 1 351 ? -39.585 9.506 34.738 1.00 82.00 351 ARG A CA 1
ATOM 2834 C C . ARG A 1 351 ? -38.372 9.003 33.968 1.00 82.00 351 ARG A C 1
ATOM 2836 O O . ARG A 1 351 ? -38.545 8.561 32.837 1.00 82.00 351 ARG A O 1
ATOM 2843 N N . PHE A 1 352 ? -37.201 8.999 34.602 1.00 84.62 352 PHE A N 1
ATOM 2844 C CA . PHE A 1 352 ? -35.986 8.431 34.020 1.00 84.62 352 PHE A CA 1
ATOM 2845 C C . PHE A 1 352 ? -36.183 6.953 33.650 1.00 84.62 352 PHE A C 1
ATOM 2847 O O . PHE A 1 352 ? -35.978 6.578 32.501 1.00 84.62 352 PHE A O 1
ATOM 2854 N N . GLU A 1 353 ? -36.708 6.130 34.564 1.00 85.25 353 GLU A N 1
ATOM 2855 C CA . GLU A 1 353 ? -36.993 4.713 34.290 1.00 85.25 353 GLU A CA 1
ATOM 2856 C C . GLU A 1 353 ? -37.983 4.510 33.134 1.00 85.25 353 GLU A C 1
ATOM 2858 O O . GLU A 1 353 ? -37.866 3.549 32.376 1.00 85.25 353 GLU A O 1
ATOM 2863 N N . ARG A 1 354 ? -38.967 5.404 32.980 1.00 84.12 354 ARG A N 1
ATOM 2864 C CA . ARG A 1 354 ? -39.910 5.349 31.856 1.00 84.12 354 ARG A CA 1
ATOM 2865 C C . ARG A 1 354 ? -39.219 5.664 30.528 1.00 84.12 354 ARG A C 1
ATOM 2867 O O . ARG A 1 354 ? -39.495 4.974 29.554 1.00 84.12 354 ARG A O 1
ATOM 2874 N N . MET A 1 355 ? -38.327 6.655 30.490 1.00 83.12 355 MET A N 1
ATOM 2875 C CA . MET A 1 355 ? -37.548 6.952 29.281 1.00 83.12 355 MET A CA 1
ATOM 2876 C C . MET A 1 355 ? -36.594 5.812 28.944 1.00 83.12 355 MET A C 1
ATOM 2878 O O . MET A 1 355 ? -36.588 5.355 27.809 1.00 83.12 355 MET A O 1
ATOM 2882 N N . MET A 1 356 ? -35.896 5.258 29.937 1.00 83.44 356 MET A N 1
ATOM 2883 C CA . MET A 1 356 ? -35.024 4.100 29.729 1.00 83.44 356 MET A CA 1
ATOM 2884 C C . MET A 1 356 ? -35.781 2.864 29.225 1.00 83.44 356 MET A C 1
ATOM 2886 O O . MET A 1 356 ? -35.188 2.033 28.554 1.00 83.44 356 MET A O 1
ATOM 2890 N N . LYS A 1 357 ? -37.084 2.722 29.503 1.00 83.44 357 LYS A N 1
ATOM 2891 C CA . LYS A 1 357 ? -37.904 1.636 28.935 1.00 83.44 357 LYS A CA 1
ATOM 2892 C C . LYS A 1 357 ? -38.325 1.879 27.485 1.00 83.44 357 LYS A C 1
ATOM 2894 O O . LYS A 1 357 ? -38.483 0.913 26.748 1.00 83.44 357 LYS A O 1
ATOM 2899 N N . ASN A 1 358 ? -38.527 3.135 27.097 1.00 81.44 358 ASN A N 1
ATOM 2900 C CA . ASN A 1 358 ? -39.075 3.490 25.787 1.00 81.44 358 ASN A CA 1
ATOM 2901 C C . ASN A 1 358 ? -37.987 3.816 24.750 1.00 81.44 358 ASN A C 1
ATOM 2903 O O . ASN A 1 358 ? -38.187 3.584 23.564 1.00 81.44 358 ASN A O 1
ATOM 2907 N N . GLU A 1 359 ? -36.848 4.352 25.191 1.00 84.25 359 GLU A N 1
ATOM 2908 C CA . GLU A 1 359 ? -35.802 4.941 24.343 1.00 84.25 359 GLU A CA 1
ATOM 2909 C C . GLU A 1 359 ? -34.390 4.515 24.793 1.00 84.25 359 GLU A C 1
ATOM 2911 O O . GLU A 1 359 ? -33.432 5.273 24.660 1.00 84.25 359 GLU A O 1
ATOM 2916 N N . SER A 1 360 ? -34.233 3.301 25.341 1.00 82.25 360 SER A N 1
ATOM 2917 C CA . SER A 1 360 ? -32.955 2.799 25.892 1.00 82.25 360 SER A CA 1
ATOM 2918 C C . SER A 1 360 ? -31.762 2.941 24.945 1.00 82.25 360 SER A C 1
ATOM 2920 O O . SER A 1 360 ? -30.658 3.215 25.401 1.00 82.25 360 SER A O 1
ATOM 2922 N N . PHE A 1 361 ? -31.977 2.781 23.637 1.00 84.75 361 PHE A N 1
ATOM 2923 C CA . PHE A 1 361 ? -30.934 2.851 22.610 1.00 84.75 361 PHE A CA 1
ATOM 2924 C C . PHE A 1 361 ? -30.258 4.228 22.507 1.00 84.75 361 PHE A C 1
ATOM 2926 O O . PHE A 1 361 ? -29.140 4.313 22.008 1.00 84.75 361 PHE A O 1
ATOM 2933 N N . ASN A 1 362 ? -30.900 5.290 23.006 1.00 87.88 362 ASN A N 1
ATOM 2934 C CA . ASN A 1 362 ? -30.338 6.640 23.020 1.00 87.88 362 ASN A CA 1
ATOM 2935 C C . ASN A 1 362 ? -29.417 6.905 24.221 1.00 87.88 362 ASN A C 1
ATOM 2937 O O . ASN A 1 362 ? -28.796 7.965 24.274 1.00 87.88 362 ASN A O 1
ATOM 2941 N N . TYR A 1 363 ? -29.332 5.994 25.195 1.00 89.56 363 TYR A N 1
ATOM 2942 C CA . TYR A 1 363 ? -28.620 6.223 26.451 1.00 89.56 363 TYR A CA 1
ATOM 2943 C C . TYR A 1 363 ? -27.573 5.142 26.711 1.00 89.56 363 TYR A C 1
ATOM 2945 O O . TYR A 1 363 ? -27.833 3.949 26.575 1.00 89.56 363 TYR A O 1
ATOM 2953 N N . LYS A 1 364 ? -26.389 5.555 27.164 1.00 91.06 364 LYS A N 1
ATOM 2954 C CA . LYS A 1 364 ? -25.299 4.644 27.528 1.00 91.06 364 LYS A CA 1
ATOM 2955 C C . LYS A 1 364 ? -24.711 5.033 28.873 1.00 91.06 364 LYS A C 1
ATOM 2957 O O . LYS A 1 364 ? -24.317 6.179 29.062 1.00 91.06 364 LYS A O 1
ATOM 2962 N N . GLN A 1 365 ? -24.606 4.085 29.797 1.00 91.56 365 GLN A N 1
ATOM 2963 C CA . GLN A 1 365 ? -23.888 4.323 31.045 1.00 91.56 365 GLN A CA 1
ATOM 2964 C C . GLN A 1 365 ? -22.389 4.393 30.752 1.00 91.56 365 GLN A C 1
ATOM 2966 O O . GLN A 1 365 ? -21.827 3.473 30.158 1.00 91.56 365 GLN A O 1
ATOM 2971 N N . ILE A 1 366 ? -21.756 5.495 31.145 1.00 90.38 366 ILE A N 1
ATOM 2972 C CA . ILE A 1 366 ? -20.338 5.769 30.880 1.00 90.38 366 ILE A CA 1
ATOM 2973 C C . ILE A 1 366 ? -19.480 5.763 32.147 1.00 90.38 366 ILE A C 1
ATOM 2975 O O . ILE A 1 366 ? -18.259 5.729 32.043 1.00 90.38 366 ILE A O 1
ATOM 2979 N N . GLY A 1 367 ? -20.090 5.771 33.336 1.00 89.94 367 GLY A N 1
ATOM 2980 C CA . GLY A 1 367 ? -19.352 5.695 34.594 1.00 89.94 367 GLY A CA 1
ATOM 2981 C C . GLY A 1 367 ? -20.238 5.657 35.835 1.00 89.94 367 GLY A C 1
ATOM 2982 O O . GLY A 1 367 ? -21.456 5.839 35.761 1.00 89.94 367 GLY A O 1
ATOM 2983 N N . VAL A 1 368 ? -19.599 5.419 36.981 1.00 92.31 368 VAL A N 1
ATOM 2984 C CA . VAL A 1 368 ? -20.193 5.489 38.324 1.00 92.31 368 VAL A CA 1
ATOM 2985 C C . VAL A 1 368 ? -19.179 6.143 39.263 1.00 92.31 368 VAL A C 1
ATOM 2987 O O . VAL A 1 368 ? -17.993 5.814 39.193 1.00 92.31 368 VAL A O 1
ATOM 2990 N N . SER A 1 369 ? -19.615 7.076 40.114 1.00 92.44 369 SER A N 1
ATOM 2991 C CA . SER A 1 369 ? -18.718 7.708 41.087 1.00 92.44 369 SER A CA 1
ATOM 2992 C C . SER A 1 369 ? -18.330 6.763 42.225 1.00 92.44 369 SER A C 1
ATOM 2994 O O . SER A 1 369 ? -19.145 6.005 42.745 1.00 92.44 369 SER A O 1
ATOM 2996 N N . ASN A 1 370 ? -17.061 6.818 42.626 1.00 90.06 370 ASN A N 1
ATOM 2997 C CA . ASN A 1 370 ? -16.535 6.055 43.755 1.00 90.06 370 ASN A CA 1
ATOM 2998 C C . ASN A 1 370 ? -16.887 6.709 45.111 1.00 90.06 370 ASN A C 1
ATOM 3000 O O . ASN A 1 370 ? -17.558 7.737 45.172 1.00 90.06 370 ASN A O 1
ATOM 3004 N N . GLN A 1 371 ? -16.375 6.155 46.217 1.00 87.81 371 GLN A N 1
ATOM 3005 C CA . GLN A 1 371 ? -16.608 6.674 47.577 1.00 87.81 371 GLN A CA 1
ATOM 3006 C C . GLN A 1 371 ? -16.159 8.131 47.805 1.00 87.81 371 GLN A C 1
ATOM 3008 O O . GLN A 1 371 ? -16.608 8.770 48.750 1.00 87.81 371 GLN A O 1
ATOM 3013 N N . GLN A 1 372 ? -15.289 8.664 46.946 1.00 87.81 372 GLN A N 1
ATOM 3014 C CA . GLN A 1 372 ? -14.814 10.050 46.981 1.00 87.81 372 GLN A CA 1
ATOM 3015 C C . GLN A 1 372 ? -15.577 10.947 45.991 1.00 87.81 372 GLN A C 1
ATOM 3017 O O . GLN A 1 372 ? -15.148 12.063 45.713 1.00 87.81 372 GLN A O 1
ATOM 3022 N N . GLY A 1 373 ? -16.679 10.460 45.413 1.00 85.81 373 GLY A N 1
ATOM 3023 C CA . GLY A 1 373 ? -17.456 11.185 44.410 1.00 85.81 373 GLY A CA 1
ATOM 3024 C C . GLY A 1 373 ? -16.721 11.374 43.082 1.00 85.81 373 GLY A C 1
ATOM 3025 O O . GLY A 1 373 ? -17.100 12.247 42.304 1.00 85.81 373 GLY A O 1
ATOM 3026 N N . ILE A 1 374 ? -15.672 10.589 42.810 1.00 89.75 374 ILE A N 1
ATOM 3027 C CA . ILE A 1 374 ? -14.872 10.699 41.586 1.00 89.75 374 ILE A CA 1
ATOM 3028 C C . ILE A 1 374 ? -15.319 9.647 40.572 1.00 89.75 374 ILE A C 1
ATOM 3030 O O . ILE A 1 374 ? -15.403 8.466 40.907 1.00 89.75 374 ILE A O 1
ATOM 3034 N N . ALA A 1 375 ? -15.544 10.067 39.328 1.00 89.44 375 ALA A N 1
ATOM 3035 C CA . ALA A 1 375 ? -15.724 9.176 38.184 1.00 89.44 375 ALA A CA 1
ATOM 3036 C C . ALA A 1 375 ? -14.846 9.633 37.014 1.00 89.44 375 ALA A C 1
ATOM 3038 O O . ALA A 1 375 ? -14.849 10.809 36.655 1.00 89.44 375 ALA A O 1
ATOM 3039 N N . GLU A 1 376 ? -14.114 8.709 36.402 1.00 88.06 376 GLU A N 1
ATOM 3040 C CA . GLU A 1 376 ? -13.304 8.969 35.209 1.00 88.06 376 GLU A CA 1
ATOM 3041 C C . GLU A 1 376 ? -13.939 8.252 34.021 1.00 88.06 376 GLU A C 1
ATOM 3043 O O . GLU A 1 376 ? -14.288 7.076 34.110 1.00 88.06 376 GLU A O 1
ATOM 3048 N N . THR A 1 377 ? -14.137 8.981 32.926 1.00 84.50 377 THR A N 1
ATOM 3049 C CA . THR A 1 377 ? -14.827 8.482 31.733 1.00 84.50 377 THR A CA 1
ATOM 3050 C C . THR A 1 377 ? -14.044 8.840 30.480 1.00 84.50 377 THR A C 1
ATOM 3052 O O . THR A 1 377 ? -13.366 9.871 30.431 1.00 84.50 377 THR A O 1
ATOM 3055 N N . GLU A 1 378 ? -14.143 7.987 29.468 1.00 81.44 378 GLU A N 1
ATOM 3056 C CA . GLU A 1 378 ? -13.523 8.191 28.163 1.00 81.44 378 GLU A CA 1
ATOM 3057 C C . GLU A 1 378 ? -14.627 8.324 27.113 1.00 81.44 378 GLU A C 1
ATOM 3059 O O . GLU A 1 378 ? -15.465 7.433 26.963 1.00 81.44 378 GLU A O 1
ATOM 3064 N N . LEU A 1 379 ? -14.649 9.459 26.414 1.00 77.88 379 LEU A N 1
ATOM 3065 C CA . LEU A 1 379 ? -15.586 9.726 25.328 1.00 77.88 379 LEU A CA 1
ATOM 3066 C C . LEU A 1 379 ? -14.872 9.645 23.982 1.00 77.88 379 LEU A C 1
ATOM 3068 O O . LEU A 1 379 ? -13.776 10.183 23.803 1.00 77.88 379 LEU A O 1
ATOM 3072 N N . ASP A 1 380 ? -15.537 9.003 23.030 1.00 73.19 380 ASP A N 1
ATOM 3073 C CA . ASP A 1 380 ? -15.122 8.979 21.636 1.00 73.19 380 ASP A CA 1
ATOM 3074 C C . ASP A 1 380 ? -15.378 10.353 21.001 1.00 73.19 380 ASP A C 1
ATOM 3076 O O . ASP A 1 380 ? -16.498 10.864 21.017 1.00 73.19 380 ASP A O 1
ATOM 3080 N N . ARG A 1 381 ? -14.330 10.969 20.446 1.00 69.00 381 ARG A N 1
ATOM 3081 C CA . ARG A 1 381 ? -14.418 12.286 19.802 1.00 69.00 381 ARG A CA 1
ATOM 3082 C C . ARG A 1 381 ? -15.151 12.243 18.460 1.00 69.00 381 ARG A C 1
ATOM 3084 O O . ARG A 1 381 ? -15.620 13.287 18.017 1.00 69.00 381 ARG A O 1
ATOM 3091 N N . THR A 1 382 ? -15.251 11.076 17.824 1.00 70.06 382 THR A N 1
ATOM 3092 C CA . THR A 1 382 ? -15.970 10.894 16.552 1.00 70.06 382 THR A CA 1
ATOM 3093 C C . THR A 1 382 ? -17.474 10.710 16.751 1.00 70.06 382 THR A C 1
ATOM 3095 O O . THR A 1 382 ? -18.253 10.941 15.830 1.00 70.06 382 THR A O 1
ATOM 3098 N N . ASN A 1 383 ? -17.887 10.358 17.971 1.00 80.00 383 ASN A N 1
ATOM 3099 C CA . ASN A 1 383 ? -19.277 10.166 18.354 1.00 80.00 383 ASN A CA 1
ATOM 3100 C C . ASN A 1 383 ? -19.506 10.705 19.774 1.00 80.00 383 ASN A C 1
ATOM 3102 O O . ASN A 1 383 ? -19.545 9.956 20.756 1.00 80.00 383 ASN A O 1
ATOM 3106 N N . LEU A 1 384 ? -19.607 12.030 19.880 1.00 82.81 384 LEU A N 1
ATOM 3107 C CA . LEU A 1 384 ? -19.832 12.721 21.146 1.00 82.81 384 LEU A CA 1
ATOM 3108 C C . LEU A 1 384 ? -21.326 12.724 21.518 1.00 82.81 384 LEU A C 1
ATOM 3110 O O . LEU A 1 384 ? -22.168 12.908 20.642 1.00 82.81 384 LEU A O 1
ATOM 3114 N N . PRO A 1 385 ? -21.674 12.554 22.807 1.00 87.69 385 PRO A N 1
ATOM 3115 C CA . PRO A 1 385 ? -23.061 12.650 23.249 1.00 87.69 385 PRO A CA 1
ATOM 3116 C C . PRO A 1 385 ? -23.572 14.095 23.219 1.00 87.69 385 PRO A C 1
ATOM 3118 O O . PRO A 1 385 ? -22.824 15.037 23.469 1.00 87.69 385 PRO A O 1
ATOM 3121 N N . GLU A 1 386 ? -24.875 14.266 23.023 1.00 88.19 386 GLU A N 1
ATOM 3122 C CA . GLU A 1 386 ? -25.562 15.562 23.118 1.00 88.19 386 GLU A CA 1
ATOM 3123 C C . GLU A 1 386 ? -25.574 16.096 24.561 1.00 88.19 386 GLU A C 1
ATOM 3125 O O . GLU A 1 386 ? -25.492 17.303 24.818 1.00 88.19 386 GLU A O 1
ATOM 3130 N N . GLY A 1 387 ? -25.614 15.195 25.544 1.00 88.75 387 GLY A N 1
ATOM 3131 C CA . GLY A 1 387 ? -25.568 15.569 26.951 1.00 88.75 387 GLY A CA 1
ATOM 3132 C C . GLY A 1 387 ? -25.269 14.417 27.895 1.00 88.75 387 GLY A C 1
ATOM 3133 O O . GLY A 1 387 ? -25.228 13.247 27.509 1.00 88.75 387 GLY A O 1
ATOM 3134 N N . ILE A 1 388 ? -25.043 14.775 29.156 1.00 91.75 388 ILE A N 1
ATOM 3135 C CA . ILE A 1 388 ? -24.695 13.860 30.239 1.00 91.75 388 ILE A CA 1
ATOM 3136 C C . ILE A 1 388 ? -25.711 14.006 31.371 1.00 91.75 388 ILE A C 1
ATOM 3138 O O . ILE A 1 388 ? -26.060 15.112 31.788 1.00 91.75 388 ILE A O 1
ATOM 3142 N N . ILE A 1 389 ? -26.186 12.867 31.862 1.00 92.19 389 ILE A N 1
ATOM 3143 C CA . ILE A 1 389 ? -27.130 12.740 32.967 1.00 92.19 389 ILE A CA 1
ATOM 3144 C C . ILE A 1 389 ? -26.384 12.171 34.170 1.00 92.19 389 ILE A C 1
ATOM 3146 O O . ILE A 1 389 ? -25.705 11.151 34.067 1.00 92.19 389 ILE A O 1
ATOM 3150 N N . PHE A 1 390 ? -26.558 12.815 35.317 1.00 92.06 390 PHE A N 1
ATOM 3151 C CA . PHE A 1 390 ? -26.009 12.415 36.605 1.00 92.06 390 PHE A CA 1
ATOM 3152 C C . PHE A 1 390 ? -27.159 11.973 37.501 1.00 92.06 390 PHE A C 1
ATOM 3154 O O . PHE A 1 390 ? -27.972 12.792 37.943 1.00 92.06 390 PHE A O 1
ATOM 3161 N N . ARG A 1 391 ? -27.248 10.666 37.739 1.00 91.00 391 ARG A N 1
ATOM 3162 C CA . ARG A 1 391 ? -28.323 10.039 38.503 1.00 91.00 391 ARG A CA 1
ATOM 3163 C C . ARG A 1 391 ? -27.781 9.534 39.842 1.00 91.00 391 ARG A C 1
ATOM 3165 O O . ARG A 1 391 ? -27.015 8.573 39.854 1.00 91.00 391 ARG A O 1
ATOM 3172 N N . PRO A 1 392 ? -28.158 10.155 40.968 1.00 88.38 392 PRO A N 1
ATOM 3173 C CA . PRO A 1 392 ? -27.723 9.699 42.279 1.00 88.38 392 PRO A CA 1
ATOM 3174 C C . PRO A 1 392 ? -28.508 8.450 42.711 1.00 88.38 392 PRO A C 1
ATOM 3176 O O . PRO A 1 392 ? -29.529 8.093 42.116 1.00 88.38 392 PRO A O 1
ATOM 3179 N N . ASN A 1 393 ? -28.044 7.783 43.769 1.00 83.00 393 ASN A N 1
ATOM 3180 C CA . ASN A 1 393 ? -28.698 6.592 44.312 1.00 83.00 393 ASN A CA 1
ATOM 3181 C C . ASN A 1 393 ? -30.181 6.866 44.648 1.00 83.00 393 ASN A C 1
ATOM 3183 O O . ASN A 1 393 ? -30.514 7.907 45.220 1.00 83.00 393 ASN A O 1
ATOM 3187 N N . LYS A 1 394 ? -31.067 5.899 44.361 1.00 70.88 394 LYS A N 1
ATOM 3188 C CA . LYS A 1 394 ? -32.525 5.951 44.601 1.00 70.88 394 LYS A CA 1
ATOM 3189 C C . LYS A 1 394 ? -32.931 6.318 46.032 1.00 70.88 394 LYS A C 1
ATOM 3191 O O . LYS A 1 394 ? -34.054 6.758 46.251 1.00 70.88 394 LYS A O 1
ATOM 3196 N N . LYS A 1 395 ? -32.052 6.080 47.009 1.00 66.00 395 LYS A N 1
ATOM 3197 C CA . LYS A 1 395 ? -32.282 6.409 48.426 1.00 66.00 395 LYS A CA 1
ATOM 3198 C C . LYS A 1 395 ? -31.860 7.834 48.804 1.00 66.00 395 LYS A C 1
ATOM 3200 O O . LYS A 1 395 ? -32.097 8.241 49.937 1.00 66.00 395 LYS A O 1
ATOM 3205 N N . SER A 1 396 ? -31.216 8.568 47.899 1.00 71.50 396 SER A N 1
ATOM 3206 C CA . SER A 1 396 ? -30.821 9.959 48.124 1.00 71.50 396 SER A CA 1
ATOM 3207 C C . SER A 1 396 ? -31.980 10.910 47.809 1.00 71.50 396 SER A C 1
ATOM 3209 O O . SER A 1 396 ? -32.767 10.667 46.896 1.00 71.50 396 SER A O 1
ATOM 3211 N N . ASN A 1 397 ? -32.067 12.019 48.545 1.00 78.12 397 ASN A N 1
ATOM 3212 C CA . ASN A 1 397 ? -33.017 13.103 48.256 1.00 78.12 397 ASN A CA 1
ATOM 3213 C C . ASN A 1 397 ? -32.509 14.063 47.160 1.00 78.12 397 ASN A C 1
ATOM 3215 O O . ASN A 1 397 ? -33.134 15.092 46.911 1.00 78.12 397 ASN A O 1
ATOM 3219 N N . ILE A 1 398 ? -31.382 13.730 46.525 1.00 83.12 398 ILE A N 1
ATOM 3220 C CA . ILE A 1 398 ? -30.685 14.561 45.544 1.00 83.12 398 ILE A CA 1
ATOM 3221 C C . ILE A 1 398 ? -31.342 14.366 44.177 1.00 83.12 398 ILE A C 1
ATOM 3223 O O . ILE A 1 398 ? -31.657 13.244 43.770 1.00 83.12 398 ILE A O 1
ATOM 3227 N N . LYS A 1 399 ? -31.570 15.457 43.447 1.00 85.88 399 LYS A N 1
ATOM 3228 C CA . LYS A 1 399 ? -32.233 15.409 42.138 1.00 85.88 399 LYS A CA 1
ATOM 3229 C C . LYS A 1 399 ? -31.278 14.948 41.037 1.00 85.88 399 LYS A C 1
ATOM 3231 O O . LYS A 1 399 ? -30.087 15.252 41.051 1.00 85.88 399 LYS A O 1
ATOM 3236 N N . ILE A 1 400 ? -31.832 14.265 40.033 1.00 88.38 400 ILE A N 1
ATOM 3237 C CA . ILE A 1 400 ? -31.112 13.949 38.793 1.00 88.38 400 ILE A CA 1
ATOM 3238 C C . ILE A 1 400 ? -30.763 15.263 38.091 1.00 88.38 400 ILE A C 1
ATOM 3240 O O . ILE A 1 400 ? -31.613 16.146 37.956 1.00 88.38 400 ILE A O 1
ATOM 3244 N N . ASN A 1 401 ? -29.520 15.378 37.632 1.00 88.94 401 ASN A N 1
ATOM 3245 C CA . ASN A 1 401 ? -29.043 16.542 36.896 1.00 88.94 401 ASN A CA 1
ATOM 3246 C C . ASN A 1 401 ? -28.739 16.151 35.445 1.00 88.94 401 ASN A C 1
ATOM 3248 O O . ASN A 1 401 ? -28.169 15.094 35.196 1.00 88.94 401 ASN A O 1
ATOM 3252 N N . TYR A 1 402 ? -29.119 17.000 34.495 1.00 89.19 402 TYR A N 1
ATOM 3253 C CA . TYR A 1 402 ? -28.775 16.862 33.084 1.00 89.19 402 TYR A CA 1
ATOM 3254 C C . TYR A 1 402 ? -28.042 18.113 32.623 1.00 89.19 402 TYR A C 1
ATOM 3256 O O . TYR A 1 402 ? -28.477 19.232 32.901 1.00 89.19 402 TYR A O 1
ATOM 3264 N N . MET A 1 403 ? -26.967 17.907 31.869 1.00 87.62 403 MET A N 1
ATOM 3265 C CA . MET A 1 403 ? -26.174 18.974 31.282 1.00 87.62 403 MET A CA 1
ATOM 3266 C C . MET A 1 403 ? -25.871 18.654 29.823 1.00 87.62 403 MET A C 1
ATOM 3268 O O . MET A 1 403 ? -25.464 17.536 29.509 1.00 87.62 403 MET A O 1
ATOM 3272 N N . SER A 1 404 ? -26.039 19.637 28.937 1.00 86.81 404 SER A N 1
ATOM 3273 C CA . SER A 1 404 ? -25.577 19.496 27.556 1.00 86.81 404 SER A CA 1
ATOM 3274 C C . SER A 1 404 ? -24.055 19.347 27.532 1.00 86.81 404 SER A C 1
ATOM 3276 O O . SER A 1 404 ? -23.353 19.902 28.387 1.00 86.81 404 SER A O 1
ATOM 3278 N N . LEU A 1 405 ? -23.520 18.625 26.547 1.00 84.38 405 LEU A N 1
ATOM 3279 C CA . LEU A 1 405 ? -22.071 18.485 26.424 1.00 84.38 405 LEU A CA 1
ATOM 3280 C C . LEU A 1 405 ? -21.399 19.852 26.207 1.00 84.38 405 LEU A C 1
ATOM 3282 O O . LEU A 1 405 ? -20.335 20.114 26.766 1.00 84.38 405 LEU A O 1
ATOM 3286 N N . ALA A 1 406 ? -22.048 20.754 25.466 1.00 81.19 406 ALA A N 1
ATOM 3287 C CA . ALA A 1 406 ? -21.566 22.114 25.241 1.00 81.19 406 ALA A CA 1
ATOM 3288 C C . ALA A 1 406 ? -21.430 22.917 26.549 1.00 81.19 406 ALA A C 1
ATOM 3290 O O . ALA A 1 406 ? -20.405 23.564 26.778 1.00 81.19 406 ALA A O 1
ATOM 3291 N N . ASP A 1 407 ? -22.430 22.853 27.435 1.00 82.00 407 ASP A N 1
ATOM 3292 C CA . ASP A 1 407 ? -22.383 23.533 28.734 1.00 82.00 407 ASP A CA 1
ATOM 3293 C C . ASP A 1 407 ? -21.333 22.925 29.663 1.00 82.00 407 ASP A C 1
ATOM 3295 O O . ASP A 1 407 ? -20.610 23.659 30.343 1.00 82.00 407 ASP A O 1
ATOM 3299 N N . LEU A 1 408 ? -21.213 21.598 29.651 1.00 85.19 408 LEU A N 1
ATOM 3300 C CA . LEU A 1 408 ? -20.229 20.866 30.437 1.00 85.19 408 LEU A CA 1
ATOM 3301 C C . LEU A 1 408 ? -18.808 21.243 30.023 1.00 85.19 408 LEU A C 1
ATOM 3303 O O . LEU A 1 408 ? -17.990 21.583 30.875 1.00 85.19 408 LEU A O 1
ATOM 3307 N N . ILE A 1 409 ? -18.517 21.262 28.720 1.00 79.00 409 ILE A N 1
ATOM 3308 C CA . ILE A 1 409 ? -17.202 21.656 28.195 1.00 79.00 409 ILE A CA 1
ATOM 3309 C C . ILE A 1 409 ? -16.884 23.115 28.538 1.00 79.00 409 ILE A C 1
ATOM 3311 O O . ILE A 1 409 ? -15.737 23.421 28.864 1.00 79.00 409 ILE A O 1
ATOM 3315 N N . ARG A 1 410 ? -17.882 24.008 28.499 1.00 79.62 410 ARG A N 1
ATOM 3316 C CA . ARG A 1 410 ? -17.714 25.428 28.849 1.00 79.62 410 ARG A CA 1
ATOM 3317 C C . ARG A 1 410 ? -17.353 25.629 30.322 1.00 79.62 410 ARG A C 1
ATOM 3319 O O . ARG A 1 410 ? -16.592 26.537 30.638 1.00 79.62 410 ARG A O 1
ATOM 3326 N N . GLN A 1 411 ? -17.924 24.822 31.214 1.00 79.50 411 GLN A N 1
ATOM 3327 C CA . GLN A 1 411 ? -17.721 24.927 32.663 1.00 79.50 411 GLN A CA 1
ATOM 3328 C C . GLN A 1 411 ? -16.556 24.067 33.181 1.00 79.50 411 GLN A C 1
ATOM 3330 O O . GLN A 1 411 ? -16.073 24.290 34.291 1.00 79.50 411 GLN A O 1
ATOM 3335 N N . ALA A 1 412 ? -16.105 23.082 32.405 1.00 78.94 412 ALA A N 1
ATOM 3336 C CA . ALA A 1 412 ? -15.005 22.209 32.781 1.00 78.94 412 ALA A CA 1
ATOM 3337 C C . ALA A 1 412 ? -13.655 22.936 32.733 1.00 78.94 412 ALA A C 1
ATOM 3339 O O . ALA A 1 412 ? -13.254 23.506 31.715 1.00 78.94 412 ALA A O 1
ATOM 3340 N N . GLY A 1 413 ? -12.925 22.843 33.842 1.00 70.25 413 GLY A N 1
ATOM 3341 C CA . GLY A 1 413 ? -11.521 23.219 33.917 1.00 70.25 413 GLY A CA 1
ATOM 3342 C C . GLY A 1 413 ? -10.612 22.120 33.362 1.00 70.25 413 GLY A C 1
ATOM 3343 O O . GLY A 1 413 ? -11.057 21.124 32.784 1.00 70.25 413 GLY A O 1
ATOM 3344 N N . GLY A 1 414 ? -9.310 22.287 33.565 1.00 64.56 414 GLY A N 1
ATOM 3345 C CA . GLY A 1 414 ? -8.308 21.330 33.102 1.00 64.56 414 GLY A CA 1
ATOM 3346 C C . GLY A 1 414 ? -7.881 21.566 31.655 1.00 64.56 414 GLY A C 1
ATOM 3347 O O . GLY A 1 414 ? -8.028 22.657 31.100 1.00 64.56 414 GLY A O 1
ATOM 3348 N N . THR A 1 415 ? -7.291 20.545 31.045 1.00 58.50 415 THR A N 1
ATOM 3349 C CA . THR A 1 415 ? -6.706 20.664 29.704 1.00 58.50 415 THR A CA 1
ATOM 3350 C C . THR A 1 415 ? -7.751 20.372 28.627 1.00 58.50 415 THR A C 1
ATOM 3352 O O . THR A 1 415 ? -8.887 19.998 28.906 1.00 58.50 415 THR A O 1
ATOM 3355 N N . TYR A 1 416 ? -7.383 20.513 27.353 1.00 48.12 416 TYR A N 1
ATOM 3356 C CA . TYR A 1 416 ? -8.205 20.025 26.236 1.00 48.12 416 TYR A CA 1
ATOM 3357 C C . TYR A 1 416 ? -8.424 18.494 26.273 1.00 48.12 416 TYR A C 1
ATOM 3359 O O . TYR A 1 416 ? -9.225 17.967 25.504 1.00 48.12 416 TYR A O 1
ATOM 3367 N N . MET A 1 417 ? -7.706 17.794 27.159 1.00 51.91 417 MET A N 1
ATOM 3368 C CA . MET A 1 417 ? -7.540 16.348 27.154 1.00 51.91 417 MET A CA 1
ATOM 3369 C C . MET A 1 417 ? -8.063 15.618 28.364 1.00 51.91 417 MET A C 1
ATOM 3371 O O . MET A 1 417 ? -8.670 14.561 28.227 1.00 51.91 417 MET A O 1
ATOM 3375 N N . GLU A 1 418 ? -7.816 16.199 29.524 1.00 61.75 418 GLU A N 1
ATOM 3376 C CA . GLU A 1 418 ? -8.437 15.800 30.765 1.00 61.75 418 GLU A CA 1
ATOM 3377 C C . GLU A 1 418 ? -9.270 16.985 31.216 1.00 61.75 418 GLU A C 1
ATOM 3379 O O . GLU A 1 418 ? -8.751 17.986 31.729 1.00 61.75 418 GLU A O 1
ATOM 3384 N N . LYS A 1 419 ? -10.566 16.892 30.933 1.00 75.12 419 LYS A N 1
ATOM 3385 C CA . LYS A 1 419 ? -11.526 17.865 31.424 1.00 75.12 419 LYS A CA 1
ATOM 3386 C C . LYS A 1 419 ? -11.867 17.494 32.848 1.00 75.12 419 LYS A C 1
ATOM 3388 O O . LYS A 1 419 ? -12.317 16.386 33.118 1.00 75.12 419 LYS A O 1
ATOM 3393 N N . GLN A 1 420 ? -11.626 18.425 33.757 1.00 82.94 420 GLN A N 1
ATOM 3394 C CA . GLN A 1 420 ? -12.005 18.271 35.148 1.00 82.94 420 GLN A CA 1
ATOM 3395 C C . GLN A 1 420 ? -13.282 19.053 35.371 1.00 82.94 420 GLN A C 1
ATOM 3397 O O . GLN A 1 420 ? -13.337 20.268 35.163 1.00 82.94 420 GLN A O 1
ATOM 3402 N N . PHE A 1 421 ? -14.317 18.340 35.780 1.00 87.44 421 PHE A N 1
ATOM 3403 C CA . PHE A 1 421 ? -15.622 18.920 35.997 1.00 87.44 421 PHE A CA 1
ATOM 3404 C C . PHE A 1 421 ? -16.069 18.657 37.429 1.00 87.44 421 PHE A C 1
ATOM 3406 O O . PHE A 1 421 ? -16.275 17.512 37.833 1.00 87.44 421 PHE A O 1
ATOM 3413 N N . ARG A 1 422 ? -16.203 19.733 38.211 1.00 88.31 422 ARG A N 1
ATOM 3414 C CA . ARG A 1 422 ? -16.711 19.663 39.582 1.00 88.31 422 ARG A CA 1
ATOM 3415 C C . ARG A 1 422 ? -18.213 19.933 39.560 1.00 88.31 422 ARG A C 1
ATOM 3417 O O . ARG A 1 422 ? -18.633 21.081 39.429 1.00 88.31 422 ARG A O 1
ATOM 3424 N N . LEU A 1 423 ? -19.007 18.869 39.649 1.00 89.44 423 LEU A N 1
ATOM 3425 C CA . LEU A 1 423 ? -20.463 18.931 39.609 1.00 89.44 423 LEU A CA 1
ATOM 3426 C C . LEU A 1 423 ? -21.030 19.156 41.011 1.00 89.44 423 LEU A C 1
ATOM 3428 O O . LEU A 1 423 ? -20.731 18.411 41.943 1.00 89.44 423 LEU A O 1
ATOM 3432 N N . LYS A 1 424 ? -21.912 20.148 41.118 1.00 88.94 424 LYS A N 1
ATOM 3433 C CA . LYS A 1 424 ? -22.681 20.475 42.320 1.00 88.94 424 LYS A CA 1
ATOM 3434 C C . LYS A 1 424 ? -24.117 19.992 42.138 1.00 88.94 424 LYS A C 1
ATOM 3436 O O . LYS A 1 424 ? -24.780 20.412 41.188 1.00 88.94 424 LYS A O 1
ATOM 3441 N N . MET A 1 425 ? -24.578 19.098 43.009 1.00 85.81 425 MET A N 1
ATOM 3442 C CA . MET A 1 425 ? -25.935 18.536 42.955 1.00 85.81 425 MET A CA 1
ATOM 3443 C C . MET A 1 425 ? -26.762 18.963 44.174 1.00 85.81 425 MET A C 1
ATOM 3445 O O . MET A 1 425 ? -26.207 19.144 45.258 1.00 85.81 425 MET A O 1
ATOM 3449 N N . TYR A 1 426 ? -28.071 19.143 43.962 1.00 82.00 426 TYR A N 1
ATOM 3450 C CA . TYR A 1 426 ? -29.037 19.696 44.921 1.00 82.00 426 TYR A CA 1
ATOM 3451 C C . TYR A 1 426 ? -30.085 18.674 45.348 1.00 82.00 426 TYR A C 1
ATOM 3453 O O . TYR A 1 426 ? -30.545 17.902 44.468 1.00 82.00 426 TYR A O 1
#

Foldseek 3Di:
DDPPDPPPPDDDDDDDPDDPDDDDDDDDDFPWEKDKDWDPDFAWAPFQFKEKEKEKELDPQKDKDADVQQVWDWDWDDDPSMIIIITMGGLVSLVVLVVQLVVLVVVLVVLVPPPDPDDPVRVVVSVVVNVVSVVVNVVSVVVSQRRQWIWMDGPRYDIDTDGCSPPHGRGYIYMYMYTDPPPPPPPPFPLSVLQVVLVVCVLVVVLVSSLVSLVSSLVGPPNDPVCNVVSVVSNVLSVLSVVLVVLLVVLVVVQVVCVVVVNDDLVSLLVSLVSNLVSLVCCCPPHHVDCVSVVSNVVSVVVSQAAWAKEKEFEFEDDPDDTDAAAFFWWKKFFQDDDDDDFVQQQDPVSVVVCCVVPVVRMDTFWGAHPRNIIMGTHRPVRHGQKMWTHGDPPDPWGIGIDGPVRQQVQFDDDSRYTYGYDYID

Secondary structure (DSSP, 8-state):
------TT--------SSTT----------SS-EEEEE----EE-S-TTEEEEEEEES-TT-EEE--GGG--EEEEEEETTEEEEEEEEEHHHHHHHHHHHHHHHHHHHHHHT------HHHHHHHHHHHHHHHHHHHHHHHHHHHHSEEEEE-TTSPPEEEE-TTPPTTEEEEEEEEE--------SSHHHHHHHHHHHHHHTT-HHHHHHHHHHHHH-TT--GGGHHHHHHHHHHHHHHHHHHHHHHHHHHHHHHHHHHT---HHHHHHHHHHHHHHHHHHHHHT---HHHHHHHHHHHHHHHTS-EEEEEEEEEEETTEEEEE--S-EEEEE--SSPPPGGGGSSHHHHHHHHHHSGGGEEEEEE--TTSEEEEEE-TTS--SEEEEE--TTS-PPPEEEEHHHHHHH-EE-SSEEEEEEEE-

Organism: NCBI:txid2838722